Protein AF-A0A849WYM0-F1 (afdb_monomer)

Mean predicted aligned error: 7.06 Å

Solvent-accessible surface area (backbone atoms only — not comparable to full-atom values): 25302 Å² total; per-residue (Å²): 109,75,72,56,58,70,53,82,71,47,86,93,47,39,51,72,33,54,34,47,53,33,42,39,64,22,49,77,71,77,38,48,81,93,65,64,31,70,67,52,52,53,50,52,60,71,43,43,53,64,42,45,25,42,36,38,36,49,55,36,76,96,37,86,93,34,38,68,23,48,37,34,39,36,29,39,50,81,74,69,94,86,51,68,51,68,20,36,27,45,37,45,46,63,58,58,83,89,60,54,73,68,62,35,54,52,31,31,72,71,27,72,25,53,15,37,52,47,74,47,48,32,46,59,52,44,44,51,40,22,40,42,66,41,25,37,36,40,38,27,40,43,76,62,54,62,70,45,43,50,42,48,57,36,41,55,61,48,37,60,84,47,74,42,68,22,19,71,48,30,50,24,35,40,32,53,47,38,48,58,53,30,74,72,43,61,90,66,55,62,52,73,76,35,86,70,53,34,52,35,40,57,55,52,34,53,35,52,76,68,64,36,48,53,79,70,44,74,47,77,14,44,52,56,52,30,53,59,38,47,71,74,44,55,75,67,45,44,53,49,16,53,38,36,35,72,54,67,65,67,86,65,78,92,54,54,74,68,54,46,46,50,30,39,56,25,10,47,39,45,30,49,43,32,35,42,68,68,74,47,68,87,78,52,51,57,67,46,53,60,57,49,69,73,50,95,64,82,79,88,83,73,91,74,84,71,63,53,47,54,77,25,75,72,41,58,46,81,47,80,48,74,52,74,51,56,70,76,57,49,74,30,31,12,35,55,33,45,66,52,51,36,38,33,46,36,40,31,59,29,47,44,47,84,86,53,78,54,61,36,54,70,61,58,35,27,45,31,37,41,38,39,33,37,31,40,34,43,94,40,77,10,59,52,35,40,31,55,36,38,40,36,36,51,41,45,59,38,93,89,58,76,42,76,11,36,38,40,36,36,33,36,29,35,30,70,81,39,102,43,84,60,28,49,30,36,38,41,37,42,29,45,37,44,16,41,66,38,75,95,71,30,32,34,44,37,42,25,53,30,42,35,43,36,35,28,87,53,37,80,96,72,35,50,50,78,50,75,48,80,48,70,54,75,50,77,43,96,76,128

Secondary structure (DSSP, 8-state):
-TTGGGSPP-TTSGGGSHHHHSHHHHHHTT--TT---HHHHHHHHHH-EEEEEEEEEPP-TT-TTTTT-EEEEEEEES--TT-GGGSEEEEEEE--TT--HHHHHHHHHHTBEEEEEEEEEHHHHIIIIIIIS---EEEEEB---HHHHHHHHHHHHHHTT--EEE-SSSSSHHHHHHHHHHTT-GGG--GGG-SS---HHHHHHHHHHTT-B-S-EEE--HHHHHHHHHHT--HHHHHHHHHHHTT-----TTS-HHHHHHHHHHHHHHHHHHHHTTSS-TTTTHHHHHHHTT--SPPPP-------TTTSPPS-EEEEEEEE--HHHHHHBTTPPEEEEEEEEEEEEEEE-TTS--TTS-TTEEEEEEEEEEEEEETEEEEEEEEEEEEEE-PPP-SSS---EEEEEEEEEE-BSSS-SS-EEEEEEEEEEEEEEETTTTEEEEEEEEEEEEESTTSTTTSEEEEEEEEEEEEE-S--

Sequence (480 aa):
MERLLREPQDPASPDSHVACRFPWRARLLGGGAGVACPRLEKWREAFRAESVELVFATAFLNSPSSMYGHTLLKFRRGGGAGQELLHYTLSFGADTGSSGGLAYVWKGLTGAFPGFFSSAPFYLKVKEYNHVENRDFWIYPLRLSREETRALVDHAWELREARFDYFFLSKNCSWYLLDFLEAVRPDLSLTARFPAWAIPSDTVRVLEEAGLIGERERRPSRAFWVENRRALLDEEERKLAEAWAKGENPSLAGLSEERRMDVLDAAWDFSRFREGRGLSRPGGDAGILAERAKIHRPPRVFPTEATPPERAHRSARLGLRSGMAGERTQERISGWPRGKTFFQIDYRGSLHDLTDDPEGYEPHSELVMGDLRLRVGEGGVGLDRADVLRILSIAPQDSWMPRVAWNFTLGARAARWMDCGRCLEYRLDAGVGQALSLVRDRVKVFAFANAALRAGPAFRGGNFQADFGPRGGVLWMPHG

Nearest PDB structures (foldseek):
  3aa6-assembly1_B  TM=4.067E-01  e=6.847E-01  Gallus gallus
  7dsa-assembly1_B  TM=4.074E-01  e=2.858E+00  Gallus gallus
  4rhb-assembly1_A  TM=3.348E-01  e=1.597E+00  Escherichia coli K-12
  5ixm-assembly3_E  TM=2.814E-01  e=1.973E+00  Yersinia pestis
  3aeh-assembly2_B  TM=3.744E-01  e=9.158E+00  Escherichia coli

Foldseek 3Di:
DVVQLPDDADPVCLCVRVCNLQVLVCVVVVGDPPRDRVVLVVLCVLQQAPFKKKKWWAAFCVDPLARLTAIKIWRDHDDDPPCSQQTKIKWKGFDCDPDDDPRSVVCQAVLVTKIAIDMDGNVVVCLVRQQQRVTKMKMWTFPDDSVLSSSLSSVSSNRHPPIDRHHSFQNHGLLVVQVSSCSSVVVLCLSVVGPDGDRNLVSVLSCVVVVGTDDMDMDGGLVVQLVVLVVVDDPVLNVLLCCLLVLVLDDPPPDDLLSLLSSLSNSQSLNSNCVSNVNDDPPSSPSSVVVNVVRPDDHDDDDPDFQAQNNFDAFKDKDKDKAFDDPVQQQFFAFAADDRIKMKIWIWRGDDDPPGDCGNHDPQKDWTAFIWIWIADHPGIGTAWTWRIKIWHAPAADPSDGDKTKIWTFTKGGHGRFNDHRKIKTKIKIWIWHKHADDVNFKIKIKTFMKMKIAIPRDPDPRIDIDTDMDMDMHGHPDD

Structure (mmCIF, N/CA/C/O backbone):
data_AF-A0A849WYM0-F1
#
_entry.id   AF-A0A849WYM0-F1
#
loop_
_atom_site.group_PDB
_atom_site.id
_atom_site.type_symbol
_atom_site.label_atom_id
_atom_site.label_alt_id
_atom_site.label_comp_id
_atom_site.label_asym_id
_atom_site.label_entity_id
_atom_site.label_seq_id
_atom_site.pdbx_PDB_ins_code
_atom_site.Cartn_x
_atom_site.Cartn_y
_atom_site.Cartn_z
_atom_site.occupancy
_atom_site.B_iso_or_equiv
_atom_site.auth_seq_id
_atom_site.auth_comp_id
_atom_site.auth_asym_id
_atom_site.auth_atom_id
_atom_site.pdbx_PDB_model_num
ATOM 1 N N . MET A 1 1 ? 25.351 -12.497 -26.183 1.00 81.19 1 MET A N 1
ATOM 2 C CA . MET A 1 1 ? 24.326 -13.517 -25.871 1.00 81.19 1 MET A CA 1
ATOM 3 C C . MET A 1 1 ? 24.225 -14.554 -26.981 1.00 81.19 1 MET A C 1
ATOM 5 O O . MET A 1 1 ? 24.508 -15.707 -26.714 1.00 81.19 1 MET A O 1
ATOM 9 N N . GLU A 1 2 ? 23.921 -14.166 -28.222 1.00 85.81 2 GLU A N 1
ATOM 10 C CA . GLU A 1 2 ? 23.766 -15.102 -29.356 1.00 85.81 2 GLU A CA 1
ATOM 11 C C . GLU A 1 2 ? 24.951 -16.053 -29.572 1.00 85.81 2 GLU A C 1
ATOM 13 O O . GLU A 1 2 ? 24.749 -17.235 -29.824 1.00 85.81 2 GLU A O 1
ATOM 18 N N . ARG A 1 3 ? 26.190 -15.566 -29.411 1.00 88.44 3 ARG A N 1
ATOM 19 C CA . ARG A 1 3 ? 27.393 -16.414 -29.442 1.00 88.44 3 ARG A CA 1
ATOM 20 C C . ARG A 1 3 ? 27.368 -17.505 -28.363 1.00 88.44 3 ARG A C 1
ATOM 22 O O . ARG A 1 3 ? 27.645 -18.652 -28.673 1.00 88.44 3 ARG A O 1
ATOM 29 N N . LEU A 1 4 ? 27.002 -17.142 -27.132 1.00 88.56 4 LEU A N 1
ATOM 30 C CA . LEU A 1 4 ? 26.954 -18.051 -25.980 1.00 88.56 4 LEU A CA 1
ATOM 31 C C . LEU A 1 4 ? 25.831 -19.091 -26.114 1.00 88.56 4 LEU A C 1
ATOM 33 O O . LEU A 1 4 ? 25.941 -20.182 -25.580 1.00 88.56 4 LEU A O 1
ATOM 37 N N . LEU A 1 5 ? 24.748 -18.771 -26.834 1.00 90.31 5 LEU A N 1
ATOM 38 C CA . LEU A 1 5 ? 23.647 -19.712 -27.086 1.00 90.31 5 LEU A CA 1
ATOM 39 C C . LEU A 1 5 ? 24.030 -20.855 -28.036 1.00 90.31 5 LEU A C 1
ATOM 41 O O . LEU A 1 5 ? 23.304 -21.842 -28.102 1.00 90.31 5 LEU A O 1
ATOM 45 N N . ARG A 1 6 ? 25.124 -20.704 -28.792 1.00 87.19 6 ARG A N 1
ATOM 46 C CA . ARG A 1 6 ? 25.640 -21.718 -29.724 1.00 87.19 6 ARG A CA 1
ATOM 47 C C . ARG A 1 6 ? 26.722 -22.597 -29.100 1.00 87.19 6 ARG A C 1
ATOM 49 O O . ARG A 1 6 ? 27.201 -23.513 -29.763 1.00 87.19 6 ARG A O 1
ATOM 56 N N . GLU A 1 7 ? 27.153 -22.288 -27.879 1.00 88.94 7 GLU A N 1
ATOM 57 C CA . GLU A 1 7 ? 28.144 -23.098 -27.178 1.00 88.94 7 GLU A CA 1
ATOM 58 C C . GLU A 1 7 ? 27.527 -24.451 -26.795 1.00 88.94 7 GLU A C 1
ATOM 60 O O . GLU A 1 7 ? 26.342 -24.518 -26.465 1.00 88.94 7 GLU A O 1
ATOM 65 N N . PRO A 1 8 ? 28.287 -25.555 -26.871 1.00 88.25 8 PRO A N 1
ATOM 66 C CA . PRO A 1 8 ? 27.777 -26.854 -26.463 1.00 88.25 8 PRO A CA 1
ATOM 67 C C . PRO A 1 8 ? 27.488 -26.860 -24.959 1.00 88.25 8 PRO A C 1
ATOM 69 O O . PRO A 1 8 ? 28.219 -26.273 -24.161 1.00 88.25 8 PRO A O 1
ATOM 72 N N . GLN A 1 9 ? 26.426 -27.556 -24.563 1.00 91.88 9 GLN A N 1
ATOM 73 C CA . GLN A 1 9 ? 26.107 -27.750 -23.156 1.00 91.88 9 GLN A CA 1
ATOM 74 C C . GLN A 1 9 ? 27.118 -28.700 -22.502 1.00 91.88 9 GLN A C 1
ATOM 76 O O . GLN A 1 9 ? 27.364 -29.787 -23.020 1.00 91.88 9 GLN A O 1
ATOM 81 N N . ASP A 1 10 ? 27.655 -28.312 -21.343 1.00 91.44 10 ASP A N 1
ATOM 82 C CA . ASP A 1 10 ? 28.467 -29.191 -20.500 1.00 91.44 10 ASP A CA 1
ATOM 83 C C . ASP A 1 10 ? 27.571 -30.237 -19.804 1.00 91.44 10 ASP A C 1
ATOM 85 O O . ASP A 1 10 ? 26.735 -29.859 -18.973 1.00 91.44 10 ASP A O 1
ATOM 89 N N . PRO A 1 11 ? 27.731 -31.545 -20.087 1.00 88.44 11 PRO A N 1
ATOM 90 C CA . PRO A 1 11 ? 26.937 -32.592 -19.448 1.00 88.44 11 PRO A CA 1
ATOM 91 C C . PRO A 1 11 ? 27.149 -32.695 -17.931 1.00 88.44 11 PRO A C 1
ATOM 93 O O . PRO A 1 11 ? 26.250 -33.153 -17.228 1.00 88.44 11 PRO A O 1
ATOM 96 N N . ALA A 1 12 ? 28.311 -32.279 -17.411 1.00 91.00 12 ALA A N 1
ATOM 97 C CA . ALA A 1 12 ? 28.598 -32.300 -15.976 1.00 91.00 12 ALA A CA 1
ATOM 98 C C . ALA A 1 12 ? 27.911 -31.147 -15.222 1.00 91.00 12 ALA A C 1
ATOM 100 O O . ALA A 1 12 ? 27.696 -31.235 -14.013 1.00 91.00 12 ALA A O 1
ATOM 101 N N . SER A 1 13 ? 27.545 -30.074 -15.930 1.00 91.88 13 SER A N 1
ATOM 102 C CA . SER A 1 13 ? 26.914 -28.880 -15.364 1.00 91.88 13 SER A CA 1
ATOM 103 C C . SER A 1 13 ? 25.861 -28.299 -16.320 1.00 91.88 13 SER A C 1
ATOM 105 O O . SER A 1 13 ? 26.005 -27.172 -16.809 1.00 91.88 13 SER A O 1
ATOM 107 N N . PRO A 1 14 ? 24.768 -29.036 -16.598 1.00 91.12 14 PRO A N 1
ATOM 108 C CA . PRO A 1 14 ? 23.816 -28.662 -17.643 1.00 91.12 14 PRO A CA 1
ATOM 109 C C . PRO A 1 14 ? 23.163 -27.293 -17.395 1.00 91.12 14 PRO A C 1
ATOM 111 O O . PRO A 1 14 ? 23.020 -26.497 -18.324 1.00 91.12 14 PRO A O 1
ATOM 114 N N . ASP A 1 15 ? 22.848 -26.957 -16.140 1.00 94.06 15 ASP A N 1
ATOM 115 C CA . ASP A 1 15 ? 22.216 -25.682 -15.770 1.00 94.06 15 ASP A CA 1
ATOM 116 C C . ASP A 1 15 ? 23.132 -24.449 -15.926 1.00 94.06 15 ASP A C 1
ATOM 118 O O . ASP A 1 15 ? 22.656 -23.314 -15.827 1.00 94.06 15 ASP A O 1
ATOM 122 N N . SER A 1 16 ? 24.440 -24.636 -16.154 1.00 93.44 16 SER A N 1
ATOM 123 C CA . SER A 1 16 ? 25.376 -23.524 -16.381 1.00 93.44 16 SER A CA 1
ATOM 124 C C . SER A 1 16 ? 25.217 -22.881 -17.761 1.00 93.44 16 SER A C 1
ATOM 126 O O . SER A 1 16 ? 25.591 -21.716 -17.937 1.00 93.44 16 SER A O 1
ATOM 128 N N . HIS A 1 17 ? 24.613 -23.606 -18.711 1.00 95.00 17 HIS A N 1
ATOM 129 C CA . HIS A 1 17 ? 24.383 -23.124 -20.064 1.00 95.00 17 HIS A CA 1
ATOM 130 C C . HIS A 1 17 ? 23.553 -21.834 -20.055 1.00 95.00 17 HIS A C 1
ATOM 132 O O . HIS A 1 17 ? 22.596 -21.677 -19.288 1.00 95.00 17 HIS A O 1
ATOM 138 N N . VAL A 1 18 ? 23.884 -20.894 -20.942 1.00 94.44 18 VAL A N 1
ATOM 139 C CA . VAL A 1 18 ? 23.282 -19.554 -20.923 1.00 94.44 18 VAL A CA 1
ATOM 140 C C . VAL A 1 18 ? 21.764 -19.585 -21.139 1.00 94.44 18 VAL A C 1
ATOM 142 O O . VAL A 1 18 ? 21.051 -18.788 -20.535 1.00 94.44 18 VAL A O 1
ATOM 145 N N . ALA A 1 19 ? 21.260 -20.553 -21.913 1.00 95.00 19 ALA A N 1
ATOM 146 C CA . ALA A 1 19 ? 19.823 -20.775 -22.099 1.00 95.00 19 ALA A CA 1
ATOM 147 C C . ALA A 1 19 ? 19.108 -21.255 -20.823 1.00 95.00 19 ALA A C 1
ATOM 149 O O . ALA A 1 19 ? 17.933 -20.962 -20.645 1.00 95.00 19 ALA A O 1
ATOM 150 N N . CYS A 1 20 ? 19.807 -21.941 -19.911 1.00 95.62 20 CYS A N 1
ATOM 151 C CA . CYS A 1 20 ? 19.250 -22.325 -18.615 1.00 95.62 20 CYS A CA 1
ATOM 152 C C . CYS A 1 20 ? 19.304 -21.172 -17.613 1.00 95.62 20 CYS A C 1
ATOM 154 O O . CYS A 1 20 ? 18.436 -21.064 -16.754 1.00 95.62 20 CYS A O 1
ATOM 156 N N . ARG A 1 21 ? 20.302 -20.286 -17.711 1.00 94.12 21 ARG A N 1
ATOM 157 C CA . ARG A 1 21 ? 20.410 -19.098 -16.847 1.00 94.12 21 ARG A CA 1
ATOM 158 C C . ARG A 1 21 ? 19.451 -17.982 -17.261 1.00 94.12 21 ARG A C 1
ATOM 160 O O . ARG A 1 21 ? 18.879 -17.338 -16.385 1.00 94.12 21 ARG A O 1
ATOM 167 N N . PHE A 1 22 ? 19.273 -17.792 -18.569 1.00 95.44 22 PHE A N 1
ATOM 168 C CA . PHE A 1 22 ? 18.458 -16.740 -19.179 1.00 95.44 22 PHE A CA 1
ATOM 169 C C . PHE A 1 22 ? 17.461 -17.304 -20.213 1.00 95.44 22 PHE A C 1
ATOM 171 O O . PHE A 1 22 ? 17.578 -17.005 -21.406 1.00 95.44 22 PHE A O 1
ATOM 178 N N . PRO A 1 23 ? 16.508 -18.160 -19.791 1.00 95.62 23 PRO A N 1
ATOM 179 C CA . PRO A 1 23 ? 15.582 -18.845 -20.693 1.00 95.62 23 PRO A CA 1
ATOM 180 C C . PRO A 1 23 ? 14.641 -17.918 -21.458 1.00 95.62 23 PRO A C 1
ATOM 182 O O . PRO A 1 23 ? 14.354 -18.181 -22.627 1.00 95.62 23 PRO A O 1
ATOM 185 N N . TRP A 1 24 ? 14.178 -16.826 -20.846 1.00 95.00 24 TRP A N 1
ATOM 186 C CA . TRP A 1 24 ? 13.291 -15.888 -21.526 1.00 95.00 24 TRP A CA 1
ATOM 187 C C . TRP A 1 24 ? 14.036 -15.164 -22.651 1.00 95.00 24 TRP A C 1
ATOM 189 O O . TRP A 1 24 ? 13.579 -15.157 -23.796 1.00 95.00 24 TRP A O 1
ATOM 199 N N . ARG A 1 25 ? 15.241 -14.656 -22.372 1.00 93.88 25 ARG A N 1
ATOM 200 C CA . ARG A 1 25 ? 16.091 -14.014 -23.392 1.00 93.88 25 ARG A CA 1
ATOM 201 C C . ARG A 1 25 ? 16.542 -14.987 -24.468 1.00 93.88 25 ARG A C 1
ATOM 203 O O . ARG A 1 25 ? 16.590 -14.615 -25.636 1.00 93.88 25 ARG A O 1
ATOM 210 N N . ALA A 1 26 ? 16.868 -16.225 -24.096 1.00 94.75 26 ALA A N 1
ATOM 211 C CA . ALA A 1 26 ? 17.208 -17.265 -25.059 1.00 94.75 26 ALA A CA 1
ATOM 212 C C . ALA A 1 26 ? 16.059 -17.486 -26.048 1.00 94.75 26 ALA A C 1
ATOM 214 O O . ALA A 1 26 ? 16.292 -17.485 -27.254 1.00 94.75 26 ALA A O 1
ATOM 215 N N . ARG A 1 27 ? 14.820 -17.572 -25.545 1.00 91.94 27 ARG A N 1
ATOM 216 C CA . ARG A 1 27 ? 13.622 -17.731 -26.374 1.00 91.94 27 ARG A CA 1
ATOM 217 C C . ARG A 1 27 ? 13.375 -16.534 -27.293 1.00 91.94 27 ARG A C 1
ATOM 219 O O . ARG A 1 27 ? 13.066 -16.744 -28.460 1.00 91.94 27 ARG A O 1
ATOM 226 N N . LEU A 1 28 ? 13.551 -15.303 -26.802 1.00 91.12 28 LEU A N 1
ATOM 227 C CA . LEU A 1 28 ? 13.445 -14.085 -27.623 1.00 91.12 28 LEU A CA 1
ATOM 228 C C . LEU A 1 28 ? 14.435 -14.073 -28.797 1.00 91.12 28 LEU A C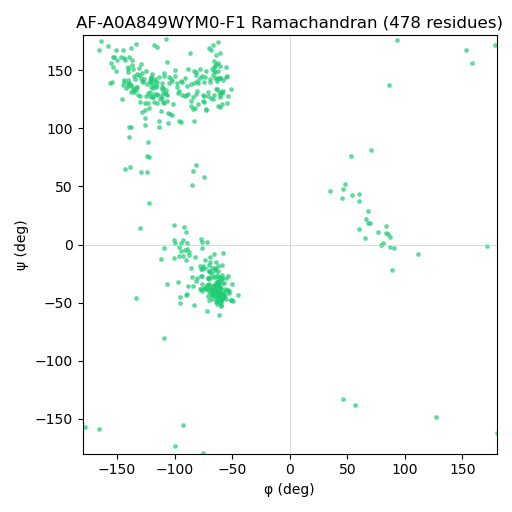 1
ATOM 230 O O . LEU A 1 28 ? 14.118 -13.564 -29.866 1.00 91.12 28 LEU A O 1
ATOM 234 N N . LEU A 1 29 ? 15.615 -14.665 -28.608 1.00 93.31 29 LEU A N 1
ATOM 235 C CA . LEU A 1 29 ? 16.656 -14.785 -29.631 1.00 93.31 29 LEU A CA 1
ATOM 236 C C . LEU A 1 29 ? 16.534 -16.069 -30.477 1.00 93.31 29 LEU A C 1
ATOM 238 O O . LEU A 1 29 ? 17.463 -16.412 -31.204 1.00 93.31 29 LEU A O 1
ATOM 242 N N . GLY A 1 30 ? 15.426 -16.813 -30.361 1.00 89.25 30 GLY A N 1
ATOM 243 C CA . GLY A 1 30 ? 15.203 -18.065 -31.095 1.00 89.25 30 GLY A CA 1
ATOM 244 C C . GLY A 1 30 ? 16.126 -19.222 -30.684 1.00 89.25 30 GLY A C 1
ATOM 245 O O . GLY A 1 30 ? 16.296 -20.171 -31.446 1.00 89.25 30 GLY A O 1
ATOM 246 N N . GLY A 1 31 ? 16.750 -19.146 -29.505 1.00 87.44 31 GLY A N 1
ATOM 247 C CA . GLY A 1 31 ? 17.690 -20.139 -28.982 1.00 87.44 31 GLY A CA 1
ATOM 248 C C . GLY A 1 31 ? 17.132 -20.989 -27.836 1.00 87.44 31 GLY A C 1
ATOM 249 O O . GLY A 1 31 ? 16.024 -20.782 -27.348 1.00 87.44 31 GLY A O 1
ATOM 250 N N . GLY A 1 32 ? 17.936 -21.955 -27.378 1.00 82.75 32 GLY A N 1
ATOM 251 C CA . GLY A 1 32 ? 17.626 -22.802 -26.216 1.00 82.75 32 GLY A CA 1
ATOM 252 C C . GLY A 1 32 ? 16.876 -24.104 -26.522 1.00 82.75 32 GLY A C 1
ATOM 253 O O . GLY A 1 32 ? 16.668 -24.904 -25.612 1.00 82.75 32 GLY A O 1
ATOM 254 N N . ALA A 1 33 ? 16.506 -24.358 -27.780 1.00 85.00 33 ALA A N 1
ATOM 255 C CA . ALA A 1 33 ? 15.937 -25.642 -28.181 1.00 85.00 33 ALA A CA 1
ATOM 256 C C . ALA A 1 33 ? 16.958 -26.780 -27.979 1.00 85.00 33 ALA A C 1
ATOM 258 O O . ALA A 1 33 ? 18.119 -26.648 -28.359 1.00 85.00 33 ALA A O 1
ATOM 259 N N . GLY A 1 34 ? 16.528 -27.893 -27.377 1.00 85.25 34 GLY A N 1
ATOM 260 C CA . GLY A 1 34 ? 17.377 -29.070 -27.141 1.00 85.25 34 GLY A CA 1
ATOM 261 C C . GLY A 1 34 ? 18.338 -28.975 -25.947 1.00 85.25 34 GLY A C 1
ATOM 262 O O . GLY A 1 34 ? 19.036 -29.945 -25.672 1.00 85.25 34 GLY A O 1
ATOM 263 N N . VAL A 1 35 ? 18.364 -27.855 -25.216 1.00 92.44 35 VAL A N 1
ATOM 264 C CA . VAL A 1 35 ? 19.173 -27.699 -23.995 1.00 92.44 35 VAL A CA 1
ATOM 265 C C . VAL A 1 35 ? 18.410 -28.267 -22.796 1.00 92.44 35 VAL A C 1
ATOM 267 O O . VAL A 1 35 ? 17.270 -27.877 -22.542 1.00 92.44 35 VAL A O 1
ATOM 270 N N . ALA A 1 36 ? 19.031 -29.162 -22.028 1.00 93.94 36 ALA A N 1
ATOM 271 C CA . ALA A 1 36 ? 18.413 -29.729 -20.830 1.00 93.94 36 ALA A CA 1
ATOM 272 C C . ALA A 1 36 ? 18.657 -28.825 -19.611 1.00 93.94 36 ALA A C 1
ATOM 274 O O . ALA A 1 36 ? 19.802 -28.635 -19.217 1.00 93.94 36 ALA A O 1
ATOM 275 N N . CYS A 1 37 ? 17.610 -28.301 -18.968 1.00 95.88 37 CYS A N 1
ATOM 276 C CA . CYS A 1 37 ? 17.752 -27.394 -17.818 1.00 95.88 37 CYS A CA 1
ATOM 277 C C . CYS A 1 37 ? 17.043 -27.934 -16.559 1.00 95.88 37 CYS A C 1
ATOM 279 O O . CYS A 1 37 ? 15.965 -27.445 -16.211 1.00 95.88 37 CYS A O 1
ATOM 281 N N . PRO A 1 38 ? 17.603 -28.939 -15.854 1.00 95.94 38 PRO A N 1
ATOM 282 C CA . PRO A 1 38 ? 16.921 -29.608 -14.744 1.00 95.94 38 PRO A CA 1
ATOM 283 C C . PRO A 1 38 ? 16.408 -28.675 -13.639 1.00 95.94 38 PRO A C 1
ATOM 285 O O . PRO A 1 38 ? 15.322 -28.901 -13.099 1.00 95.94 38 PRO A O 1
ATOM 288 N N . ARG A 1 39 ? 17.156 -27.623 -13.273 1.00 95.88 39 ARG A N 1
ATOM 289 C CA . ARG A 1 39 ? 16.715 -26.678 -12.231 1.00 95.88 39 ARG A CA 1
ATOM 290 C C . ARG A 1 39 ? 15.617 -25.742 -12.723 1.00 95.88 39 ARG A C 1
ATOM 292 O O . ARG A 1 39 ? 14.705 -25.445 -11.953 1.00 95.88 39 ARG A O 1
ATOM 299 N N . LEU A 1 40 ? 15.688 -25.311 -13.980 1.00 95.81 40 LEU A N 1
ATOM 300 C CA . LEU A 1 40 ? 14.644 -24.496 -14.600 1.00 95.81 40 LEU A CA 1
ATOM 301 C C . LEU A 1 40 ? 13.334 -25.281 -14.728 1.00 95.81 40 LEU A C 1
ATOM 303 O O . LEU A 1 40 ? 12.274 -24.748 -14.418 1.00 95.81 40 LEU A O 1
ATOM 307 N N . GLU A 1 41 ? 13.391 -26.557 -15.112 1.00 95.75 41 GLU A N 1
ATOM 308 C CA . GLU A 1 41 ? 12.191 -27.397 -15.191 1.00 95.75 41 GLU A CA 1
ATOM 309 C C . GLU A 1 41 ? 11.538 -27.582 -13.816 1.00 95.75 41 GLU A C 1
ATOM 311 O O . GLU A 1 41 ? 10.325 -27.429 -13.678 1.00 95.75 41 GLU A O 1
ATOM 316 N N . LYS A 1 42 ? 12.334 -27.794 -12.756 1.00 95.69 42 LYS A N 1
ATOM 317 C CA . LYS A 1 42 ? 11.813 -27.811 -11.376 1.00 95.69 42 LYS A CA 1
ATOM 318 C C . LYS A 1 42 ? 11.164 -26.484 -10.979 1.00 95.69 42 LYS A C 1
ATOM 320 O O . LYS A 1 42 ? 10.144 -26.493 -10.296 1.00 95.69 42 LYS A O 1
ATOM 325 N N . TRP A 1 43 ? 11.741 -25.353 -11.387 1.00 94.75 43 TRP A N 1
ATOM 326 C CA . TRP A 1 43 ? 11.160 -24.029 -11.153 1.00 94.75 43 TRP A CA 1
ATOM 327 C C . TRP A 1 43 ? 9.811 -23.864 -11.864 1.00 94.75 43 TRP A C 1
ATOM 329 O O . TRP A 1 43 ? 8.823 -23.481 -11.233 1.00 94.75 43 TRP A O 1
ATOM 339 N N . ARG A 1 44 ? 9.746 -24.218 -13.153 1.00 94.94 44 ARG A N 1
ATOM 340 C CA . ARG A 1 44 ? 8.514 -24.198 -13.954 1.00 94.94 44 ARG A CA 1
ATOM 341 C C . ARG A 1 44 ? 7.427 -25.075 -13.335 1.00 94.94 44 ARG A C 1
ATOM 343 O O . ARG A 1 44 ? 6.286 -24.629 -13.235 1.00 94.94 44 ARG A O 1
ATOM 350 N N . GLU A 1 45 ? 7.777 -26.268 -12.855 1.00 93.06 45 GLU A N 1
ATOM 351 C CA . GLU A 1 45 ? 6.840 -27.191 -12.198 1.00 93.06 45 GLU A CA 1
ATOM 352 C C . GLU A 1 45 ? 6.395 -26.709 -10.806 1.00 93.06 45 GLU A C 1
ATOM 354 O O . GLU A 1 45 ? 5.237 -26.880 -10.417 1.00 93.06 45 GLU A O 1
ATOM 359 N N . ALA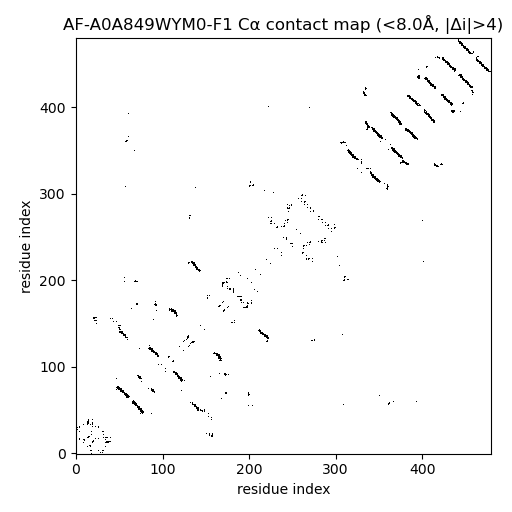 A 1 46 ? 7.280 -26.055 -10.046 1.00 90.31 46 ALA A N 1
ATOM 360 C CA . ALA A 1 46 ? 6.912 -25.455 -8.765 1.00 90.31 46 ALA A CA 1
ATOM 361 C C . ALA A 1 46 ? 5.853 -24.358 -8.949 1.00 90.31 46 ALA A C 1
ATOM 363 O O . ALA A 1 46 ? 4.859 -24.333 -8.219 1.00 90.31 46 ALA A O 1
ATOM 364 N N . PHE A 1 47 ? 6.028 -23.501 -9.960 1.00 91.00 47 PHE A N 1
ATOM 365 C CA . PHE A 1 47 ? 5.046 -22.475 -10.305 1.00 91.00 47 PHE A CA 1
ATOM 366 C C . PHE A 1 47 ? 3.788 -23.060 -10.929 1.00 91.00 47 PHE A C 1
ATOM 368 O O . PHE A 1 47 ? 2.707 -22.614 -10.569 1.00 91.00 47 PHE A O 1
ATOM 375 N N . ARG A 1 48 ? 3.922 -24.005 -11.872 1.00 90.56 48 ARG A N 1
ATOM 376 C CA . ARG A 1 48 ? 2.843 -24.609 -12.681 1.00 90.56 48 ARG A CA 1
ATOM 377 C C . AR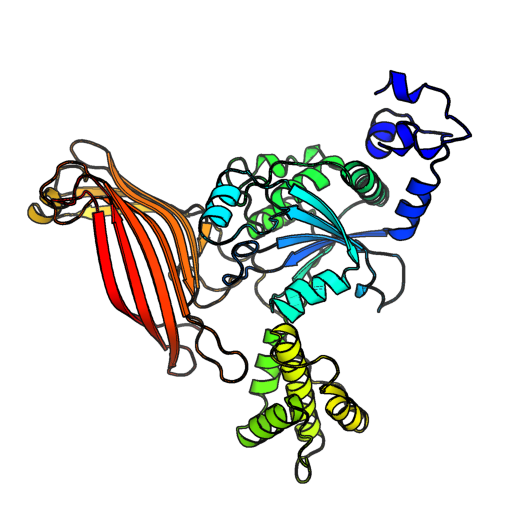G A 1 48 ? 1.727 -23.610 -13.021 1.00 90.56 48 ARG A C 1
ATOM 379 O O . ARG A 1 48 ? 0.544 -23.882 -12.817 1.00 90.56 48 ARG A O 1
ATOM 386 N N . ALA A 1 49 ? 2.135 -22.422 -13.462 1.00 92.81 49 ALA A N 1
ATOM 387 C CA . ALA A 1 49 ? 1.252 -21.273 -13.581 1.00 92.81 49 ALA A CA 1
ATOM 388 C C . ALA A 1 49 ? 0.324 -21.421 -14.794 1.00 92.81 49 ALA A C 1
ATOM 390 O O . ALA A 1 49 ? 0.786 -21.564 -15.928 1.00 92.81 49 ALA A O 1
ATOM 391 N N . GLU A 1 50 ? -0.983 -21.371 -14.557 1.00 93.38 50 GLU A N 1
ATOM 392 C CA . GLU A 1 50 ? -2.011 -21.362 -15.603 1.00 93.38 50 GLU A CA 1
ATOM 393 C C . GLU A 1 50 ? -2.492 -19.954 -15.938 1.00 93.38 50 GLU A C 1
ATOM 395 O O . GLU A 1 50 ? -2.857 -19.689 -17.081 1.00 93.38 50 GLU A O 1
ATOM 400 N N . SER A 1 51 ? -2.495 -19.065 -14.946 1.00 94.56 51 SER A N 1
ATOM 401 C CA . SER A 1 51 ? -2.810 -17.648 -15.102 1.00 94.56 51 SER A CA 1
ATOM 402 C C . SER A 1 51 ? -2.062 -16.823 -14.057 1.00 94.56 51 SER A C 1
ATOM 404 O O . SER A 1 51 ? -1.516 -17.363 -13.089 1.00 94.56 51 SER A O 1
ATOM 406 N N . VAL A 1 52 ? -2.053 -15.505 -14.238 1.00 96.62 52 VAL A N 1
ATOM 407 C CA . VAL A 1 52 ? -1.443 -14.557 -13.301 1.00 96.62 52 VAL A CA 1
ATOM 408 C C . VAL A 1 52 ? -2.509 -13.594 -12.803 1.00 96.62 52 VAL A C 1
ATOM 410 O O . VAL A 1 52 ? -3.391 -13.188 -13.555 1.00 96.62 52 VAL A O 1
ATOM 413 N N . GLU A 1 53 ? -2.427 -13.234 -11.533 1.00 97.12 53 GLU A N 1
ATOM 414 C CA . GLU A 1 53 ? -3.278 -12.239 -10.896 1.00 97.12 53 GLU A CA 1
ATOM 415 C C . GLU A 1 53 ? -2.382 -11.163 -10.286 1.00 97.12 53 GLU A C 1
ATOM 417 O O . GLU A 1 53 ? -1.347 -11.466 -9.691 1.00 97.12 53 GLU A O 1
ATOM 422 N N . LEU A 1 54 ? -2.767 -9.903 -10.424 1.00 97.50 54 LEU A N 1
ATOM 423 C CA . LEU A 1 54 ? -2.189 -8.809 -9.662 1.00 97.50 54 LEU A CA 1
ATOM 424 C C . LEU A 1 54 ? -2.865 -8.775 -8.294 1.00 97.50 54 LEU A C 1
ATOM 426 O O . LEU A 1 54 ? -4.088 -8.758 -8.213 1.00 97.50 54 LEU A O 1
ATOM 430 N N . VAL A 1 55 ? -2.086 -8.732 -7.221 1.00 96.69 55 VAL A N 1
ATOM 431 C CA . VAL A 1 55 ? -2.600 -8.506 -5.870 1.00 96.69 55 VAL A CA 1
ATOM 432 C C . VAL A 1 55 ? -2.109 -7.152 -5.393 1.00 96.69 55 VAL A C 1
ATOM 434 O O . VAL A 1 55 ? -0.906 -6.890 -5.375 1.00 96.69 55 VAL A O 1
ATOM 437 N N . PHE A 1 56 ? -3.045 -6.302 -4.994 1.00 95.75 56 PHE A N 1
ATOM 438 C CA . PHE A 1 56 ? -2.790 -4.994 -4.423 1.00 95.75 56 PHE A CA 1
ATOM 439 C C . PHE A 1 56 ? -3.195 -4.979 -2.950 1.00 95.75 56 PHE A C 1
ATOM 441 O O . PHE A 1 56 ? -4.366 -5.116 -2.605 1.00 95.75 56 PHE A O 1
ATOM 448 N N . ALA A 1 57 ? -2.208 -4.807 -2.079 1.00 93.69 57 ALA A N 1
ATOM 449 C CA . ALA A 1 57 ? -2.405 -4.555 -0.664 1.00 93.69 57 ALA A CA 1
ATOM 450 C C . ALA A 1 57 ? -2.606 -3.054 -0.434 1.00 93.69 57 ALA A C 1
ATOM 452 O O . ALA A 1 57 ? -1.730 -2.256 -0.787 1.00 93.69 57 ALA A O 1
ATOM 453 N N . THR A 1 58 ? -3.729 -2.669 0.178 1.00 90.75 58 THR A N 1
ATOM 454 C CA . THR A 1 58 ? -4.113 -1.258 0.393 1.00 90.75 58 THR A CA 1
ATOM 455 C C . THR A 1 58 ? -3.103 -0.491 1.252 1.00 90.75 58 THR A C 1
ATOM 457 O O . THR A 1 58 ? -2.235 -1.093 1.869 1.00 90.75 58 THR A O 1
ATOM 460 N N . ALA A 1 59 ? -3.143 0.841 1.275 1.00 85.25 59 ALA A N 1
ATOM 461 C CA . ALA A 1 59 ? -2.219 1.667 2.062 1.00 85.25 59 ALA A CA 1
ATOM 462 C C . ALA A 1 59 ? -2.188 1.297 3.562 1.00 85.25 59 ALA A C 1
ATOM 464 O O . ALA A 1 59 ? -3.218 0.961 4.137 1.00 85.25 59 ALA A O 1
ATOM 465 N N . PHE A 1 60 ? -1.016 1.391 4.206 1.00 82.38 60 PHE A N 1
ATOM 466 C CA . PHE A 1 60 ? -0.883 1.221 5.660 1.00 82.38 60 PHE A CA 1
ATOM 467 C C . PHE A 1 60 ? 0.094 2.229 6.263 1.00 82.38 60 PHE A C 1
ATOM 469 O O . PHE A 1 60 ? 1.313 2.073 6.205 1.00 82.38 60 PHE A O 1
ATOM 476 N N . LEU A 1 61 ? -0.453 3.278 6.876 1.00 80.75 61 LEU A N 1
ATOM 477 C CA . LEU A 1 61 ? 0.320 4.440 7.331 1.00 80.75 61 LEU A CA 1
ATOM 478 C C . LEU A 1 61 ? 1.361 4.100 8.396 1.00 80.75 61 LEU A C 1
ATOM 480 O O . LEU A 1 61 ? 2.428 4.701 8.425 1.00 80.75 61 LEU A O 1
ATOM 484 N N . ASN A 1 62 ? 1.072 3.129 9.262 1.00 75.56 62 ASN A N 1
ATOM 485 C CA . ASN A 1 62 ? 1.952 2.780 10.379 1.00 75.56 62 ASN A CA 1
ATOM 486 C C . ASN A 1 62 ? 3.187 1.966 9.947 1.00 75.56 62 ASN A C 1
ATOM 488 O O . ASN A 1 62 ? 3.982 1.577 10.801 1.00 75.56 62 ASN A O 1
ATOM 492 N N . SER A 1 63 ? 3.359 1.712 8.646 1.00 73.38 63 SER A N 1
ATOM 493 C CA . SER A 1 63 ? 4.549 1.083 8.074 1.00 73.38 63 SER A CA 1
ATOM 494 C C . SER A 1 63 ? 5.129 1.967 6.966 1.00 73.38 63 SER A C 1
ATOM 496 O O . SER A 1 63 ? 4.603 1.958 5.851 1.00 73.38 63 SER A O 1
ATOM 498 N N . PRO A 1 64 ? 6.227 2.711 7.223 1.00 68.56 64 PRO A N 1
ATOM 499 C CA . PRO A 1 64 ? 6.865 3.592 6.240 1.00 68.56 64 PRO A CA 1
ATOM 500 C C . PRO A 1 64 ? 7.157 2.933 4.884 1.00 68.56 64 PRO A C 1
ATOM 502 O O . PRO A 1 64 ? 7.055 3.583 3.847 1.00 68.56 64 PRO A O 1
ATOM 505 N N . SER A 1 65 ? 7.483 1.637 4.885 1.00 67.38 65 SER A N 1
ATOM 506 C CA . SER A 1 65 ? 7.805 0.858 3.682 1.00 67.38 65 SER A CA 1
ATOM 507 C C . SER A 1 65 ? 6.601 0.585 2.774 1.00 67.38 65 SER A C 1
ATOM 509 O O . SER A 1 65 ? 6.781 0.315 1.589 1.00 67.38 65 SER A O 1
ATOM 511 N N . SER A 1 66 ? 5.385 0.636 3.327 1.00 73.56 66 SER A N 1
ATOM 512 C CA . SER A 1 66 ? 4.139 0.193 2.684 1.00 73.56 66 SER A CA 1
ATOM 513 C C . SER A 1 66 ? 3.018 1.238 2.750 1.00 73.56 66 SER A C 1
ATOM 515 O O . SER A 1 66 ? 1.858 0.929 2.466 1.00 73.56 66 SER A O 1
ATOM 517 N N . MET A 1 67 ? 3.346 2.488 3.097 1.00 84.12 67 MET A N 1
ATOM 518 C CA . MET A 1 67 ? 2.366 3.564 3.303 1.00 84.12 67 MET A CA 1
ATOM 519 C C . MET A 1 67 ? 1.471 3.822 2.092 1.00 84.12 67 MET A C 1
ATOM 521 O O . MET A 1 67 ? 0.310 4.160 2.271 1.00 84.12 67 MET A O 1
ATOM 525 N N . TYR A 1 68 ? 1.986 3.638 0.876 1.00 86.38 68 TYR A N 1
ATOM 526 C CA . TYR A 1 68 ? 1.256 3.869 -0.378 1.00 86.38 68 TYR A CA 1
ATOM 527 C C . TYR A 1 68 ? 0.567 2.616 -0.930 1.00 86.38 68 TYR A C 1
ATOM 529 O O . TYR A 1 68 ? -0.001 2.644 -2.021 1.00 86.38 68 TYR A O 1
ATOM 537 N N . GLY A 1 69 ? 0.629 1.509 -0.194 1.00 89.88 69 GLY A N 1
ATOM 538 C CA . GLY A 1 69 ? 0.204 0.205 -0.669 1.00 89.88 69 GLY A CA 1
ATOM 539 C C . GLY A 1 69 ? 1.354 -0.599 -1.279 1.00 89.88 69 GLY A C 1
ATOM 540 O O . GLY A 1 69 ? 2.490 -0.134 -1.363 1.00 89.88 69 GLY A O 1
ATOM 541 N N . HIS A 1 70 ? 1.071 -1.840 -1.668 1.00 91.94 70 HIS A N 1
ATOM 542 C CA . HIS A 1 70 ? 2.062 -2.733 -2.269 1.00 91.94 70 HIS A CA 1
ATOM 543 C C . HIS A 1 70 ? 1.407 -3.617 -3.323 1.00 91.94 70 HIS A C 1
ATOM 545 O O . HIS A 1 70 ? 0.320 -4.140 -3.088 1.00 91.94 70 HIS A O 1
ATOM 551 N N . THR A 1 71 ? 2.065 -3.807 -4.460 1.00 94.81 71 THR A N 1
ATOM 552 C CA . THR A 1 71 ? 1.599 -4.706 -5.518 1.00 94.81 71 THR A CA 1
ATOM 553 C C . THR A 1 71 ? 2.541 -5.891 -5.674 1.00 94.81 71 THR A C 1
ATOM 555 O O . THR A 1 71 ? 3.757 -5.787 -5.512 1.00 94.81 71 THR A O 1
ATOM 558 N N . LEU A 1 72 ? 1.962 -7.048 -5.971 1.00 96.19 72 LEU A N 1
ATOM 559 C CA . LEU A 1 72 ? 2.680 -8.284 -6.255 1.00 96.19 72 LEU A CA 1
ATOM 560 C C . LEU A 1 72 ? 1.906 -9.102 -7.293 1.00 96.19 72 LEU A C 1
ATOM 562 O O . LEU A 1 72 ? 0.707 -8.910 -7.483 1.00 96.19 72 LEU A O 1
ATOM 566 N N . LEU A 1 73 ? 2.579 -10.043 -7.944 1.00 97.12 73 LEU A N 1
ATOM 567 C CA . LEU A 1 73 ? 1.940 -11.004 -8.839 1.00 97.12 73 LEU A CA 1
ATOM 568 C C . LEU A 1 73 ? 1.700 -12.315 -8.101 1.00 97.12 73 LEU A C 1
ATOM 570 O O . LEU A 1 73 ? 2.572 -12.778 -7.373 1.00 97.12 73 LEU A O 1
ATOM 574 N N . LYS A 1 74 ? 0.542 -12.935 -8.306 1.00 96.12 74 LYS A N 1
ATOM 575 C CA . LYS A 1 74 ? 0.185 -14.271 -7.823 1.00 96.12 74 LYS A CA 1
ATOM 576 C C . LYS A 1 74 ? -0.002 -15.183 -9.033 1.00 96.12 74 LYS A C 1
ATOM 578 O O . LYS A 1 74 ? -0.814 -14.909 -9.910 1.00 96.12 74 LYS A O 1
ATOM 583 N N . PHE A 1 75 ? 0.762 -16.265 -9.091 1.00 95.50 75 PHE A N 1
ATOM 584 C CA . PHE A 1 75 ? 0.742 -17.236 -10.180 1.00 95.50 75 PHE A CA 1
ATOM 585 C C . PHE A 1 75 ? -0.193 -18.380 -9.803 1.00 95.50 75 PHE A C 1
ATOM 587 O O . PHE A 1 75 ? 0.121 -19.205 -8.940 1.00 95.50 75 PHE A O 1
ATOM 594 N N . ARG A 1 76 ? -1.371 -18.399 -10.428 1.00 92.50 76 ARG A N 1
ATOM 595 C CA . ARG A 1 76 ? -2.429 -19.362 -10.133 1.00 92.50 76 ARG A CA 1
ATOM 596 C C . ARG A 1 76 ? -2.062 -20.720 -10.715 1.00 92.50 76 ARG A C 1
ATOM 598 O O . ARG A 1 76 ? -1.758 -20.827 -11.904 1.00 92.50 76 ARG A O 1
ATOM 605 N N . ARG A 1 77 ? -2.114 -21.755 -9.879 1.00 88.38 77 ARG A N 1
ATOM 606 C CA . ARG A 1 77 ? -1.900 -23.146 -10.293 1.00 88.38 77 ARG A CA 1
ATOM 607 C C . ARG A 1 77 ? -3.223 -23.760 -10.732 1.00 88.38 77 ARG A C 1
ATOM 609 O O . ARG A 1 77 ? -4.278 -23.383 -10.227 1.00 88.38 77 ARG A O 1
ATOM 616 N N . GLY A 1 78 ? -3.161 -24.723 -11.647 1.00 71.94 78 GLY A N 1
ATOM 617 C CA . GLY A 1 78 ? -4.301 -25.596 -11.926 1.00 71.94 78 GLY A CA 1
ATOM 618 C C . GLY A 1 78 ? -4.614 -26.480 -10.722 1.00 71.94 78 GLY A C 1
ATOM 619 O O . GLY A 1 78 ? -3.714 -27.127 -10.189 1.00 71.94 78 GLY A O 1
ATOM 620 N N . GLY A 1 79 ? -5.873 -26.504 -10.284 1.00 63.41 79 GLY A N 1
ATOM 621 C CA . GLY A 1 79 ? -6.327 -27.243 -9.102 1.00 63.41 79 GLY A CA 1
ATOM 622 C C . GLY A 1 79 ? -7.641 -26.681 -8.551 1.00 63.41 79 GLY A C 1
ATOM 623 O O . GLY A 1 79 ? -7.985 -25.533 -8.821 1.00 63.41 79 GLY A O 1
ATOM 624 N N . GLY A 1 80 ? -8.410 -27.502 -7.828 1.00 55.97 80 GLY A N 1
ATOM 625 C CA . GLY A 1 80 ? -9.713 -27.115 -7.271 1.00 55.97 80 GLY A CA 1
ATOM 626 C C . GLY A 1 80 ? -9.637 -26.041 -6.175 1.00 55.97 80 GLY A C 1
ATOM 627 O O . GLY A 1 80 ? -8.559 -25.694 -5.686 1.00 55.97 80 GLY A O 1
ATOM 628 N N . ALA A 1 81 ? -10.806 -25.532 -5.772 1.00 56.41 81 ALA A N 1
ATOM 629 C CA . ALA A 1 81 ? -10.947 -24.565 -4.684 1.00 56.41 81 ALA A CA 1
ATOM 630 C C . ALA A 1 81 ? -10.218 -25.037 -3.405 1.00 56.41 81 ALA A C 1
ATOM 632 O O . ALA A 1 81 ? -10.331 -26.198 -3.016 1.00 56.41 81 ALA A O 1
ATOM 633 N N . GLY A 1 82 ? -9.457 -24.141 -2.763 1.00 63.31 82 GLY A N 1
ATOM 634 C CA . GLY A 1 82 ? -8.727 -24.416 -1.513 1.00 63.31 82 GLY A CA 1
ATOM 635 C C . GLY A 1 82 ? -7.195 -24.448 -1.612 1.00 63.31 82 GLY A C 1
ATOM 636 O O . GLY A 1 82 ? -6.531 -24.451 -0.579 1.00 63.31 82 GLY A O 1
ATOM 637 N N . GLN A 1 83 ? -6.607 -24.404 -2.815 1.00 76.88 83 GLN A N 1
ATOM 638 C CA . GLN A 1 83 ? -5.141 -24.339 -2.996 1.00 76.88 83 GLN A CA 1
ATOM 639 C C . GLN A 1 83 ? -4.581 -22.918 -3.156 1.00 76.88 83 GLN A C 1
ATOM 641 O O . GLN A 1 83 ? -3.371 -22.744 -3.285 1.00 76.88 83 GLN A O 1
ATOM 646 N N . GLU A 1 84 ? -5.438 -21.897 -3.099 1.00 84.19 84 GLU A N 1
ATOM 647 C CA . GLU A 1 84 ? -5.073 -20.499 -3.354 1.00 84.19 84 GLU A CA 1
ATOM 648 C C . GLU A 1 84 ? -3.876 -20.021 -2.516 1.00 84.19 84 GLU A C 1
ATOM 650 O O . GLU A 1 84 ? -2.955 -19.375 -3.011 1.00 84.19 84 GLU A O 1
ATOM 655 N N . LEU A 1 85 ? -3.858 -20.404 -1.241 1.00 86.75 85 LEU A N 1
ATOM 656 C CA . LEU A 1 85 ? -2.811 -20.057 -0.282 1.00 86.75 85 LEU A CA 1
ATOM 657 C C . LEU A 1 85 ? -1.434 -20.650 -0.633 1.00 86.75 85 LEU A C 1
ATOM 659 O O . LEU A 1 85 ? -0.414 -20.150 -0.158 1.00 86.75 85 LEU A O 1
ATOM 663 N N . LEU A 1 86 ? -1.396 -21.691 -1.466 1.00 88.31 86 LEU A N 1
ATOM 664 C CA . LEU A 1 86 ? -0.179 -22.368 -1.919 1.00 88.31 86 LEU A CA 1
ATOM 665 C C . LEU A 1 86 ? 0.311 -21.863 -3.282 1.00 88.31 86 LEU A C 1
ATOM 667 O O . LEU A 1 86 ? 1.342 -22.329 -3.769 1.00 88.31 86 LEU A O 1
ATOM 671 N N . HIS A 1 87 ? -0.407 -20.930 -3.911 1.00 92.19 87 HIS A N 1
ATOM 672 C CA . HIS A 1 87 ? 0.059 -20.278 -5.130 1.00 92.19 87 HIS A CA 1
ATOM 673 C C . HIS A 1 87 ? 1.342 -19.497 -4.851 1.00 92.19 87 HIS A C 1
ATOM 675 O O . HIS A 1 87 ? 1.502 -18.909 -3.781 1.00 92.19 87 HIS A O 1
ATOM 681 N N . TYR A 1 88 ? 2.262 -19.485 -5.812 1.00 94.38 88 TYR A N 1
ATOM 682 C CA . TYR A 1 88 ? 3.480 -18.694 -5.688 1.00 94.38 88 TYR A CA 1
ATOM 683 C C . TYR A 1 88 ? 3.202 -17.239 -6.033 1.00 94.38 88 TYR A C 1
ATOM 685 O O . TYR A 1 88 ? 2.473 -16.932 -6.975 1.00 94.38 88 TYR A O 1
ATOM 693 N N . THR A 1 89 ? 3.820 -16.337 -5.287 1.00 95.81 89 THR A N 1
ATOM 694 C CA . THR A 1 89 ? 3.842 -14.913 -5.583 1.00 95.81 89 THR A CA 1
ATOM 695 C C . THR A 1 89 ? 5.200 -14.488 -6.103 1.00 95.81 89 THR A C 1
ATOM 697 O O . THR A 1 89 ? 6.205 -15.111 -5.769 1.00 95.81 89 THR A O 1
ATOM 700 N N . LEU A 1 90 ? 5.237 -13.381 -6.833 1.00 96.44 90 LEU A N 1
ATOM 701 C CA . LEU A 1 90 ? 6.439 -12.623 -7.144 1.00 96.44 90 LEU A CA 1
ATOM 702 C C . LEU A 1 90 ? 6.239 -11.185 -6.663 1.00 96.44 90 LEU A C 1
ATOM 704 O O . LEU A 1 90 ? 5.292 -10.516 -7.075 1.00 96.44 90 LEU A O 1
ATOM 708 N N . SER A 1 91 ? 7.123 -10.720 -5.789 1.00 94.56 91 SER A N 1
ATOM 709 C CA . SER A 1 91 ? 7.119 -9.357 -5.251 1.00 94.56 91 SER A CA 1
ATOM 710 C C . SER A 1 91 ? 8.489 -8.716 -5.416 1.00 94.56 91 SER A C 1
ATOM 712 O O . SER A 1 91 ? 9.508 -9.402 -5.311 1.00 94.56 91 SER A O 1
ATOM 714 N N . PHE A 1 92 ? 8.514 -7.403 -5.617 1.00 93.88 92 PHE A N 1
ATOM 715 C CA . PHE A 1 92 ? 9.742 -6.617 -5.630 1.00 93.88 92 PHE A CA 1
ATOM 716 C C . PHE A 1 92 ? 9.840 -5.782 -4.355 1.00 93.88 92 PHE A C 1
ATOM 718 O O . PHE A 1 92 ? 8.901 -5.069 -4.000 1.00 93.88 92 PHE A O 1
ATOM 725 N N . GLY A 1 93 ? 10.968 -5.871 -3.657 1.00 90.31 93 GLY A N 1
ATOM 726 C CA . GLY A 1 93 ? 11.170 -5.204 -2.373 1.00 90.31 93 GLY A CA 1
ATOM 727 C C . GLY A 1 93 ? 12.602 -4.730 -2.183 1.00 90.31 93 GLY A C 1
ATOM 728 O O . GLY A 1 93 ? 13.496 -5.108 -2.935 1.00 90.31 93 GLY A O 1
ATOM 729 N N . ALA A 1 94 ? 12.804 -3.892 -1.170 1.00 88.38 94 ALA A N 1
ATOM 730 C CA . ALA A 1 94 ? 14.111 -3.399 -0.753 1.00 88.38 94 ALA A CA 1
ATOM 731 C C . ALA A 1 94 ? 14.701 -4.279 0.356 1.00 88.38 94 ALA A C 1
ATOM 733 O O . ALA A 1 94 ? 13.993 -4.642 1.294 1.00 88.38 94 ALA A O 1
ATOM 734 N N . ASP A 1 95 ? 16.005 -4.554 0.303 1.00 86.00 95 ASP A N 1
ATOM 735 C CA . ASP A 1 95 ? 16.739 -5.054 1.468 1.00 86.00 95 ASP A CA 1
ATOM 736 C C . ASP A 1 95 ? 17.138 -3.866 2.348 1.00 86.00 95 ASP A C 1
ATOM 738 O O . ASP A 1 95 ? 18.005 -3.058 2.005 1.00 86.00 95 ASP A O 1
ATOM 742 N N . THR A 1 96 ? 16.453 -3.727 3.479 1.00 82.06 96 THR A N 1
ATOM 743 C CA . THR A 1 96 ? 16.612 -2.574 4.368 1.00 82.06 96 THR A CA 1
ATOM 744 C C . THR A 1 96 ? 17.649 -2.811 5.466 1.00 82.06 96 THR A C 1
ATOM 746 O O . THR A 1 96 ? 18.033 -1.861 6.163 1.00 82.06 96 THR A O 1
ATOM 749 N N . GLY A 1 97 ? 18.121 -4.055 5.625 1.00 82.38 97 GLY A N 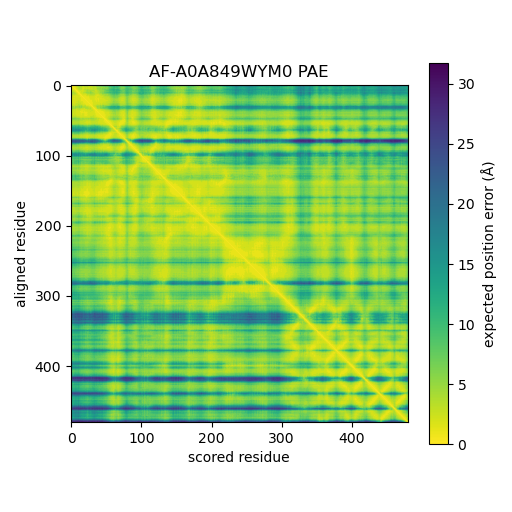1
ATOM 750 C CA . GLY A 1 97 ? 18.958 -4.478 6.746 1.00 82.38 97 GLY A CA 1
ATOM 751 C C . GLY A 1 97 ? 18.407 -3.987 8.091 1.00 82.38 97 GLY A C 1
ATOM 752 O O . GLY A 1 97 ? 17.207 -4.046 8.349 1.00 82.38 97 GLY A O 1
ATOM 753 N N . SER A 1 98 ? 19.283 -3.427 8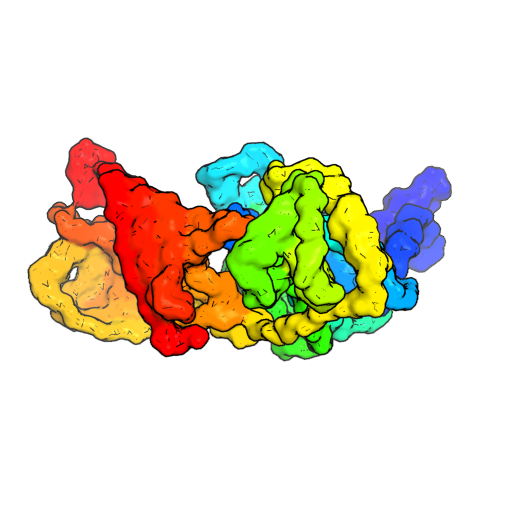.927 1.00 76.81 98 SER A N 1
ATOM 754 C CA . SER A 1 98 ? 18.944 -2.802 10.216 1.00 76.81 98 SER A CA 1
ATOM 755 C C . SER A 1 98 ? 18.663 -1.291 10.132 1.00 76.81 98 SER A C 1
ATOM 757 O O . SER A 1 98 ? 18.682 -0.599 11.151 1.00 76.81 98 SER A O 1
ATOM 759 N N . SER A 1 99 ? 18.437 -0.737 8.933 1.00 75.00 99 SER A N 1
ATOM 760 C CA . SER A 1 99 ? 18.235 0.711 8.768 1.00 75.00 99 SER A CA 1
ATOM 761 C C . SER A 1 99 ? 16.913 1.154 9.407 1.00 75.00 99 SER A C 1
ATOM 763 O O . SER A 1 99 ? 15.856 0.638 9.058 1.00 75.00 99 SER A O 1
ATOM 765 N N . GLY A 1 100 ? 16.960 2.151 10.295 1.00 74.44 100 GLY A N 1
ATOM 766 C CA . GLY A 1 100 ? 15.783 2.715 10.964 1.00 74.44 100 GLY A CA 1
ATOM 767 C C . GLY A 1 100 ? 15.766 4.246 10.968 1.00 74.44 100 GLY A C 1
ATOM 768 O O . GLY A 1 100 ? 16.735 4.901 10.574 1.00 74.44 100 GLY A O 1
ATOM 769 N N . GLY A 1 101 ? 14.649 4.822 11.416 1.00 76.31 101 GLY A N 1
ATOM 770 C CA . GLY A 1 101 ? 14.496 6.266 11.622 1.00 76.31 101 GLY A CA 1
ATOM 771 C C . GLY A 1 101 ? 14.774 7.112 10.373 1.00 76.31 101 GLY A C 1
ATOM 772 O O . GLY A 1 101 ? 14.381 6.765 9.261 1.00 76.31 101 GLY A O 1
ATOM 773 N N . LEU A 1 102 ? 15.470 8.238 10.548 1.00 71.50 102 LEU A N 1
ATOM 774 C CA . LEU A 1 102 ? 15.751 9.181 9.460 1.00 71.50 102 LEU A CA 1
ATOM 775 C C . LEU A 1 102 ? 16.644 8.582 8.359 1.00 71.50 102 LEU A C 1
ATOM 777 O O . LEU A 1 102 ? 16.456 8.889 7.184 1.00 71.50 102 LEU A O 1
ATOM 781 N N . ALA A 1 103 ? 17.577 7.691 8.718 1.00 78.56 103 ALA A N 1
ATOM 782 C CA . ALA A 1 103 ? 18.445 7.019 7.752 1.00 78.56 103 ALA A CA 1
ATOM 783 C C . ALA A 1 103 ? 17.646 6.123 6.794 1.00 78.56 103 ALA A C 1
ATOM 785 O O . ALA A 1 103 ? 17.963 6.056 5.608 1.00 78.56 103 ALA A O 1
ATOM 786 N N . TYR A 1 104 ? 16.591 5.472 7.293 1.00 81.25 104 TYR A N 1
ATOM 787 C CA . TYR A 1 104 ? 15.670 4.687 6.475 1.00 81.25 104 TYR A CA 1
ATOM 788 C C . TYR A 1 104 ? 14.962 5.555 5.429 1.00 81.25 104 TYR A C 1
ATOM 790 O O . TYR A 1 104 ? 14.987 5.243 4.241 1.00 81.25 104 TYR A O 1
ATOM 798 N N . VAL A 1 105 ? 14.395 6.686 5.863 1.00 74.62 105 VAL A N 1
ATOM 799 C CA . VAL A 1 105 ? 13.713 7.640 4.975 1.00 74.62 105 VAL A CA 1
ATOM 800 C C . VAL A 1 105 ? 14.683 8.194 3.931 1.00 74.62 105 VAL A C 1
ATOM 802 O O . VAL A 1 105 ? 14.384 8.171 2.742 1.00 74.62 105 VAL A O 1
ATOM 805 N N . TRP A 1 106 ? 15.874 8.633 4.351 1.00 78.12 106 TRP A N 1
ATOM 806 C CA . TRP A 1 106 ? 16.882 9.180 3.442 1.00 78.12 106 TRP A CA 1
ATOM 807 C C . TRP A 1 106 ? 17.323 8.173 2.377 1.00 78.12 106 TRP A C 1
ATOM 809 O O . TRP A 1 106 ? 17.341 8.499 1.190 1.00 78.12 106 TRP A O 1
ATOM 819 N N . LYS A 1 107 ? 17.647 6.937 2.773 1.00 81.38 107 LYS A N 1
ATOM 820 C CA . LYS A 1 107 ? 18.037 5.883 1.825 1.00 81.38 107 LYS A CA 1
ATOM 821 C C . LYS A 1 107 ? 16.900 5.526 0.867 1.00 81.38 107 LYS A C 1
ATOM 823 O O . LYS A 1 107 ? 17.151 5.352 -0.321 1.00 81.38 107 LYS A O 1
ATOM 828 N N . GLY A 1 108 ? 15.662 5.472 1.359 1.00 78.25 108 GLY A N 1
ATOM 829 C CA . GLY A 1 108 ? 14.483 5.194 0.538 1.00 78.25 108 GLY A CA 1
ATOM 830 C C . GLY A 1 108 ? 14.188 6.274 -0.503 1.00 78.25 108 GLY A C 1
ATOM 831 O O . GLY A 1 108 ? 13.784 5.960 -1.623 1.00 78.25 108 GLY A O 1
ATOM 832 N N . LEU A 1 109 ? 14.431 7.543 -0.157 1.00 77.94 109 LEU A N 1
ATOM 833 C CA . LEU A 1 109 ? 14.282 8.676 -1.074 1.00 77.94 109 LEU A CA 1
ATOM 834 C C . LEU A 1 109 ? 15.437 8.779 -2.080 1.00 77.94 109 LEU A C 1
ATOM 836 O O . LEU A 1 109 ? 15.213 9.181 -3.217 1.00 77.94 109 LEU A O 1
ATOM 840 N N . THR A 1 110 ? 16.659 8.416 -1.679 1.00 82.00 110 THR A N 1
ATOM 841 C CA . THR A 1 110 ? 17.859 8.530 -2.531 1.00 82.00 110 THR A CA 1
ATOM 842 C C . THR A 1 110 ? 18.161 7.286 -3.368 1.00 82.00 110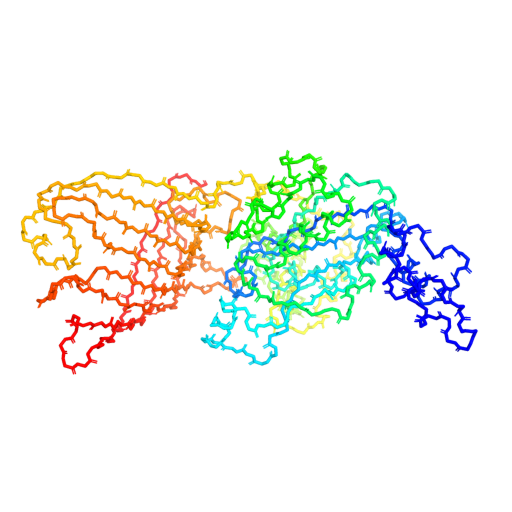 THR A C 1
ATOM 844 O O . THR A 1 110 ? 19.071 7.332 -4.189 1.00 82.00 110 THR A O 1
ATOM 847 N N . GLY A 1 111 ? 17.411 6.192 -3.201 1.00 83.06 111 GLY A N 1
ATOM 848 C CA . GLY A 1 111 ? 17.621 4.956 -3.963 1.00 83.06 111 GLY A CA 1
ATOM 849 C C . GLY A 1 111 ? 18.708 4.040 -3.401 1.00 83.06 111 GLY A C 1
ATOM 850 O O . GLY A 1 111 ? 19.091 3.071 -4.042 1.00 83.06 111 GLY A O 1
ATOM 851 N N . ALA A 1 112 ? 19.219 4.325 -2.202 1.00 85.50 112 ALA A N 1
ATOM 852 C CA . ALA A 1 112 ? 20.386 3.650 -1.632 1.00 85.50 112 ALA A CA 1
ATOM 853 C C . ALA A 1 112 ? 20.096 2.243 -1.070 1.00 85.50 112 ALA A C 1
ATOM 855 O O . ALA A 1 112 ? 20.975 1.637 -0.451 1.00 85.50 112 ALA A O 1
ATOM 856 N N . PHE A 1 113 ? 18.873 1.729 -1.234 1.00 87.50 113 PHE A N 1
ATOM 857 C CA . PHE A 1 113 ? 18.537 0.353 -0.883 1.00 87.50 113 PHE A CA 1
ATOM 858 C C . PHE A 1 113 ? 18.623 -0.563 -2.109 1.00 87.50 113 PHE A C 1
ATOM 860 O O . PHE A 1 113 ? 18.025 -0.245 -3.141 1.00 87.50 113 PHE A O 1
ATOM 867 N N . PRO A 1 114 ? 19.285 -1.730 -1.998 1.00 90.12 114 PRO A N 1
ATOM 868 C CA . PRO A 1 114 ? 19.265 -2.717 -3.062 1.00 90.12 114 PRO A CA 1
ATOM 869 C C . PRO A 1 114 ? 17.892 -3.398 -3.114 1.00 90.12 114 PRO A C 1
ATOM 871 O O . PRO A 1 114 ? 17.467 -4.083 -2.181 1.00 90.12 114 PRO A O 1
ATOM 874 N N . GLY A 1 115 ? 17.202 -3.206 -4.230 1.00 92.62 115 GLY A N 1
ATOM 875 C CA . GLY A 1 115 ? 15.962 -3.870 -4.591 1.00 92.62 115 GLY A CA 1
ATOM 876 C C . GLY A 1 115 ? 16.193 -5.240 -5.226 1.00 92.62 115 GLY A C 1
ATOM 877 O O . GLY A 1 115 ? 17.213 -5.474 -5.882 1.00 92.62 115 GLY A O 1
ATOM 878 N N . PHE A 1 116 ? 15.252 -6.157 -5.024 1.00 94.44 116 PHE A N 1
ATOM 879 C CA . PHE A 1 116 ? 15.295 -7.506 -5.586 1.00 94.44 116 PHE A CA 1
ATOM 880 C C . PHE A 1 116 ? 13.893 -8.094 -5.764 1.00 94.44 116 PHE A C 1
ATOM 882 O O . PHE A 1 116 ? 12.956 -7.768 -5.029 1.00 94.44 116 PHE A O 1
ATOM 889 N N . PHE A 1 117 ? 13.765 -9.004 -6.731 1.00 95.19 117 PHE A N 1
ATOM 890 C CA . PHE A 1 117 ? 12.579 -9.840 -6.880 1.00 95.19 117 PHE A CA 1
ATOM 891 C C . PHE A 1 117 ? 12.667 -11.048 -5.951 1.00 95.19 117 PHE A C 1
ATOM 893 O O . PHE A 1 117 ? 13.713 -11.680 -5.813 1.00 95.19 117 PHE A O 1
ATOM 900 N N . SER A 1 118 ? 11.549 -11.387 -5.325 1.00 93.56 118 SER A N 1
ATOM 901 C CA . SER A 1 118 ? 11.434 -12.530 -4.425 1.00 93.56 118 SER A CA 1
ATOM 902 C C . SER A 1 118 ? 10.164 -13.309 -4.714 1.00 93.56 118 SER A C 1
ATOM 904 O O . SER A 1 118 ? 9.132 -12.728 -5.058 1.00 93.56 118 SER A O 1
ATOM 906 N N . SER A 1 119 ? 10.250 -14.632 -4.563 1.00 93.44 119 SER A N 1
ATOM 907 C CA . SER A 1 119 ? 9.093 -15.514 -4.663 1.00 93.44 119 SER A CA 1
ATOM 908 C C . SER A 1 119 ? 8.821 -16.221 -3.346 1.00 93.44 119 SER A C 1
ATOM 910 O O . SER A 1 119 ? 9.745 -16.581 -2.616 1.00 93.44 119 SER A O 1
ATOM 912 N N . ALA A 1 120 ? 7.542 -16.385 -3.030 1.00 92.75 120 ALA A N 1
ATOM 913 C CA . ALA A 1 120 ? 7.079 -16.998 -1.794 1.00 92.75 120 ALA A CA 1
ATOM 914 C C . ALA A 1 120 ? 5.673 -17.583 -1.993 1.00 92.75 120 ALA A C 1
ATOM 916 O O . ALA A 1 120 ? 4.945 -17.117 -2.867 1.00 92.75 120 ALA A O 1
ATOM 917 N N . PRO A 1 121 ? 5.250 -18.574 -1.197 1.00 92.94 121 PRO A N 1
ATOM 918 C CA . PRO A 1 121 ? 3.849 -18.976 -1.147 1.00 92.94 121 PRO A CA 1
ATOM 919 C C . PRO A 1 121 ? 2.928 -17.836 -0.682 1.00 92.94 121 PRO A C 1
ATOM 921 O O . PRO A 1 121 ? 3.264 -17.083 0.237 1.00 92.94 121 PRO A O 1
ATOM 924 N N . PHE A 1 122 ? 1.731 -17.750 -1.260 1.00 93.56 122 PHE A N 1
ATOM 925 C CA . PHE A 1 122 ? 0.783 -16.662 -1.020 1.00 93.56 122 PHE A CA 1
ATOM 926 C C . PHE A 1 122 ? 0.330 -16.555 0.442 1.00 93.56 122 PHE A C 1
ATOM 928 O O . PHE A 1 122 ? 0.142 -15.446 0.941 1.00 93.56 122 PHE A O 1
ATOM 935 N N . TYR A 1 123 ? 0.233 -17.666 1.179 1.00 91.31 123 TYR A N 1
ATOM 936 C CA . TYR A 1 123 ? -0.137 -17.638 2.600 1.00 91.31 123 TYR A CA 1
ATOM 937 C C . TYR A 1 123 ? 0.815 -16.799 3.462 1.00 91.31 123 TYR A C 1
ATOM 939 O O . TYR A 1 123 ? 0.378 -16.232 4.464 1.00 91.31 123 TYR A O 1
ATOM 947 N N . LEU A 1 124 ? 2.097 -16.691 3.086 1.00 91.12 124 LEU A N 1
ATOM 948 C CA . LEU A 1 124 ? 3.047 -15.828 3.790 1.00 91.12 124 LEU A CA 1
ATOM 949 C C . LEU A 1 124 ? 2.688 -14.355 3.589 1.00 91.12 124 LEU A C 1
ATOM 951 O O . LEU A 1 124 ? 2.718 -13.595 4.551 1.00 91.12 124 LEU A O 1
ATOM 955 N N . LYS A 1 125 ? 2.260 -13.977 2.379 1.00 91.00 125 LYS A N 1
ATOM 956 C CA . LYS A 1 125 ? 1.805 -12.616 2.062 1.00 91.00 125 LYS A CA 1
ATOM 957 C C . LYS A 1 125 ? 0.458 -12.289 2.690 1.00 91.00 125 LYS A C 1
ATOM 959 O O . LYS A 1 125 ? 0.297 -11.199 3.229 1.00 91.00 125 LYS A O 1
ATOM 964 N N . VAL A 1 126 ? -0.471 -13.244 2.727 1.00 88.50 126 VAL A N 1
ATOM 965 C CA . VAL A 1 126 ? -1.719 -13.112 3.499 1.00 88.50 126 VAL A CA 1
ATOM 966 C C . VAL A 1 126 ? -1.412 -12.909 4.985 1.00 88.50 126 VAL A C 1
ATOM 968 O O . VAL A 1 126 ? -1.971 -12.011 5.611 1.00 88.50 126 VAL A O 1
ATOM 971 N N . LYS A 1 127 ? -0.495 -13.694 5.562 1.00 86.75 127 LYS A N 1
ATOM 972 C CA . LYS A 1 127 ? -0.097 -13.526 6.964 1.00 86.75 127 LYS A CA 1
ATOM 973 C C . LYS A 1 127 ? 0.519 -12.145 7.213 1.00 86.75 127 LYS A C 1
ATOM 975 O O . LYS A 1 127 ? 0.121 -11.483 8.164 1.00 86.75 127 LYS A O 1
ATOM 980 N N . GLU A 1 128 ? 1.455 -11.725 6.368 1.00 85.50 128 GLU A N 1
ATOM 981 C CA . GLU A 1 128 ? 2.154 -10.440 6.469 1.00 85.50 128 GLU A CA 1
ATOM 982 C C . GLU A 1 128 ? 1.178 -9.257 6.364 1.00 85.50 128 GLU A C 1
ATOM 984 O O . GLU A 1 128 ? 1.007 -8.498 7.313 1.00 85.50 128 GLU A O 1
ATOM 989 N N . TYR A 1 129 ? 0.462 -9.123 5.251 1.00 85.44 129 TYR A N 1
ATOM 990 C CA . TYR A 1 129 ? -0.313 -7.909 4.999 1.00 85.44 129 TYR A CA 1
ATOM 991 C C . TYR A 1 129 ? -1.741 -7.972 5.552 1.00 85.44 129 TYR A C 1
ATOM 993 O O . TYR A 1 129 ? -2.220 -7.012 6.147 1.00 85.44 129 TYR A O 1
ATOM 1001 N N . ASN A 1 130 ? -2.441 -9.095 5.393 1.00 87.69 130 ASN A N 1
ATOM 1002 C CA . ASN A 1 130 ? -3.862 -9.175 5.740 1.00 87.69 130 ASN A CA 1
ATOM 1003 C C . ASN A 1 130 ? -4.098 -9.468 7.229 1.00 87.69 130 ASN A C 1
ATOM 1005 O O . ASN A 1 130 ? -5.036 -8.931 7.820 1.00 87.69 130 ASN A O 1
ATOM 1009 N N . HIS A 1 131 ? -3.241 -10.290 7.846 1.00 81.38 131 HIS A N 1
ATOM 1010 C CA . HIS A 1 131 ? -3.381 -10.666 9.257 1.00 81.38 131 HIS A CA 1
ATOM 1011 C C . HIS A 1 131 ? -2.545 -9.800 10.209 1.00 81.38 131 HIS A C 1
ATOM 1013 O O . HIS A 1 131 ? -3.055 -9.396 11.250 1.00 81.38 131 HIS A O 1
ATOM 1019 N N . VAL A 1 132 ? -1.276 -9.523 9.887 1.00 80.44 132 VAL A N 1
ATOM 1020 C CA . VAL A 1 132 ? -0.392 -8.725 10.758 1.00 80.44 132 VAL A CA 1
ATOM 1021 C C . VAL A 1 132 ? -0.616 -7.228 10.535 1.00 80.44 132 VAL A C 1
ATOM 1023 O O . VAL A 1 132 ? -0.890 -6.494 11.487 1.00 80.44 132 VAL A O 1
ATOM 1026 N N . GLU A 1 133 ? -0.565 -6.767 9.284 1.00 84.06 133 GLU A N 1
ATOM 1027 C CA . GLU A 1 133 ? -0.766 -5.343 8.972 1.00 84.06 133 GLU A CA 1
ATOM 1028 C C . GLU A 1 133 ? -2.241 -4.929 8.878 1.00 84.06 133 GLU A C 1
ATOM 1030 O O . GLU A 1 133 ? -2.531 -3.737 8.905 1.00 84.06 133 GLU A O 1
ATOM 1035 N N . ASN A 1 134 ? -3.176 -5.887 8.862 1.00 86.50 134 ASN A N 1
ATOM 1036 C CA . ASN A 1 134 ? -4.622 -5.648 8.786 1.00 86.50 134 ASN A CA 1
ATOM 1037 C C . ASN A 1 134 ? -5.060 -4.885 7.528 1.00 86.50 134 ASN A C 1
ATOM 1039 O O . ASN A 1 134 ? -5.905 -3.998 7.590 1.00 86.50 134 ASN A O 1
ATOM 1043 N N . ARG A 1 135 ? -4.500 -5.262 6.378 1.00 89.06 135 ARG A N 1
ATOM 1044 C CA . ARG A 1 135 ? -4.770 -4.633 5.082 1.00 89.06 135 ARG A CA 1
ATOM 1045 C C . ARG A 1 135 ? -5.668 -5.501 4.218 1.00 89.06 135 ARG A C 1
ATOM 1047 O O . ARG A 1 135 ? -5.562 -6.731 4.212 1.00 89.06 135 ARG A O 1
ATOM 1054 N N . ASP A 1 136 ? -6.536 -4.853 3.463 1.00 92.12 136 ASP A N 1
ATOM 1055 C CA . ASP A 1 136 ? -7.317 -5.541 2.450 1.00 92.12 136 ASP A CA 1
ATOM 1056 C C . ASP A 1 136 ? -6.418 -5.903 1.269 1.00 92.12 136 ASP A C 1
ATOM 1058 O O . ASP A 1 136 ? -5.462 -5.185 0.947 1.00 92.12 136 ASP A O 1
ATOM 1062 N N . PHE A 1 137 ? -6.754 -7.003 0.601 1.00 94.19 137 PHE A N 1
ATOM 1063 C CA . PHE A 1 137 ? -6.254 -7.261 -0.741 1.00 94.19 137 PHE A CA 1
ATOM 1064 C C . PHE A 1 137 ? -7.335 -7.021 -1.770 1.00 94.19 137 PHE A C 1
ATOM 1066 O O . PHE A 1 137 ? -8.470 -7.464 -1.612 1.00 94.19 137 PHE A O 1
ATOM 1073 N N . TRP A 1 138 ? -6.915 -6.411 -2.865 1.00 95.50 138 TRP A N 1
ATOM 1074 C CA . TRP A 1 138 ? -7.625 -6.431 -4.124 1.00 95.50 138 TRP A CA 1
ATOM 1075 C C . TRP A 1 138 ? -6.876 -7.338 -5.088 1.00 95.50 138 TRP A C 1
ATOM 1077 O O . TRP A 1 138 ? -5.677 -7.169 -5.306 1.00 95.50 138 TRP A O 1
ATOM 1087 N N . ILE A 1 139 ? -7.564 -8.341 -5.613 1.00 95.88 139 ILE A N 1
ATOM 1088 C CA . ILE A 1 139 ? -7.013 -9.347 -6.513 1.00 95.88 139 ILE A CA 1
ATOM 1089 C C . ILE A 1 139 ? -7.625 -9.108 -7.889 1.00 95.88 139 ILE A C 1
ATOM 1091 O O . ILE A 1 139 ? -8.843 -9.055 -8.033 1.00 95.88 139 ILE A O 1
ATOM 1095 N N . TYR A 1 140 ? -6.774 -8.967 -8.899 1.00 96.94 140 TYR A N 1
ATOM 1096 C CA . TYR A 1 140 ? -7.161 -8.655 -10.266 1.00 96.94 140 TYR A CA 1
ATOM 1097 C C . TYR A 1 140 ? -6.585 -9.712 -11.212 1.00 96.94 140 TYR A C 1
ATOM 1099 O O . TYR A 1 140 ? -5.372 -9.734 -11.441 1.00 96.94 140 TYR A O 1
ATOM 1107 N N . PRO A 1 141 ? -7.415 -10.588 -11.796 1.00 96.94 141 PRO A N 1
ATOM 1108 C CA . PRO A 1 141 ? -6.967 -11.516 -12.823 1.00 96.94 141 PRO A CA 1
ATOM 1109 C C . PRO A 1 141 ? -6.374 -10.767 -14.015 1.00 96.94 141 PRO A C 1
ATOM 1111 O O . PRO A 1 141 ? -7.000 -9.843 -14.529 1.00 96.94 141 PRO A O 1
ATOM 1114 N N . LEU A 1 142 ? -5.182 -11.153 -14.469 1.00 97.38 142 LEU A N 1
ATOM 1115 C CA . LEU A 1 142 ? -4.555 -10.549 -15.643 1.00 97.38 142 LEU A CA 1
ATOM 1116 C C . LEU A 1 142 ? -4.977 -11.282 -16.918 1.00 97.38 142 LEU A C 1
ATOM 1118 O O . LEU A 1 142 ? -4.969 -12.512 -16.987 1.00 97.38 142 LEU A O 1
ATOM 1122 N N . ARG A 1 143 ? -5.300 -10.518 -17.962 1.00 96.50 143 ARG A N 1
ATOM 1123 C CA . ARG A 1 143 ? -5.651 -11.014 -19.299 1.00 96.50 143 ARG A CA 1
ATOM 1124 C C . ARG A 1 143 ? -4.393 -11.348 -20.102 1.00 96.50 143 ARG A C 1
ATOM 1126 O O . ARG A 1 143 ? -4.059 -10.670 -21.073 1.00 96.50 143 ARG A O 1
ATOM 1133 N N . LEU A 1 144 ? -3.698 -12.396 -19.667 1.00 95.88 144 LEU A N 1
ATOM 1134 C CA . LEU A 1 144 ? -2.505 -12.938 -20.316 1.00 95.88 144 LEU A CA 1
ATOM 1135 C C . LEU A 1 144 ? -2.806 -14.294 -20.961 1.00 95.88 144 LEU A C 1
ATOM 1137 O O . LEU A 1 144 ? -3.560 -15.108 -20.427 1.00 95.88 144 LEU A O 1
ATOM 1141 N N . SER A 1 145 ? -2.173 -14.554 -22.097 1.00 96.06 145 SER A N 1
ATOM 1142 C CA . SER A 1 145 ? -2.108 -15.873 -22.722 1.00 96.06 145 SER A CA 1
ATOM 1143 C C . SER A 1 145 ? -1.264 -16.844 -21.889 1.00 96.06 145 SER A C 1
ATOM 1145 O O . SER A 1 145 ? -0.512 -16.466 -20.978 1.00 96.06 145 SER A O 1
ATOM 1147 N N . ARG A 1 146 ? -1.355 -18.138 -22.217 1.00 94.56 146 ARG A N 1
ATOM 1148 C CA . ARG A 1 146 ? -0.524 -19.169 -21.579 1.00 94.56 146 ARG A CA 1
ATOM 1149 C C . ARG A 1 146 ? 0.953 -18.971 -21.921 1.00 94.56 146 ARG A C 1
ATOM 1151 O O . ARG A 1 146 ? 1.818 -19.222 -21.085 1.00 94.56 146 ARG A O 1
ATOM 1158 N N . GLU A 1 147 ? 1.243 -18.508 -23.129 1.00 94.69 147 GLU A N 1
ATOM 1159 C CA . GLU A 1 147 ? 2.585 -18.251 -23.643 1.00 94.69 147 GLU A CA 1
ATOM 1160 C C . GLU A 1 147 ? 3.253 -17.095 -22.895 1.00 94.69 147 GLU A C 1
ATOM 1162 O O . GLU A 1 147 ? 4.416 -17.225 -22.498 1.00 94.69 147 GLU A O 1
ATOM 1167 N N . GLU A 1 148 ? 2.507 -16.014 -22.648 1.00 96.81 148 GLU A N 1
ATOM 1168 C CA . GLU A 1 148 ? 2.926 -14.873 -21.822 1.00 96.81 148 GLU A CA 1
ATOM 1169 C C . GLU A 1 148 ? 3.083 -15.277 -20.356 1.00 96.81 148 GLU A C 1
ATOM 1171 O O . GLU A 1 148 ? 4.086 -14.953 -19.731 1.00 96.81 148 GLU A O 1
ATOM 1176 N N . THR A 1 149 ? 2.153 -16.063 -19.810 1.00 96.69 149 THR A N 1
ATOM 1177 C CA . THR A 1 149 ? 2.260 -16.568 -18.430 1.00 96.69 149 THR A CA 1
ATOM 1178 C C . THR A 1 149 ? 3.537 -17.394 -18.237 1.00 96.69 149 THR A C 1
ATOM 1180 O O . THR A 1 149 ? 4.285 -17.174 -17.284 1.00 96.69 149 THR A O 1
ATOM 1183 N N . ARG A 1 150 ? 3.844 -18.305 -19.170 1.00 94.88 150 ARG A N 1
ATOM 1184 C CA . ARG A 1 150 ? 5.102 -19.074 -19.166 1.00 94.88 150 ARG A CA 1
ATOM 1185 C C . ARG A 1 150 ? 6.324 -18.168 -19.321 1.00 94.88 150 ARG A C 1
ATOM 1187 O O . ARG A 1 150 ? 7.323 -18.388 -18.645 1.00 94.88 150 ARG A O 1
ATOM 1194 N N . ALA A 1 151 ? 6.226 -17.140 -20.168 1.00 96.06 151 ALA A N 1
ATOM 1195 C CA . ALA A 1 151 ? 7.277 -16.141 -20.346 1.00 96.06 151 ALA A CA 1
ATOM 1196 C C . ALA A 1 151 ? 7.626 -15.444 -19.028 1.00 96.06 151 ALA A C 1
ATOM 1198 O O . ALA A 1 151 ? 8.800 -15.317 -18.698 1.00 96.06 151 ALA A O 1
ATOM 1199 N N . LEU A 1 152 ? 6.612 -15.040 -18.257 1.00 97.19 152 LEU A N 1
ATOM 1200 C CA . LEU A 1 152 ? 6.803 -14.394 -16.961 1.00 97.19 152 LEU A CA 1
ATOM 1201 C C . LEU A 1 152 ? 7.454 -15.340 -15.948 1.00 97.19 152 LEU A C 1
ATOM 1203 O O . LEU A 1 152 ? 8.344 -14.920 -15.218 1.00 97.19 152 LEU A O 1
ATOM 1207 N N . VAL A 1 153 ? 7.077 -16.622 -15.916 1.00 96.94 153 VAL A N 1
ATOM 1208 C CA . VAL A 1 153 ? 7.735 -17.611 -15.037 1.00 96.94 153 VAL A CA 1
ATOM 1209 C C . VAL A 1 153 ? 9.220 -17.760 -15.387 1.00 96.94 153 VAL A C 1
ATOM 1211 O O . VAL A 1 153 ? 10.065 -17.778 -14.489 1.00 96.94 153 VAL A O 1
ATOM 1214 N N . ASP A 1 154 ? 9.545 -17.819 -16.679 1.00 96.50 154 ASP A N 1
ATOM 1215 C CA . ASP A 1 154 ? 10.927 -17.874 -17.160 1.00 96.50 154 ASP A CA 1
ATOM 1216 C C . ASP A 1 154 ? 11.686 -16.582 -16.854 1.00 96.50 154 ASP A C 1
ATOM 1218 O O . ASP A 1 154 ? 12.838 -16.627 -16.431 1.00 96.50 154 ASP A O 1
ATOM 1222 N N . HIS A 1 155 ? 11.044 -15.426 -17.012 1.00 96.88 155 HIS A N 1
ATOM 1223 C CA . HIS A 1 155 ? 11.652 -14.139 -16.713 1.00 96.88 155 HIS A CA 1
ATOM 1224 C C . HIS A 1 155 ? 11.919 -13.973 -15.210 1.00 96.88 155 HIS A C 1
ATOM 1226 O O . HIS A 1 155 ? 13.017 -13.575 -14.826 1.00 96.88 155 HIS A O 1
ATOM 1232 N N . ALA A 1 156 ? 10.982 -14.376 -14.345 1.00 96.62 156 ALA A N 1
ATOM 1233 C CA . ALA A 1 156 ? 11.173 -14.393 -12.894 1.00 96.62 156 ALA A CA 1
ATOM 1234 C C . ALA A 1 156 ? 12.392 -15.235 -12.487 1.00 96.62 156 ALA A C 1
ATOM 1236 O O . ALA A 1 156 ? 13.151 -14.840 -11.598 1.00 96.62 156 ALA A O 1
ATOM 1237 N N . TRP A 1 157 ? 12.619 -16.365 -13.167 1.00 96.19 157 TRP A N 1
ATOM 1238 C CA . TRP A 1 157 ? 13.819 -17.172 -12.967 1.00 96.19 157 TRP A CA 1
ATOM 1239 C C . TRP A 1 157 ? 15.092 -16.380 -13.276 1.00 96.19 157 TRP A C 1
ATOM 1241 O O . TRP A 1 157 ? 16.029 -16.439 -12.484 1.00 96.19 157 TRP A O 1
ATOM 1251 N N . GLU A 1 158 ? 15.140 -15.607 -14.364 1.00 95.44 158 GLU A N 1
ATOM 1252 C CA . GLU A 1 158 ? 16.313 -14.787 -14.713 1.00 95.44 158 GLU A CA 1
ATOM 1253 C C . GLU A 1 158 ? 16.640 -13.717 -13.666 1.00 95.44 158 GLU A C 1
ATOM 1255 O O . GLU A 1 158 ? 17.808 -13.368 -13.484 1.00 95.44 158 GLU A O 1
ATOM 1260 N N . LEU A 1 159 ? 15.614 -13.180 -13.001 1.00 94.69 159 LEU A N 1
ATOM 1261 C CA . LEU A 1 159 ? 15.734 -12.032 -12.100 1.00 94.69 159 LEU A CA 1
ATOM 1262 C C . LEU A 1 159 ? 16.093 -12.400 -10.656 1.00 94.69 159 LEU A C 1
ATOM 1264 O O . LEU A 1 159 ? 16.414 -11.512 -9.871 1.00 94.69 159 LEU A O 1
ATOM 1268 N N . ARG A 1 160 ? 16.091 -13.688 -10.297 1.00 90.81 160 ARG A N 1
ATOM 1269 C CA . ARG A 1 160 ? 16.302 -14.172 -8.916 1.00 90.81 160 ARG A CA 1
ATOM 1270 C C . ARG A 1 160 ? 17.606 -13.700 -8.248 1.00 90.81 160 ARG A C 1
ATOM 1272 O O . ARG A 1 160 ? 17.680 -13.617 -7.029 1.00 90.81 160 ARG A O 1
ATOM 1279 N N . GLU A 1 161 ? 18.642 -13.443 -9.043 1.00 87.69 161 GLU A N 1
ATOM 1280 C CA . GLU A 1 161 ? 19.974 -13.012 -8.587 1.00 87.69 161 GLU A CA 1
ATOM 1281 C C . GLU A 1 161 ? 20.250 -11.539 -8.937 1.00 87.69 161 GLU A C 1
ATOM 1283 O O . GLU A 1 161 ? 21.296 -10.999 -8.575 1.00 87.69 161 GLU A O 1
ATOM 1288 N N . ALA A 1 162 ? 19.325 -10.879 -9.639 1.00 91.94 162 ALA A N 1
ATOM 1289 C CA . ALA A 1 162 ? 19.482 -9.498 -10.063 1.00 91.94 162 ALA A CA 1
ATOM 1290 C C . ALA A 1 162 ? 19.224 -8.530 -8.900 1.00 91.94 162 ALA A C 1
ATOM 1292 O O . ALA A 1 162 ? 18.354 -8.747 -8.052 1.00 91.94 162 ALA A O 1
ATOM 1293 N N . ARG A 1 163 ? 19.995 -7.442 -8.877 1.00 93.44 163 ARG A N 1
ATOM 1294 C CA . ARG A 1 163 ? 19.857 -6.341 -7.922 1.00 93.44 163 ARG A CA 1
ATOM 1295 C C . ARG A 1 163 ? 19.599 -5.052 -8.680 1.00 93.44 163 ARG A C 1
ATOM 1297 O O . ARG A 1 163 ? 20.149 -4.846 -9.759 1.00 93.44 163 ARG A O 1
ATOM 1304 N N . PHE A 1 164 ? 18.769 -4.209 -8.089 1.00 92.69 164 PHE A N 1
ATOM 1305 C CA . PHE A 1 164 ? 18.280 -2.980 -8.693 1.00 92.69 164 PHE A CA 1
ATOM 1306 C C . PHE A 1 164 ? 18.306 -1.848 -7.672 1.00 92.69 164 PHE A C 1
ATOM 1308 O O . PHE A 1 164 ? 18.258 -2.105 -6.472 1.00 92.69 164 PHE A O 1
ATOM 1315 N N . ASP A 1 165 ? 18.309 -0.601 -8.125 1.00 90.25 165 ASP A N 1
ATOM 1316 C CA . ASP A 1 165 ? 18.108 0.530 -7.219 1.00 90.25 165 ASP A CA 1
ATOM 1317 C C . ASP A 1 165 ? 16.625 0.621 -6.837 1.00 90.25 165 ASP A C 1
ATOM 1319 O O . ASP A 1 165 ? 15.750 0.627 -7.716 1.00 90.25 165 ASP A O 1
ATOM 1323 N N . TYR A 1 166 ? 16.340 0.691 -5.533 1.00 89.12 166 TYR A N 1
ATOM 1324 C CA . TYR A 1 166 ? 14.981 0.818 -5.007 1.00 89.12 166 TYR A CA 1
ATOM 1325 C C . TYR A 1 166 ? 14.707 2.247 -4.543 1.00 89.12 166 TYR A C 1
ATOM 1327 O O . TYR A 1 166 ? 15.221 2.689 -3.514 1.00 89.12 166 TYR A O 1
ATOM 1335 N N . PHE A 1 167 ? 13.819 2.940 -5.254 1.00 87.25 167 PHE A N 1
ATOM 1336 C CA . PHE A 1 167 ? 13.338 4.272 -4.885 1.00 87.25 167 PHE A CA 1
ATOM 1337 C C . PHE A 1 167 ? 11.901 4.162 -4.395 1.00 87.25 167 PHE A C 1
ATOM 1339 O O . PHE A 1 167 ? 11.064 3.617 -5.105 1.00 87.25 167 PHE A O 1
ATOM 1346 N N . PHE A 1 168 ? 11.575 4.719 -3.226 1.00 82.69 168 PHE A N 1
ATOM 1347 C CA . PHE A 1 168 ? 10.228 4.583 -2.643 1.00 82.69 168 PHE A CA 1
ATOM 1348 C C . PHE A 1 168 ? 9.119 5.123 -3.556 1.00 82.69 168 PHE A C 1
ATOM 1350 O O . PHE A 1 168 ? 7.992 4.630 -3.518 1.00 82.69 168 PHE A O 1
ATOM 1357 N N . LEU A 1 169 ? 9.440 6.110 -4.395 1.00 79.69 169 LEU A N 1
ATOM 1358 C CA . LEU A 1 169 ? 8.446 6.889 -5.133 1.00 79.69 169 LEU A CA 1
ATOM 1359 C C . LEU A 1 169 ? 8.367 6.569 -6.605 1.00 79.69 169 LEU A C 1
ATOM 1361 O O . LEU A 1 169 ? 7.286 6.669 -7.158 1.00 79.69 169 LEU A O 1
ATOM 1365 N N . SER A 1 170 ? 9.482 6.223 -7.237 1.00 85.44 170 SER A N 1
ATOM 1366 C CA . SER A 1 170 ? 9.553 6.005 -8.679 1.00 85.44 170 SER A CA 1
ATOM 1367 C C . SER A 1 170 ? 9.733 4.522 -8.965 1.00 85.44 170 SER A C 1
ATOM 1369 O O . SER A 1 170 ? 8.763 3.823 -9.215 1.00 85.44 170 SER A O 1
ATOM 1371 N N . LYS A 1 171 ? 10.957 4.013 -8.844 1.00 90.75 171 LYS A N 1
ATOM 1372 C CA . LYS A 1 171 ? 11.312 2.611 -9.079 1.00 90.75 171 LYS A CA 1
ATOM 1373 C C . LYS A 1 171 ? 11.055 1.759 -7.828 1.00 90.75 171 LYS A C 1
ATOM 1375 O O . LYS A 1 171 ? 11.985 1.241 -7.209 1.00 90.75 171 LYS A O 1
ATOM 1380 N N . ASN A 1 172 ? 9.789 1.682 -7.426 1.00 91.12 172 ASN A N 1
ATOM 1381 C CA . ASN A 1 172 ? 9.314 0.867 -6.305 1.00 91.12 172 ASN A CA 1
ATOM 1382 C C . ASN A 1 172 ? 8.689 -0.453 -6.793 1.00 91.12 172 ASN A C 1
ATOM 1384 O O . ASN A 1 172 ? 8.728 -0.773 -7.982 1.00 91.12 172 ASN A O 1
ATOM 1388 N N . CYS A 1 173 ? 8.091 -1.209 -5.865 1.00 92.75 173 CYS A N 1
ATOM 1389 C CA . CYS A 1 173 ? 7.384 -2.464 -6.144 1.00 92.75 173 CYS A CA 1
ATOM 1390 C C . CYS A 1 173 ? 6.439 -2.415 -7.352 1.00 92.75 173 CYS A C 1
ATOM 1392 O O . CYS A 1 173 ? 6.461 -3.325 -8.177 1.00 92.75 173 CYS A O 1
ATOM 1394 N N . SER A 1 174 ? 5.664 -1.340 -7.490 1.00 94.31 174 SER A N 1
ATOM 1395 C CA . SER A 1 174 ? 4.646 -1.232 -8.526 1.00 94.31 174 SER A CA 1
ATOM 1396 C C . SER A 1 174 ? 5.230 -0.892 -9.883 1.00 94.31 174 SER A C 1
ATOM 1398 O O . SER A 1 174 ? 4.810 -1.458 -10.886 1.00 94.31 174 SER A O 1
ATOM 1400 N N . TRP A 1 175 ? 6.240 -0.023 -9.924 1.00 95.81 175 TRP A N 1
ATOM 1401 C CA . TRP A 1 175 ? 6.927 0.300 -11.173 1.00 95.81 175 TRP A CA 1
ATOM 1402 C C . TRP A 1 175 ? 7.643 -0.919 -11.755 1.00 95.81 175 TRP A C 1
ATOM 1404 O O . TRP A 1 175 ? 7.458 -1.229 -12.927 1.00 95.81 175 TRP A O 1
ATOM 1414 N N . TYR A 1 176 ? 8.392 -1.659 -10.928 1.00 95.69 176 TYR A N 1
ATOM 1415 C CA . TYR A 1 176 ? 9.075 -2.872 -11.389 1.00 95.69 176 TYR A CA 1
ATOM 1416 C C . TYR A 1 176 ? 8.103 -3.997 -11.745 1.00 95.69 176 TYR A C 1
ATOM 1418 O O . TYR A 1 176 ? 8.441 -4.851 -12.557 1.00 95.69 176 TYR A O 1
ATOM 1426 N N . LEU A 1 177 ? 6.891 -4.006 -11.185 1.00 95.00 177 LEU A N 1
ATOM 1427 C CA . LEU A 1 177 ? 5.843 -4.913 -11.641 1.00 95.00 177 LEU A CA 1
ATOM 1428 C C . LEU A 1 177 ? 5.361 -4.539 -13.048 1.00 95.00 177 LEU A C 1
ATOM 1430 O O . LEU A 1 177 ? 5.205 -5.432 -13.877 1.00 95.00 177 LEU A O 1
ATOM 1434 N N . LEU A 1 178 ? 5.157 -3.249 -13.342 1.00 96.69 178 LEU A N 1
ATOM 1435 C CA . LEU A 1 178 ? 4.820 -2.803 -14.699 1.00 96.69 178 LEU A CA 1
ATOM 1436 C C . LEU A 1 178 ? 5.929 -3.160 -15.696 1.00 96.69 178 LEU A C 1
ATOM 1438 O O . LEU A 1 178 ? 5.624 -3.753 -16.724 1.00 96.69 178 LEU A O 1
ATOM 1442 N N . ASP A 1 179 ? 7.190 -2.883 -15.358 1.00 95.50 179 ASP A N 1
ATOM 1443 C CA . ASP A 1 179 ? 8.373 -3.254 -16.157 1.00 95.50 179 ASP A CA 1
ATOM 1444 C C . ASP A 1 179 ? 8.426 -4.773 -16.411 1.00 95.50 179 ASP A C 1
ATOM 1446 O O . ASP A 1 179 ? 8.606 -5.245 -17.534 1.00 95.50 179 ASP A O 1
ATOM 1450 N N . PHE A 1 180 ? 8.142 -5.566 -15.374 1.00 95.62 180 PHE A N 1
ATOM 1451 C CA . PHE A 1 180 ? 8.075 -7.020 -15.473 1.00 95.62 180 PHE A CA 1
ATOM 1452 C C . PHE A 1 180 ? 6.944 -7.511 -16.394 1.00 95.62 180 PHE A C 1
ATOM 1454 O O . PHE A 1 180 ? 7.117 -8.504 -17.099 1.00 95.62 180 PHE A O 1
ATOM 1461 N N . LEU A 1 181 ? 5.790 -6.832 -16.420 1.00 95.88 181 LEU A N 1
ATOM 1462 C CA . LEU A 1 181 ? 4.698 -7.134 -17.355 1.00 95.88 181 LEU A CA 1
ATOM 1463 C C . LEU A 1 181 ? 5.023 -6.681 -18.788 1.00 95.88 181 LEU A C 1
ATOM 1465 O O . LEU A 1 181 ? 4.694 -7.387 -19.743 1.00 95.88 181 LEU A O 1
ATOM 1469 N N . GLU A 1 182 ? 5.699 -5.545 -18.960 1.00 95.19 182 GLU A N 1
ATOM 1470 C CA . GLU A 1 182 ? 6.168 -5.075 -20.271 1.00 95.19 182 GLU A CA 1
ATOM 1471 C C . GLU A 1 182 ? 7.148 -6.046 -20.917 1.00 95.19 182 GLU A C 1
ATOM 1473 O O . GLU A 1 182 ? 7.162 -6.160 -22.142 1.00 95.19 182 GLU A O 1
ATOM 1478 N N . ALA A 1 183 ? 7.897 -6.814 -20.119 1.00 93.62 183 ALA A N 1
ATOM 1479 C CA . ALA A 1 183 ? 8.804 -7.832 -20.631 1.00 93.62 183 ALA A CA 1
ATOM 1480 C C . ALA A 1 183 ? 8.116 -8.818 -21.588 1.00 93.62 183 ALA A C 1
ATOM 1482 O O . ALA A 1 183 ? 8.794 -9.364 -22.450 1.00 93.62 183 ALA A O 1
ATOM 1483 N N . VAL A 1 184 ? 6.800 -9.042 -21.464 1.00 94.25 184 VAL A N 1
ATOM 1484 C CA . VAL A 1 184 ? 6.023 -9.947 -22.336 1.00 94.25 184 VAL A CA 1
ATOM 1485 C C . VAL A 1 184 ? 5.033 -9.214 -23.242 1.00 94.25 184 VAL A C 1
ATOM 1487 O O . VAL A 1 184 ? 4.518 -9.810 -24.185 1.00 94.25 184 VAL A O 1
ATOM 1490 N N . ARG A 1 185 ? 4.786 -7.926 -22.978 1.00 93.56 185 ARG A N 1
ATOM 1491 C CA . ARG A 1 185 ? 3.885 -7.044 -23.732 1.00 93.56 185 ARG A CA 1
ATOM 1492 C C . ARG A 1 185 ? 4.512 -5.650 -23.909 1.00 93.56 185 ARG A C 1
ATOM 1494 O O . ARG A 1 185 ? 3.994 -4.675 -23.360 1.00 93.56 185 ARG A O 1
ATOM 1501 N N . PRO A 1 186 ? 5.610 -5.533 -24.676 1.00 90.50 186 PRO A N 1
ATOM 1502 C CA . PRO A 1 186 ? 6.389 -4.293 -24.764 1.00 90.50 186 PRO A CA 1
ATOM 1503 C C . PRO A 1 186 ? 5.608 -3.129 -25.391 1.00 90.50 186 PRO A C 1
ATOM 1505 O O . PRO A 1 186 ? 5.832 -1.973 -25.040 1.00 90.50 186 PRO A O 1
ATOM 1508 N N . ASP A 1 187 ? 4.634 -3.423 -26.256 1.00 91.75 187 ASP A N 1
ATOM 1509 C CA . ASP A 1 187 ? 3.828 -2.412 -26.953 1.00 91.75 187 ASP A CA 1
ATOM 1510 C C . ASP A 1 187 ? 2.959 -1.559 -26.012 1.00 91.75 187 ASP A C 1
ATOM 1512 O O . ASP A 1 187 ? 2.450 -0.512 -26.410 1.00 91.75 187 ASP A O 1
ATOM 1516 N N . LEU A 1 188 ? 2.774 -1.983 -24.756 1.00 91.25 188 LEU A N 1
ATOM 1517 C CA . LEU A 1 188 ? 1.915 -1.284 -23.801 1.00 91.25 188 LEU A CA 1
ATOM 1518 C C . LEU A 1 188 ? 2.551 -0.026 -23.201 1.00 91.25 188 LEU A C 1
ATOM 1520 O O . LEU A 1 188 ? 1.809 0.879 -22.817 1.00 91.25 188 LEU A O 1
ATOM 1524 N N . SER A 1 189 ? 3.886 0.050 -23.119 1.00 92.88 189 SER A N 1
ATOM 1525 C CA . SER A 1 189 ? 4.611 1.209 -22.557 1.00 92.88 189 SER A CA 1
ATOM 1526 C C . SER A 1 189 ? 4.018 1.725 -21.219 1.00 92.88 189 SER A C 1
ATOM 1528 O O . SER A 1 189 ? 3.895 2.932 -20.986 1.00 92.88 189 SER A O 1
ATOM 1530 N N . LEU A 1 190 ? 3.604 0.799 -20.350 1.00 94.88 190 LEU A N 1
ATOM 1531 C CA . LEU A 1 190 ? 3.123 0.997 -18.983 1.00 94.88 190 LEU A CA 1
ATOM 1532 C C . LEU A 1 190 ? 4.071 1.859 -18.130 1.00 94.88 190 LEU A C 1
ATOM 1534 O O . LEU A 1 190 ? 3.611 2.794 -17.473 1.00 94.88 190 LEU A O 1
ATOM 1538 N N . THR A 1 191 ? 5.379 1.588 -18.128 1.00 95.12 191 THR A N 1
ATOM 1539 C CA . THR A 1 191 ? 6.353 2.300 -17.278 1.00 95.12 191 THR A CA 1
ATOM 1540 C C . THR A 1 191 ? 6.566 3.745 -17.723 1.00 95.12 191 THR A C 1
ATOM 1542 O O . THR A 1 191 ? 6.779 4.627 -16.884 1.00 95.12 191 THR A O 1
ATOM 1545 N N . ALA A 1 192 ? 6.409 4.028 -19.021 1.00 93.94 192 ALA A N 1
ATOM 1546 C CA . ALA A 1 192 ? 6.508 5.374 -19.586 1.00 93.94 192 ALA A CA 1
ATOM 1547 C C . ALA A 1 192 ? 5.436 6.339 -19.041 1.00 93.94 192 ALA A C 1
ATOM 1549 O O . ALA A 1 192 ? 5.605 7.557 -19.104 1.00 93.94 192 ALA A O 1
ATOM 1550 N N . ARG A 1 193 ? 4.345 5.815 -18.459 1.00 92.00 193 ARG A N 1
ATOM 1551 C CA . ARG A 1 193 ? 3.299 6.610 -17.792 1.00 92.00 193 ARG A CA 1
ATOM 1552 C C . ARG A 1 193 ? 3.729 7.172 -16.435 1.00 92.00 193 ARG A C 1
ATOM 1554 O O . ARG A 1 193 ? 3.059 8.064 -15.920 1.00 92.00 193 ARG A O 1
ATOM 1561 N N . PHE A 1 194 ? 4.843 6.699 -15.877 1.00 93.12 194 PHE A N 1
ATOM 1562 C CA . PHE A 1 194 ? 5.314 7.055 -14.538 1.00 93.12 194 PHE A CA 1
ATOM 1563 C C . PHE A 1 194 ? 6.747 7.618 -14.569 1.00 93.12 194 PHE A C 1
ATOM 1565 O O . PHE A 1 194 ? 7.651 7.045 -13.961 1.00 93.12 194 PHE A O 1
ATOM 1572 N N . PRO A 1 195 ? 6.987 8.761 -15.247 1.00 87.75 195 PRO A N 1
ATOM 1573 C CA . PRO A 1 195 ? 8.334 9.316 -15.419 1.00 87.75 195 PRO A CA 1
ATOM 1574 C C . PRO A 1 195 ? 8.952 9.852 -14.121 1.00 87.75 195 PRO A C 1
ATOM 1576 O O . PRO A 1 195 ? 10.148 10.128 -14.073 1.00 87.75 195 PRO A O 1
ATOM 1579 N N . ALA A 1 196 ? 8.142 10.043 -13.080 1.00 84.44 196 ALA A N 1
ATOM 1580 C CA . ALA A 1 196 ? 8.577 10.689 -11.853 1.00 84.44 196 ALA A CA 1
ATOM 1581 C C . ALA A 1 196 ? 8.135 9.917 -10.597 1.00 84.44 196 ALA A C 1
ATOM 1583 O O . ALA A 1 196 ? 8.944 9.730 -9.694 1.00 84.44 196 ALA A O 1
ATOM 1584 N N . TRP A 1 197 ? 6.873 9.480 -10.526 1.00 86.44 197 TRP A N 1
ATOM 1585 C CA . TRP A 1 197 ? 6.287 8.830 -9.348 1.00 86.44 197 TRP A CA 1
ATOM 1586 C C . TRP A 1 197 ? 5.393 7.683 -9.819 1.00 86.44 197 TRP A C 1
ATOM 1588 O O . TRP A 1 197 ? 4.637 7.881 -10.763 1.00 86.44 197 TRP A O 1
ATOM 1598 N N . ALA A 1 198 ? 5.462 6.521 -9.175 1.00 91.44 198 ALA A N 1
ATOM 1599 C CA . ALA A 1 198 ? 4.656 5.337 -9.442 1.00 91.44 198 ALA A CA 1
ATOM 1600 C C . ALA A 1 198 ? 3.913 4.933 -8.167 1.00 91.44 198 ALA A C 1
ATOM 1602 O O . ALA A 1 198 ? 4.400 4.158 -7.342 1.00 91.44 198 ALA A O 1
ATOM 1603 N N . ILE A 1 199 ? 2.726 5.501 -7.979 1.00 91.75 199 ILE A N 1
ATOM 1604 C CA . ILE A 1 199 ? 1.872 5.164 -6.843 1.00 91.75 199 ILE A CA 1
ATOM 1605 C C . ILE A 1 199 ? 1.130 3.862 -7.174 1.00 91.75 199 ILE A C 1
ATOM 1607 O O . ILE A 1 199 ? 0.542 3.769 -8.254 1.00 91.75 199 ILE A O 1
ATOM 1611 N N . PRO A 1 200 ? 1.106 2.867 -6.271 1.00 93.31 200 PRO A N 1
ATOM 1612 C CA . PRO A 1 200 ? 0.465 1.580 -6.522 1.00 93.31 200 PRO A CA 1
ATOM 1613 C C . PRO A 1 200 ? -0.963 1.659 -7.081 1.00 93.31 200 PRO A C 1
ATOM 1615 O O . PRO A 1 200 ? -1.238 1.050 -8.114 1.00 93.31 200 PRO A O 1
ATOM 1618 N N . SER A 1 201 ? -1.847 2.465 -6.486 1.00 93.44 201 SER A N 1
ATOM 1619 C CA . SER A 1 201 ? -3.225 2.631 -6.978 1.00 93.44 201 SER A CA 1
ATOM 1620 C C . SER A 1 201 ? -3.290 3.178 -8.409 1.00 93.44 201 SER A C 1
ATOM 1622 O O . SER A 1 201 ? -4.114 2.729 -9.206 1.00 93.44 201 SER A O 1
ATOM 1624 N N . ASP A 1 202 ? -2.387 4.088 -8.780 1.00 94.38 202 ASP A N 1
ATOM 1625 C CA . ASP A 1 202 ? -2.319 4.622 -10.142 1.00 94.38 202 ASP A CA 1
ATOM 1626 C C . ASP A 1 202 ? -1.787 3.586 -11.139 1.00 94.38 202 ASP A C 1
ATOM 1628 O O . ASP A 1 202 ? -2.260 3.530 -12.273 1.00 94.38 202 ASP A O 1
ATOM 1632 N N . THR A 1 203 ? -0.848 2.723 -10.732 1.00 95.56 203 THR A N 1
ATOM 1633 C CA . THR A 1 203 ? -0.380 1.628 -11.602 1.00 95.56 203 THR A CA 1
ATOM 1634 C C . THR A 1 203 ? -1.474 0.596 -11.872 1.00 95.56 203 THR A C 1
ATOM 1636 O O . THR A 1 203 ? -1.610 0.148 -13.008 1.00 95.56 203 THR A O 1
ATOM 1639 N N . VAL A 1 204 ? -2.309 0.273 -10.873 1.00 96.31 204 VAL A N 1
ATOM 1640 C CA . VAL A 1 204 ? -3.491 -0.587 -11.061 1.00 96.31 204 VAL A CA 1
ATOM 1641 C C . VAL A 1 204 ? -4.472 0.081 -12.027 1.00 96.31 204 VAL A C 1
ATOM 1643 O O . VAL A 1 204 ? -4.958 -0.572 -12.948 1.00 96.31 204 VAL A O 1
ATOM 1646 N N . ARG A 1 205 ? -4.700 1.395 -11.885 1.00 95.38 205 ARG A N 1
ATOM 1647 C CA . ARG A 1 205 ? -5.552 2.166 -12.803 1.00 95.38 205 ARG A CA 1
ATOM 1648 C C . ARG A 1 205 ? -5.050 2.105 -14.246 1.00 95.38 205 ARG A C 1
ATOM 1650 O O . ARG A 1 205 ? -5.851 1.882 -15.144 1.00 95.38 205 ARG A O 1
ATOM 1657 N N . VAL A 1 206 ? -3.743 2.240 -14.481 1.00 95.69 206 VAL A N 1
ATOM 1658 C CA . VAL A 1 206 ? -3.160 2.118 -15.833 1.00 95.69 206 VAL A CA 1
ATOM 1659 C C . VAL A 1 206 ? -3.380 0.719 -16.418 1.00 95.69 206 VAL A C 1
ATOM 1661 O O . VAL A 1 206 ? -3.644 0.594 -17.612 1.00 95.69 206 VAL A O 1
ATOM 1664 N N . LEU A 1 207 ? -3.335 -0.334 -15.597 1.00 96.44 207 LEU A N 1
ATOM 1665 C CA . LEU A 1 207 ? -3.664 -1.691 -16.043 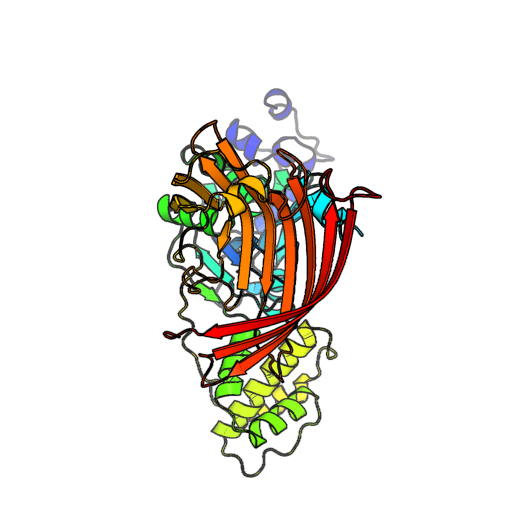1.00 96.44 207 LEU A CA 1
ATOM 1666 C C . LEU A 1 207 ? -5.169 -1.864 -16.345 1.00 96.44 207 LEU A C 1
ATOM 1668 O O . LEU A 1 207 ? -5.508 -2.588 -17.284 1.00 96.44 207 LEU A O 1
ATOM 1672 N N . GLU A 1 208 ? -6.066 -1.191 -15.607 1.00 95.56 208 GLU A N 1
ATOM 1673 C CA . GLU A 1 208 ? -7.511 -1.108 -15.921 1.00 95.56 208 GLU A CA 1
ATOM 1674 C C . GLU A 1 208 ? -7.746 -0.385 -17.251 1.00 95.56 208 GLU A C 1
ATOM 1676 O O . GLU A 1 208 ? -8.411 -0.928 -18.133 1.00 95.56 208 GLU A O 1
ATOM 1681 N N . GLU A 1 209 ? -7.137 0.789 -17.435 1.00 94.44 209 GLU A N 1
ATOM 1682 C CA . GLU A 1 209 ? -7.227 1.601 -18.656 1.00 94.44 209 GLU A CA 1
ATOM 1683 C C . GLU A 1 209 ? -6.655 0.861 -19.884 1.00 94.44 209 GLU A C 1
ATOM 1685 O O . GLU A 1 209 ? -7.209 0.960 -20.978 1.00 94.44 209 GLU A O 1
ATOM 1690 N N . ALA A 1 210 ? -5.598 0.058 -19.707 1.00 94.50 210 ALA A N 1
ATOM 1691 C CA . ALA A 1 210 ? -5.036 -0.808 -20.749 1.00 94.50 210 ALA A CA 1
ATOM 1692 C C . ALA A 1 210 ? -5.871 -2.078 -21.018 1.00 94.50 210 ALA A C 1
ATOM 1694 O O . ALA A 1 210 ? -5.518 -2.882 -21.883 1.00 94.50 210 ALA A O 1
ATOM 1695 N N . GLY A 1 211 ? -6.954 -2.300 -20.266 1.00 94.81 211 GLY A N 1
ATOM 1696 C CA . GLY A 1 211 ? -7.808 -3.477 -20.394 1.00 94.81 211 GLY A CA 1
ATOM 1697 C C . GLY A 1 211 ? -7.122 -4.786 -19.999 1.00 94.81 211 GLY A C 1
ATOM 1698 O O . GLY A 1 211 ? -7.559 -5.848 -20.446 1.00 94.81 211 GLY A O 1
ATOM 1699 N N . LEU A 1 212 ? -6.062 -4.734 -19.185 1.00 95.44 212 LEU A N 1
ATOM 1700 C CA . LEU A 1 212 ? -5.283 -5.906 -18.778 1.00 95.44 212 LEU A CA 1
ATOM 1701 C C . LEU A 1 212 ? -5.845 -6.637 -17.561 1.00 95.44 212 LEU A C 1
ATOM 1703 O O . LEU A 1 212 ? -5.503 -7.801 -17.369 1.00 95.44 212 LEU A O 1
ATOM 1707 N N . ILE A 1 213 ? -6.683 -5.997 -16.750 1.00 95.69 213 ILE A N 1
ATOM 1708 C CA . ILE A 1 213 ? -7.292 -6.628 -15.573 1.00 95.69 213 ILE A CA 1
ATOM 1709 C C . ILE A 1 213 ? -8.727 -7.097 -15.850 1.00 95.69 213 ILE A C 1
ATOM 1711 O O . ILE A 1 213 ? -9.469 -6.499 -16.632 1.00 95.69 213 ILE A O 1
ATOM 1715 N N . GLY A 1 214 ? -9.096 -8.215 -15.231 1.00 93.44 214 GLY A N 1
ATOM 1716 C CA . GLY A 1 214 ? -10.426 -8.813 -15.246 1.00 93.44 214 GLY A CA 1
ATOM 1717 C C . GLY A 1 214 ? -11.297 -8.363 -14.073 1.00 93.44 214 GLY A C 1
ATOM 1718 O O . GLY A 1 214 ? -11.112 -7.286 -13.510 1.00 93.44 214 GLY A O 1
ATOM 1719 N N . GLU A 1 215 ? -12.271 -9.201 -13.719 1.00 93.00 215 GLU A N 1
ATOM 1720 C CA . GLU A 1 215 ? -13.149 -8.965 -12.572 1.00 93.00 215 GLU A CA 1
ATOM 1721 C C . GLU A 1 215 ? -12.360 -9.052 -11.262 1.00 93.00 215 GLU A C 1
ATOM 1723 O O . GLU A 1 215 ? -11.663 -10.033 -11.013 1.00 93.00 215 GLU A O 1
ATOM 1728 N N . ARG A 1 216 ? -12.442 -7.995 -10.451 1.00 93.56 216 ARG A N 1
ATOM 1729 C CA . ARG A 1 216 ? -11.693 -7.879 -9.198 1.00 93.56 216 ARG A CA 1
ATOM 1730 C C . ARG A 1 216 ? -12.374 -8.633 -8.062 1.00 93.56 216 ARG A C 1
ATOM 1732 O O . ARG A 1 216 ? -13.596 -8.626 -7.954 1.00 93.56 216 ARG A O 1
ATOM 1739 N N . GLU A 1 217 ? -11.568 -9.150 -7.150 1.00 93.62 217 GLU A N 1
ATOM 1740 C CA . GLU A 1 217 ? -12.007 -9.751 -5.894 1.00 93.62 217 GLU A CA 1
ATOM 1741 C C . GLU A 1 217 ? -11.391 -8.987 -4.718 1.00 93.62 217 GLU A C 1
ATOM 1743 O O . GLU A 1 217 ? -10.197 -8.679 -4.722 1.00 93.62 217 GLU A O 1
ATOM 1748 N N . ARG A 1 218 ? -12.191 -8.692 -3.688 1.00 93.94 218 ARG A N 1
ATOM 1749 C CA . ARG A 1 218 ? -11.682 -8.161 -2.420 1.00 93.94 218 ARG A CA 1
ATOM 1750 C C . ARG A 1 218 ? -11.530 -9.298 -1.423 1.00 93.94 218 ARG A C 1
ATOM 1752 O O . ARG A 1 218 ? -12.486 -10.013 -1.140 1.00 93.94 218 ARG A O 1
ATOM 1759 N N . ARG A 1 219 ? -10.363 -9.379 -0.792 1.00 92.69 219 ARG A N 1
ATOM 1760 C CA . ARG A 1 219 ? -10.144 -10.160 0.425 1.00 92.69 219 ARG A CA 1
ATOM 1761 C C . ARG A 1 219 ? -10.041 -9.197 1.612 1.00 92.69 219 ARG A C 1
ATOM 1763 O O . ARG A 1 219 ? -8.997 -8.553 1.764 1.00 92.69 219 ARG A O 1
ATOM 1770 N N . PRO A 1 220 ? -11.083 -9.089 2.455 1.00 93.38 220 PRO A N 1
ATOM 1771 C CA . PRO A 1 220 ? -11.056 -8.187 3.598 1.00 93.38 220 PRO A CA 1
ATOM 1772 C C . PRO A 1 220 ? -9.956 -8.538 4.601 1.00 93.38 220 PRO A C 1
ATOM 1774 O O . PRO A 1 220 ? -9.577 -9.702 4.761 1.00 93.38 220 PRO A O 1
ATOM 1777 N N . SER A 1 221 ? -9.445 -7.519 5.275 1.00 92.88 221 SER A N 1
ATOM 1778 C CA . SER A 1 221 ? -8.479 -7.591 6.369 1.00 92.88 221 SER A CA 1
ATOM 1779 C C . SER A 1 221 ? -9.022 -8.313 7.595 1.00 92.88 221 SER A C 1
ATOM 1781 O O . SER A 1 221 ? -10.230 -8.441 7.800 1.00 92.88 221 SER A O 1
ATOM 1783 N N . ARG A 1 222 ? -8.115 -8.728 8.487 1.00 91.88 222 ARG A N 1
ATOM 1784 C CA . ARG A 1 222 ? -8.519 -9.202 9.814 1.00 91.88 222 ARG A CA 1
ATOM 1785 C C . ARG A 1 222 ? -9.281 -8.127 10.603 1.00 91.88 222 ARG A C 1
ATOM 1787 O O . ARG A 1 222 ? -10.254 -8.471 11.266 1.00 91.88 222 ARG A O 1
ATOM 1794 N N . ALA A 1 223 ? -8.892 -6.854 10.490 1.00 90.81 223 ALA A N 1
ATOM 1795 C CA . ALA A 1 223 ? -9.598 -5.740 11.129 1.00 90.81 223 ALA A CA 1
ATOM 1796 C C . ALA A 1 223 ? -11.063 -5.640 10.679 1.00 90.81 223 ALA A C 1
ATOM 1798 O O . ALA A 1 223 ? -11.935 -5.521 11.532 1.00 90.81 223 ALA A O 1
ATOM 1799 N N . PHE A 1 224 ? -11.353 -5.801 9.381 1.00 92.81 224 PHE A N 1
ATOM 1800 C CA . PHE A 1 224 ? -12.730 -5.811 8.875 1.00 92.81 224 PHE A CA 1
ATOM 1801 C C . PHE A 1 224 ? -13.605 -6.859 9.582 1.00 92.81 224 PHE A C 1
ATOM 1803 O O . PHE A 1 224 ? -14.722 -6.554 10.004 1.00 92.81 224 PHE A O 1
ATOM 1810 N N . TRP A 1 225 ? -13.105 -8.090 9.739 1.00 94.56 225 TRP A N 1
ATOM 1811 C CA . TRP A 1 225 ? -13.857 -9.164 10.400 1.00 94.56 225 TRP A CA 1
ATOM 1812 C C . TRP A 1 225 ? -14.050 -8.903 11.894 1.00 94.56 225 TRP A C 1
ATOM 1814 O O . TRP A 1 225 ? -15.148 -9.115 12.410 1.00 94.56 225 TRP A O 1
ATOM 1824 N N . VAL A 1 226 ? -13.017 -8.389 12.570 1.00 94.69 226 VAL A N 1
ATOM 1825 C CA . VAL A 1 226 ? -13.095 -7.978 13.979 1.00 94.69 226 VAL A CA 1
ATOM 1826 C C . VAL A 1 226 ? -14.157 -6.893 14.173 1.00 94.69 226 VAL A C 1
ATOM 1828 O O . VAL A 1 226 ? -15.020 -7.036 15.038 1.00 94.69 226 VAL A O 1
ATOM 1831 N N . GLU A 1 227 ? -14.130 -5.840 13.354 1.00 92.44 227 GLU A N 1
ATOM 1832 C CA . GLU A 1 227 ? -15.065 -4.710 13.416 1.00 92.44 227 GLU A CA 1
ATOM 1833 C C . GLU A 1 227 ? -16.513 -5.162 13.212 1.00 92.44 227 GLU A C 1
ATOM 1835 O O . GLU A 1 227 ? -17.373 -4.911 14.060 1.00 92.44 227 GLU A O 1
ATOM 1840 N N . ASN A 1 228 ? -16.776 -5.893 12.128 1.00 94.50 228 ASN A N 1
ATOM 1841 C CA . ASN A 1 228 ? -18.130 -6.304 11.767 1.00 94.50 228 ASN A CA 1
ATOM 1842 C C . ASN A 1 228 ? -18.727 -7.306 12.760 1.00 94.50 228 ASN A C 1
ATOM 1844 O O . ASN A 1 228 ? -19.900 -7.198 13.114 1.00 94.50 228 ASN A O 1
ATOM 1848 N N . ARG A 1 229 ? -17.935 -8.261 13.263 1.00 96.00 229 ARG A N 1
ATOM 1849 C CA . ARG A 1 229 ? -18.431 -9.229 14.254 1.00 96.00 229 ARG A CA 1
ATOM 1850 C C . ARG A 1 229 ? -18.623 -8.596 15.622 1.00 96.00 229 ARG A C 1
ATOM 1852 O O . ARG A 1 229 ? -19.625 -8.874 16.271 1.00 96.00 229 ARG A O 1
ATOM 1859 N N . ARG A 1 230 ? -17.735 -7.689 16.038 1.00 95.25 230 ARG A N 1
ATOM 1860 C CA . ARG A 1 230 ? -17.915 -6.929 17.281 1.00 95.25 230 ARG A CA 1
ATOM 1861 C C . ARG A 1 230 ? -19.171 -6.055 17.243 1.00 95.25 230 ARG A C 1
ATOM 1863 O O . ARG A 1 230 ? -19.838 -5.917 18.269 1.00 95.25 230 ARG A O 1
ATOM 1870 N N . ALA A 1 231 ? -19.505 -5.479 16.088 1.00 93.50 231 ALA A N 1
ATOM 1871 C CA . ALA A 1 231 ? -20.698 -4.650 15.924 1.00 93.50 231 ALA A CA 1
ATOM 1872 C C . ALA A 1 231 ? -22.013 -5.415 16.176 1.00 93.50 231 ALA A C 1
ATOM 1874 O O . ALA A 1 231 ? -23.012 -4.795 16.533 1.00 93.50 231 ALA A O 1
ATOM 1875 N N . LEU A 1 232 ? -22.008 -6.748 16.053 1.00 94.94 232 LEU A N 1
ATOM 1876 C CA . LEU A 1 232 ? -23.162 -7.598 16.364 1.00 94.94 232 LEU A CA 1
ATOM 1877 C C . LEU A 1 232 ? -23.366 -7.841 17.859 1.00 94.94 232 LEU A C 1
ATOM 1879 O O . LEU A 1 232 ? -24.443 -8.300 18.240 1.00 94.94 232 LEU A O 1
ATOM 1883 N N . LEU A 1 233 ? -22.339 -7.614 18.678 1.00 96.62 233 LEU A N 1
ATOM 1884 C CA . LEU A 1 233 ? -22.331 -7.952 20.097 1.00 96.62 233 LEU A CA 1
ATOM 1885 C C . LEU A 1 233 ? -22.757 -6.761 20.951 1.00 96.62 233 LEU A C 1
ATOM 1887 O O . LEU A 1 233 ? -22.332 -5.623 20.703 1.00 96.62 233 LEU A O 1
ATOM 1891 N N . ASP A 1 234 ? -23.540 -7.045 21.989 1.00 96.12 234 ASP A N 1
ATOM 1892 C CA . ASP A 1 234 ? -23.767 -6.110 23.084 1.00 96.12 234 ASP A CA 1
ATOM 1893 C C . ASP A 1 234 ? -22.548 -6.026 24.022 1.00 96.12 234 ASP A C 1
ATOM 1895 O O . ASP A 1 234 ? -21.499 -6.627 23.787 1.00 96.12 234 ASP A O 1
ATOM 1899 N N . GLU A 1 235 ? -22.648 -5.216 25.074 1.00 94.56 235 GLU A N 1
ATOM 1900 C CA . GLU A 1 235 ? -21.519 -4.959 25.968 1.00 94.56 235 GLU A CA 1
ATOM 1901 C C . GLU A 1 235 ? -21.090 -6.187 26.789 1.00 94.56 235 GLU A C 1
ATOM 1903 O O . GLU A 1 235 ? -19.896 -6.387 27.013 1.00 94.56 235 GLU A O 1
ATOM 1908 N N . GLU A 1 236 ? -22.027 -7.038 27.210 1.00 96.12 236 GLU A N 1
ATOM 1909 C CA . GLU A 1 236 ? -21.701 -8.239 27.987 1.00 96.12 236 GLU A CA 1
ATOM 1910 C C . GLU A 1 236 ? -21.113 -9.327 27.087 1.00 96.12 236 GLU A C 1
ATOM 1912 O O . GLU A 1 236 ? -20.114 -9.966 27.421 1.00 96.12 236 GLU A O 1
ATOM 1917 N N . GLU A 1 237 ? -21.658 -9.482 25.887 1.00 97.75 237 GLU A N 1
ATOM 1918 C CA . GLU A 1 237 ? -21.132 -10.394 24.878 1.00 97.75 237 GLU A CA 1
ATOM 1919 C C . GLU A 1 237 ? -19.741 -9.990 24.385 1.00 97.75 237 GLU A C 1
ATOM 1921 O O . GLU A 1 237 ? -18.903 -10.860 24.141 1.00 97.75 237 GLU A O 1
ATOM 1926 N N . ARG A 1 238 ? -19.448 -8.685 24.287 1.00 97.19 238 ARG A N 1
ATOM 1927 C CA . ARG A 1 238 ? -18.090 -8.197 23.999 1.00 97.19 238 ARG A CA 1
ATOM 1928 C C . ARG A 1 238 ? -17.111 -8.615 25.084 1.00 97.19 238 ARG A C 1
ATOM 1930 O O . ARG A 1 238 ? -16.047 -9.132 24.751 1.00 97.19 238 ARG A O 1
ATOM 1937 N N . LYS A 1 239 ? -17.468 -8.462 26.363 1.00 96.19 239 LYS A N 1
ATOM 1938 C CA . LYS A 1 239 ? -16.625 -8.919 27.481 1.00 96.19 239 LYS A CA 1
ATOM 1939 C C . LYS A 1 239 ? -16.395 -10.428 27.426 1.00 96.19 239 LYS A C 1
ATOM 1941 O O . LYS A 1 239 ? -15.262 -10.874 27.607 1.00 96.19 239 LYS A O 1
ATOM 1946 N N . LEU A 1 240 ? -17.435 -11.210 27.121 1.00 97.25 240 LEU A N 1
ATOM 1947 C CA . LEU A 1 240 ? -17.302 -12.654 26.913 1.00 97.25 240 LEU A CA 1
ATOM 1948 C C . LEU A 1 240 ? -16.337 -12.957 25.761 1.00 97.25 240 LEU A C 1
ATOM 1950 O O . LEU A 1 240 ? -15.415 -13.750 25.939 1.00 97.25 240 LEU A O 1
ATOM 1954 N N . ALA A 1 241 ? -16.497 -12.307 24.608 1.00 97.12 241 ALA A N 1
ATOM 1955 C CA . ALA A 1 241 ? -15.630 -12.513 23.452 1.00 97.12 241 ALA A CA 1
ATOM 1956 C C . ALA A 1 241 ? -14.165 -12.136 23.744 1.00 97.12 241 ALA A C 1
ATOM 1958 O O . ALA A 1 241 ? -13.251 -12.860 23.350 1.00 97.12 241 ALA A O 1
ATOM 1959 N N . GLU A 1 242 ? -13.922 -11.052 24.487 1.00 95.50 242 GLU A N 1
ATOM 1960 C CA . GLU A 1 242 ? -12.582 -10.666 24.941 1.00 95.50 242 GLU A CA 1
ATOM 1961 C C . GLU A 1 242 ? -11.950 -11.716 25.862 1.00 95.50 242 GLU A C 1
ATOM 1963 O O . GLU A 1 242 ? -10.774 -12.049 25.696 1.00 95.50 242 GLU A O 1
ATOM 1968 N N . ALA A 1 243 ? -12.713 -12.235 26.826 1.00 95.00 243 ALA A N 1
ATOM 1969 C CA . ALA A 1 243 ? -12.266 -13.276 27.749 1.00 95.00 243 ALA A CA 1
ATOM 1970 C C . ALA A 1 243 ? -11.957 -14.590 27.006 1.00 95.00 243 ALA A C 1
ATOM 1972 O O . ALA A 1 243 ? -10.892 -15.184 27.192 1.00 95.00 243 ALA A O 1
ATOM 1973 N N . TRP A 1 244 ? -12.820 -14.999 26.071 1.00 95.81 244 TRP A N 1
ATOM 1974 C CA . TRP A 1 244 ? -12.558 -16.126 25.168 1.00 95.81 244 TRP A CA 1
ATOM 1975 C C . TRP A 1 244 ? -11.295 -15.903 24.328 1.00 95.81 244 TRP A C 1
ATOM 1977 O O . TRP A 1 244 ? -10.442 -16.786 24.262 1.00 95.81 244 TRP A O 1
ATOM 1987 N N . ALA A 1 245 ? -11.101 -14.709 23.762 1.00 94.31 245 ALA A N 1
ATOM 1988 C CA . ALA A 1 245 ? -9.901 -14.367 22.997 1.00 94.31 245 ALA A CA 1
ATOM 1989 C C . ALA A 1 245 ? -8.612 -14.364 23.844 1.00 94.31 245 ALA A C 1
ATOM 1991 O O . ALA A 1 245 ? -7.510 -14.452 23.296 1.00 94.31 245 ALA A O 1
ATOM 1992 N N . LYS A 1 246 ? -8.723 -14.235 25.174 1.00 91.81 246 LYS A N 1
ATOM 1993 C CA . LYS A 1 246 ? -7.627 -14.378 26.151 1.00 91.81 246 LYS A CA 1
ATOM 1994 C C . LYS A 1 246 ? -7.414 -15.824 26.615 1.00 91.81 246 LYS A C 1
ATOM 1996 O O . LYS A 1 246 ? -6.416 -16.078 27.283 1.00 91.81 246 LYS A O 1
ATOM 2001 N N . GLY A 1 247 ? -8.280 -16.756 26.216 1.00 91.19 247 GLY A N 1
ATOM 2002 C CA . GLY A 1 247 ? -8.214 -18.170 26.592 1.00 91.19 247 GLY A CA 1
ATOM 2003 C C . GLY A 1 247 ? -8.850 -18.486 27.948 1.00 91.19 247 GLY A C 1
ATOM 2004 O O . GLY A 1 247 ? -8.596 -19.553 28.497 1.00 91.19 247 GLY A O 1
ATOM 2005 N N . GLU A 1 248 ? -9.660 -17.576 28.500 1.00 92.50 248 GLU A N 1
ATOM 2006 C CA . GLU A 1 248 ? -10.317 -17.745 29.807 1.00 92.50 248 GLU A CA 1
ATOM 2007 C C . GLU A 1 248 ? -11.520 -18.705 29.739 1.00 92.50 248 GLU A C 1
ATOM 2009 O O . GLU A 1 248 ? -11.908 -19.279 30.752 1.00 92.50 248 GLU A O 1
ATOM 2014 N N . ASN A 1 249 ? -12.081 -18.908 28.540 1.00 92.31 249 ASN A N 1
ATOM 2015 C CA . ASN A 1 249 ? -13.186 -19.827 28.238 1.00 92.31 249 ASN A CA 1
ATOM 2016 C C . ASN A 1 249 ? -14.392 -19.726 29.208 1.00 92.31 249 ASN A C 1
ATOM 2018 O O . ASN A 1 249 ? -14.819 -20.746 29.761 1.00 92.31 249 ASN A O 1
ATOM 2022 N N . PRO A 1 250 ? -14.955 -18.522 29.451 1.00 95.38 250 PRO A N 1
ATOM 2023 C CA . PRO A 1 250 ? -16.093 -18.360 30.353 1.00 95.38 250 PRO A CA 1
ATOM 2024 C C . PRO A 1 250 ? -17.346 -19.077 29.836 1.00 95.38 250 PRO A C 1
ATOM 2026 O O . PRO A 1 250 ? -17.535 -19.267 28.633 1.00 95.38 250 PRO A O 1
ATOM 2029 N N . SER A 1 251 ? -18.249 -19.431 30.754 1.00 94.94 251 SER A N 1
ATOM 2030 C CA . SER A 1 251 ? -19.522 -20.065 30.399 1.00 94.94 251 SER A CA 1
ATOM 2031 C C . SER A 1 251 ? -20.339 -19.191 29.445 1.00 94.94 251 SER A C 1
ATOM 2033 O O . SER A 1 251 ? -20.560 -18.011 29.702 1.00 94.94 251 SER A O 1
ATOM 2035 N N . LEU A 1 252 ? -20.837 -19.805 28.370 1.00 95.62 252 LEU A N 1
ATOM 2036 C CA . LEU A 1 252 ? -21.787 -19.204 27.428 1.00 95.62 252 LEU A CA 1
ATOM 2037 C C . LEU A 1 252 ? -23.231 -19.677 27.683 1.00 95.62 252 LEU A C 1
ATOM 2039 O O . LEU A 1 252 ? -24.098 -19.592 26.807 1.00 95.62 252 LEU A O 1
ATOM 2043 N N . ALA A 1 253 ? -23.489 -20.243 28.867 1.00 90.31 253 ALA A N 1
ATOM 2044 C CA . ALA A 1 253 ? -24.824 -20.657 29.275 1.00 90.31 253 ALA A CA 1
ATOM 2045 C C . ALA A 1 253 ? -25.778 -19.450 29.316 1.00 90.31 253 ALA A C 1
ATOM 2047 O O . ALA A 1 253 ? -25.386 -18.345 29.674 1.00 90.31 253 ALA A O 1
ATOM 2048 N N . GLY A 1 254 ? -27.037 -19.660 28.931 1.00 91.00 254 GLY A N 1
ATOM 2049 C CA . GLY A 1 254 ? -28.046 -18.596 28.859 1.00 91.00 254 GLY A CA 1
ATOM 2050 C C . GLY A 1 254 ? -28.103 -17.853 27.520 1.00 91.00 254 GLY A C 1
ATOM 2051 O O . GLY A 1 254 ? -29.162 -17.343 27.171 1.00 91.00 254 GLY A O 1
ATOM 2052 N N . LEU A 1 255 ? -27.035 -17.873 26.714 1.00 95.94 255 LEU A N 1
ATOM 2053 C CA . LEU A 1 255 ? -27.085 -17.377 25.336 1.00 95.94 255 LEU A CA 1
ATOM 2054 C C . LEU A 1 255 ? -27.785 -18.385 24.415 1.00 95.94 255 LEU A C 1
ATOM 2056 O O . LEU A 1 255 ? -27.618 -19.605 24.569 1.00 95.94 255 LEU A O 1
ATOM 2060 N N . SER A 1 256 ? -28.525 -17.883 23.423 1.00 95.69 256 SER A N 1
ATOM 2061 C CA . SER A 1 256 ? -29.024 -18.711 22.319 1.00 95.69 256 SER A CA 1
ATOM 2062 C C . SER A 1 256 ? -27.857 -19.223 21.470 1.00 95.69 256 SER A C 1
ATOM 2064 O O . SER A 1 256 ? -26.777 -18.637 21.467 1.00 95.69 256 SER A O 1
ATOM 2066 N N . GLU A 1 257 ? -28.060 -20.312 20.728 1.00 94.38 257 GLU A N 1
ATOM 2067 C CA . GLU A 1 257 ? -27.020 -20.889 19.863 1.00 94.38 257 GLU A CA 1
ATOM 2068 C C . GLU A 1 257 ? -26.426 -19.862 18.881 1.00 94.38 257 GLU A C 1
ATOM 2070 O O . GLU A 1 257 ? -25.215 -19.819 18.683 1.00 94.38 257 GLU A O 1
ATOM 2075 N N . GLU A 1 258 ? -27.267 -18.985 18.331 1.00 95.00 258 GLU A N 1
ATOM 2076 C CA . GLU A 1 258 ? -26.852 -17.912 17.423 1.00 95.00 258 GLU A CA 1
ATOM 2077 C C . GLU A 1 258 ? -25.971 -16.866 18.118 1.00 95.00 258 GLU A C 1
ATOM 2079 O O . GLU A 1 258 ? -24.944 -16.474 17.573 1.00 95.00 258 GLU A O 1
ATOM 2084 N N . ARG A 1 259 ? -26.302 -16.471 19.355 1.00 96.62 259 ARG A N 1
ATOM 2085 C CA . ARG A 1 259 ? -25.472 -15.528 20.122 1.00 96.62 259 ARG A CA 1
ATOM 2086 C C . ARG A 1 259 ? -24.157 -16.149 20.575 1.00 96.62 259 ARG A C 1
ATOM 2088 O O . ARG A 1 259 ? -23.123 -15.493 20.513 1.00 96.62 259 ARG A O 1
ATOM 2095 N N . ARG A 1 260 ? -24.154 -17.436 20.946 1.00 96.81 260 ARG A N 1
ATOM 2096 C CA . ARG A 1 260 ? -22.904 -18.171 21.222 1.00 96.81 260 ARG A CA 1
ATOM 2097 C C . ARG A 1 260 ? -22.000 -18.203 19.998 1.00 96.81 260 ARG A C 1
ATOM 2099 O O . ARG A 1 260 ? -20.799 -17.999 20.134 1.00 96.81 260 ARG A O 1
ATOM 2106 N N . MET A 1 261 ? -22.575 -18.445 18.820 1.00 96.62 261 MET A N 1
ATOM 2107 C CA . MET A 1 261 ? -21.847 -18.407 17.557 1.00 96.62 261 MET A CA 1
ATOM 2108 C C . MET A 1 261 ? -21.229 -17.026 17.321 1.00 96.62 261 MET A C 1
ATOM 2110 O O . MET A 1 261 ? -20.025 -16.961 17.107 1.00 96.62 261 MET A O 1
ATOM 2114 N N . ASP A 1 262 ? -22.018 -15.949 17.422 1.00 97.44 262 ASP A N 1
ATOM 2115 C CA . ASP A 1 262 ? -21.545 -14.573 17.216 1.00 97.44 262 ASP A CA 1
ATOM 2116 C C . ASP A 1 262 ? -20.390 -14.220 18.182 1.00 97.44 262 ASP A C 1
ATOM 2118 O O . ASP A 1 262 ? -19.371 -13.669 17.758 1.00 97.44 262 ASP A O 1
ATOM 2122 N N . VAL A 1 263 ? -20.503 -14.594 19.466 1.00 97.75 263 VAL A N 1
ATOM 2123 C CA . VAL A 1 263 ? -19.457 -14.380 20.487 1.00 97.75 263 VAL A CA 1
ATOM 2124 C C . VAL A 1 263 ? -18.176 -15.145 20.157 1.00 97.75 263 VAL A C 1
ATOM 2126 O O . VAL A 1 263 ? -17.091 -14.566 20.197 1.00 97.75 263 VAL A O 1
ATOM 2129 N N . LEU A 1 264 ? -18.276 -16.435 19.825 1.00 97.50 264 LEU A N 1
ATOM 2130 C CA . LEU A 1 264 ? -17.114 -17.278 19.516 1.00 97.50 264 LEU A CA 1
ATOM 2131 C C . LEU A 1 264 ? -16.429 -16.850 18.211 1.00 97.50 264 LEU A C 1
ATOM 2133 O O . LEU A 1 264 ? -15.202 -16.813 18.144 1.00 97.50 264 LEU A O 1
ATOM 2137 N N . ASP A 1 265 ? -17.209 -16.487 17.195 1.00 97.25 265 ASP A N 1
ATOM 2138 C CA . ASP A 1 265 ? -16.716 -15.997 15.909 1.00 97.25 265 ASP A CA 1
ATOM 2139 C C . ASP A 1 265 ? -15.958 -14.666 16.084 1.00 97.25 265 ASP A C 1
ATOM 2141 O O . ASP A 1 265 ? -14.850 -14.511 15.559 1.00 97.25 265 ASP A O 1
ATOM 2145 N N . ALA A 1 266 ? -16.492 -13.733 16.882 1.00 97.12 266 ALA A N 1
ATOM 2146 C CA . ALA A 1 266 ? -15.803 -12.490 17.232 1.00 97.12 266 ALA A CA 1
ATOM 2147 C C . ALA A 1 266 ? -14.542 -12.737 18.080 1.00 97.12 266 ALA A C 1
ATOM 2149 O O . ALA A 1 266 ? -13.495 -12.138 17.823 1.00 97.12 266 ALA A O 1
ATOM 2150 N N . ALA A 1 267 ? -14.617 -13.641 19.063 1.00 96.56 267 ALA A N 1
ATOM 2151 C CA . ALA A 1 267 ? -13.485 -14.012 19.908 1.00 96.56 267 ALA A CA 1
ATOM 2152 C C . ALA A 1 267 ? -12.338 -14.617 19.091 1.00 96.56 267 ALA A C 1
ATOM 2154 O O . ALA A 1 267 ? -11.170 -14.313 19.339 1.00 96.56 267 ALA A O 1
ATOM 2155 N N . TRP A 1 268 ? -12.661 -15.453 18.101 1.00 95.81 268 TRP A N 1
ATOM 2156 C CA . TRP A 1 268 ? -11.671 -16.053 17.216 1.00 95.81 268 TRP A CA 1
ATOM 2157 C C . TRP A 1 268 ? -10.936 -14.988 16.398 1.00 95.81 268 TRP A C 1
ATOM 2159 O O . TRP A 1 268 ? -9.703 -14.942 16.416 1.00 95.81 268 TRP A O 1
ATOM 2169 N N . ASP A 1 269 ? -11.667 -14.089 15.732 1.00 94.81 269 ASP A N 1
ATOM 2170 C CA . ASP A 1 269 ? -11.056 -13.008 14.952 1.00 94.81 269 ASP A CA 1
ATOM 2171 C C . ASP A 1 269 ? -10.219 -12.073 15.820 1.00 94.81 269 ASP A C 1
ATOM 2173 O O . ASP A 1 269 ? -9.101 -11.713 15.441 1.00 94.81 269 ASP A O 1
ATOM 2177 N N . PHE A 1 270 ? -10.713 -11.733 17.011 1.00 95.06 270 PHE A N 1
ATOM 2178 C CA . PHE A 1 270 ? -9.980 -10.890 17.943 1.00 95.06 270 PHE A CA 1
ATOM 2179 C C . PHE A 1 270 ? -8.718 -11.581 18.482 1.00 95.06 270 PHE A C 1
ATOM 2181 O O . PHE A 1 270 ? -7.659 -10.957 18.575 1.00 95.06 270 PHE A O 1
ATOM 2188 N N . SER A 1 271 ? -8.777 -12.885 18.761 1.00 94.12 271 SER A N 1
ATOM 2189 C CA . SER A 1 271 ? -7.603 -13.678 19.147 1.00 94.12 271 SER A CA 1
ATOM 2190 C C . SER A 1 271 ? -6.534 -13.673 18.049 1.00 94.12 271 SER A C 1
ATOM 2192 O O . SER A 1 271 ? -5.357 -13.418 18.323 1.00 94.12 271 SER A O 1
ATOM 2194 N N . ARG A 1 272 ? -6.943 -13.845 16.784 1.00 91.94 272 ARG A N 1
ATOM 2195 C CA . ARG A 1 272 ? -6.043 -13.790 15.621 1.00 91.94 272 ARG A CA 1
ATOM 2196 C C . ARG A 1 272 ? -5.473 -12.400 15.368 1.00 91.94 272 ARG A C 1
ATOM 2198 O O . ARG A 1 272 ? -4.291 -12.285 15.047 1.00 91.94 272 ARG A O 1
ATOM 2205 N N . PHE A 1 273 ? -6.265 -11.348 15.561 1.00 91.94 273 PHE A N 1
ATOM 2206 C CA . PHE A 1 273 ? -5.779 -9.969 15.523 1.00 91.94 273 PHE A CA 1
ATOM 2207 C C . PHE A 1 273 ? -4.685 -9.737 16.574 1.00 91.94 273 PHE A C 1
ATOM 2209 O O . PHE A 1 273 ? -3.613 -9.219 16.260 1.00 91.94 273 PHE A O 1
ATOM 2216 N N . ARG A 1 274 ? -4.912 -10.181 17.817 1.00 91.44 274 ARG A N 1
ATOM 2217 C CA . ARG A 1 274 ? -3.925 -10.075 18.901 1.00 91.44 274 ARG A CA 1
ATOM 2218 C C . ARG A 1 274 ? -2.642 -10.844 18.595 1.00 91.44 274 ARG A C 1
ATOM 2220 O O . ARG A 1 274 ? -1.563 -10.296 18.815 1.00 91.44 274 ARG A O 1
ATOM 2227 N N . GLU A 1 275 ? -2.748 -12.053 18.045 1.00 90.19 275 GLU A N 1
ATOM 2228 C CA . GLU A 1 275 ? -1.593 -12.855 17.619 1.00 90.19 275 GLU A CA 1
ATOM 2229 C C . GLU A 1 275 ? -0.774 -12.104 16.557 1.00 90.19 275 GLU A C 1
ATOM 2231 O O . GLU A 1 275 ? 0.442 -11.964 16.692 1.00 90.19 275 GLU A O 1
ATOM 2236 N N . GLY A 1 276 ? -1.442 -11.540 15.543 1.00 86.69 276 GLY A N 1
ATOM 2237 C CA . GLY A 1 276 ? -0.802 -10.748 14.487 1.00 86.69 276 GLY A CA 1
ATOM 2238 C C . GLY A 1 276 ? -0.087 -9.494 15.002 1.00 86.69 276 GLY A C 1
ATOM 2239 O O . GLY A 1 276 ? 0.913 -9.072 14.429 1.00 86.69 276 GLY A O 1
ATOM 2240 N N . ARG A 1 277 ? -0.548 -8.928 16.122 1.00 85.62 277 ARG A N 1
ATOM 2241 C CA . ARG A 1 277 ? 0.075 -7.778 16.799 1.00 85.62 277 ARG A CA 1
ATOM 2242 C C . ARG A 1 277 ? 1.128 -8.171 17.842 1.00 85.62 277 ARG A C 1
ATOM 2244 O O . ARG A 1 277 ? 1.665 -7.287 18.505 1.00 85.62 277 ARG A O 1
ATOM 2251 N N . GLY A 1 278 ? 1.408 -9.465 18.018 1.00 86.12 278 GLY A N 1
ATOM 2252 C CA . GLY A 1 278 ? 2.326 -9.967 19.046 1.00 86.12 278 GLY A CA 1
ATOM 2253 C C . GLY A 1 278 ? 1.800 -9.822 20.481 1.00 86.12 278 GLY A C 1
ATOM 2254 O O . GLY A 1 278 ? 2.581 -9.868 21.427 1.00 86.12 278 GLY A O 1
ATOM 2255 N N . LEU A 1 279 ? 0.487 -9.635 20.658 1.00 84.75 279 LEU A N 1
ATOM 2256 C CA . LEU A 1 279 ? -0.179 -9.428 21.954 1.00 84.75 279 LEU A CA 1
ATOM 2257 C C . LEU A 1 279 ? -0.629 -10.741 22.624 1.00 84.75 279 LEU A C 1
ATOM 2259 O O . LEU A 1 279 ? -1.191 -10.721 23.724 1.00 84.75 279 LEU A O 1
ATOM 2263 N N . SER A 1 280 ? -0.448 -11.876 21.952 1.00 84.25 280 SER A N 1
ATOM 2264 C CA . SER A 1 280 ? -0.768 -13.219 22.444 1.00 84.25 280 SER A CA 1
ATOM 2265 C C . SER A 1 280 ? 0.132 -14.268 21.783 1.00 84.25 280 SER A C 1
ATOM 2267 O O . SER A 1 280 ? 0.755 -14.016 20.750 1.00 84.25 280 SER A O 1
ATOM 2269 N N . ARG A 1 281 ? 0.225 -15.456 22.398 1.00 77.50 281 ARG A N 1
ATOM 2270 C CA . ARG A 1 281 ? 0.939 -16.600 21.815 1.00 77.50 281 ARG A CA 1
ATOM 2271 C C . ARG A 1 281 ? 0.049 -17.326 20.793 1.00 77.50 281 ARG A C 1
ATOM 2273 O O . ARG A 1 281 ? -1.156 -17.428 21.031 1.00 77.50 281 ARG A O 1
ATOM 2280 N N . PRO A 1 282 ? 0.628 -17.884 19.713 1.00 74.69 282 PRO A N 1
ATOM 2281 C CA . PRO A 1 282 ? -0.102 -18.747 18.788 1.00 74.69 282 PRO A CA 1
ATOM 2282 C C . PRO A 1 282 ? -0.761 -19.935 19.502 1.00 74.69 282 PRO A C 1
ATOM 2284 O O . PRO A 1 282 ? -0.183 -20.497 20.433 1.00 74.69 282 PRO A O 1
ATOM 2287 N N . GLY A 1 283 ? -1.949 -20.337 19.041 1.00 70.44 283 GLY A N 1
ATOM 2288 C CA . GLY A 1 283 ? -2.648 -21.542 19.516 1.00 70.44 283 GLY A CA 1
ATOM 2289 C C . GLY A 1 283 ? -3.544 -21.357 20.747 1.00 70.44 283 GLY A C 1
ATOM 2290 O O . GLY A 1 283 ? -4.094 -22.335 21.247 1.00 70.44 283 GLY A O 1
ATOM 2291 N N . GLY A 1 284 ? -3.736 -20.122 21.222 1.00 74.38 284 GLY A N 1
ATOM 2292 C CA . GLY A 1 284 ? -4.685 -19.799 22.298 1.00 74.38 284 GLY A CA 1
ATOM 2293 C C . GLY A 1 284 ? -6.169 -19.885 21.906 1.00 74.38 284 GLY A C 1
ATOM 2294 O O . GLY A 1 284 ? -7.026 -19.589 22.731 1.00 74.38 284 GLY A O 1
ATOM 2295 N N . ASP A 1 285 ? -6.491 -20.270 20.669 1.00 87.94 285 ASP A N 1
ATOM 2296 C CA . ASP A 1 285 ? -7.853 -20.324 20.127 1.00 87.94 285 ASP A CA 1
ATOM 2297 C C . ASP A 1 285 ? -8.470 -21.733 20.125 1.00 87.94 285 ASP A C 1
ATOM 2299 O O . ASP A 1 285 ? -9.614 -21.900 19.705 1.00 87.94 285 ASP A O 1
ATOM 2303 N N . ALA A 1 286 ? -7.760 -22.748 20.630 1.00 90.56 286 ALA A N 1
ATOM 2304 C CA . ALA A 1 286 ? -8.240 -24.132 20.649 1.00 90.56 286 ALA A CA 1
ATOM 2305 C C . ALA A 1 286 ? -9.585 -24.295 21.382 1.00 90.56 286 ALA A C 1
ATOM 2307 O O . ALA A 1 286 ? -10.461 -25.009 20.897 1.00 90.56 286 ALA A O 1
ATOM 2308 N N . GLY A 1 287 ? -9.775 -23.600 22.511 1.00 93.31 287 GLY A N 1
ATOM 2309 C CA . GLY A 1 287 ? -11.047 -23.598 23.243 1.00 93.31 287 GLY A CA 1
ATOM 2310 C C . GLY A 1 287 ? -12.189 -22.995 22.423 1.00 93.31 287 GLY A C 1
ATOM 2311 O O . GLY A 1 287 ? -13.276 -23.565 22.367 1.00 93.31 287 GLY A O 1
ATOM 2312 N N . ILE A 1 288 ? -11.913 -21.893 21.717 1.00 96.12 288 ILE A N 1
ATOM 2313 C CA . ILE A 1 288 ? -12.882 -21.226 20.840 1.00 96.12 288 ILE A CA 1
ATOM 2314 C C . ILE A 1 288 ? -13.308 -22.180 19.720 1.00 96.12 288 ILE A C 1
ATOM 2316 O O . ILE A 1 288 ? -14.499 -22.375 19.494 1.00 96.12 288 ILE A O 1
ATOM 2320 N N . LEU A 1 289 ? -12.341 -22.817 19.050 1.00 94.94 289 LEU A N 1
ATOM 2321 C CA . LEU A 1 289 ? -12.600 -23.764 17.963 1.00 94.94 289 LEU A CA 1
ATOM 2322 C C . LEU A 1 289 ? -13.372 -25.000 18.447 1.00 94.94 289 LEU A C 1
ATOM 2324 O O . LEU A 1 289 ? -14.287 -25.450 17.760 1.00 94.94 289 LEU A O 1
ATOM 2328 N N . ALA A 1 290 ? -13.040 -25.522 19.631 1.00 95.38 290 ALA A N 1
ATOM 2329 C CA . ALA A 1 290 ? -13.715 -26.676 20.218 1.00 95.38 290 ALA A CA 1
ATOM 2330 C C . ALA A 1 290 ? -15.188 -26.389 20.547 1.00 95.38 290 ALA A C 1
ATOM 2332 O O . ALA A 1 290 ? -16.049 -27.211 20.235 1.00 95.38 290 ALA A O 1
ATOM 2333 N N . GLU A 1 291 ? -15.507 -25.227 21.129 1.00 95.94 291 GLU A N 1
ATOM 2334 C CA . GLU A 1 291 ? -16.905 -24.835 21.354 1.00 95.94 291 GLU A CA 1
ATOM 2335 C C . GLU A 1 291 ? -17.621 -24.495 20.046 1.00 95.94 291 GLU A C 1
ATOM 2337 O O . GLU A 1 291 ? -18.764 -24.908 19.837 1.00 95.94 291 GLU A O 1
ATOM 2342 N N . ARG A 1 292 ? -16.946 -23.802 19.122 1.00 96.00 292 ARG A N 1
ATOM 2343 C CA . ARG A 1 292 ? -17.529 -23.413 17.834 1.00 96.00 292 ARG A CA 1
ATOM 2344 C C . ARG A 1 292 ? -17.892 -24.618 16.969 1.00 96.00 292 ARG A C 1
ATOM 2346 O O . ARG A 1 292 ? -18.904 -24.564 16.270 1.00 96.00 292 ARG A O 1
ATOM 2353 N N . ALA A 1 293 ? -17.120 -25.704 17.050 1.00 95.75 293 ALA A N 1
ATOM 2354 C CA . ALA A 1 293 ? -17.379 -26.960 16.346 1.00 95.75 293 ALA A CA 1
ATOM 2355 C C . ALA A 1 293 ? -18.665 -27.670 16.807 1.00 95.75 293 ALA A C 1
ATOM 2357 O O . ALA A 1 293 ? -19.226 -28.459 16.052 1.00 95.75 293 ALA A O 1
ATOM 2358 N N . LYS A 1 294 ? -19.167 -27.382 18.017 1.00 95.31 294 LYS A N 1
ATOM 2359 C CA . LYS A 1 294 ? -20.448 -27.926 18.507 1.00 95.31 294 LYS A CA 1
ATOM 2360 C C . LYS A 1 294 ? -21.655 -27.241 17.859 1.00 95.31 294 LYS A C 1
ATOM 2362 O O . LYS A 1 294 ? -22.759 -27.785 17.885 1.00 95.31 294 LYS A O 1
ATOM 2367 N N . ILE A 1 295 ? -21.454 -26.056 17.281 1.00 95.00 295 ILE A N 1
ATOM 2368 C CA . ILE A 1 295 ? -22.498 -25.246 16.655 1.00 95.00 295 ILE A CA 1
ATOM 2369 C C . ILE A 1 295 ? -22.497 -25.506 15.147 1.00 95.00 295 ILE A C 1
ATOM 2371 O O . ILE A 1 295 ? -21.645 -25.009 14.409 1.00 95.00 295 ILE A O 1
ATOM 2375 N N . HIS A 1 296 ? -23.495 -26.245 14.667 1.00 92.94 296 HIS A N 1
ATOM 2376 C CA . HIS A 1 296 ? -23.622 -26.651 13.263 1.00 92.94 296 HIS A CA 1
ATOM 2377 C C . HIS A 1 296 ? -24.311 -25.572 12.413 1.00 92.94 296 HIS A C 1
ATOM 2379 O O . HIS A 1 296 ? -25.284 -25.832 11.708 1.00 92.94 296 HIS A O 1
ATOM 2385 N N . ARG A 1 297 ? -23.809 -24.336 12.498 1.00 92.25 297 ARG A N 1
ATOM 2386 C CA . ARG A 1 297 ? -24.281 -23.192 11.708 1.00 92.25 297 ARG A CA 1
ATOM 2387 C C . ARG A 1 297 ? -23.124 -22.504 10.985 1.00 92.25 297 ARG A C 1
ATOM 2389 O O . ARG A 1 297 ? -22.049 -22.350 11.584 1.00 92.25 297 ARG A O 1
ATOM 2396 N N . PRO A 1 298 ? -23.324 -22.070 9.727 1.00 90.62 298 PRO A N 1
ATOM 2397 C CA . PRO A 1 298 ? -22.329 -21.274 9.025 1.00 90.62 298 PRO A CA 1
ATOM 2398 C C . PRO A 1 298 ? -22.141 -19.920 9.727 1.00 90.62 298 PRO A C 1
ATOM 2400 O O . PRO A 1 298 ? -23.093 -19.408 10.320 1.00 90.62 298 PRO A O 1
ATOM 2403 N N . PRO A 1 299 ? -20.932 -19.337 9.682 1.00 88.19 299 PRO A N 1
ATOM 2404 C CA . PRO A 1 299 ? -20.710 -17.994 10.197 1.00 88.19 299 PRO A CA 1
ATOM 2405 C C . PRO A 1 299 ? -21.545 -16.979 9.412 1.00 88.19 299 PRO A C 1
ATOM 2407 O O . PRO A 1 299 ? -21.881 -17.198 8.244 1.00 88.19 299 PRO A O 1
ATOM 2410 N N . ARG A 1 300 ? -21.839 -15.833 10.033 1.00 91.12 300 ARG A N 1
ATOM 2411 C CA . ARG A 1 300 ? -22.470 -14.726 9.311 1.00 91.12 300 ARG A CA 1
ATOM 2412 C C . ARG A 1 300 ? -21.552 -14.208 8.207 1.00 91.12 300 ARG A C 1
ATOM 2414 O O . ARG A 1 300 ? -20.340 -14.082 8.395 1.00 91.12 300 ARG A O 1
ATOM 2421 N N . VAL A 1 301 ? -22.163 -13.880 7.075 1.00 91.12 301 VAL A N 1
ATOM 2422 C CA . VAL A 1 301 ? -21.507 -13.226 5.943 1.00 91.12 301 VAL A CA 1
ATOM 2423 C C . VAL A 1 301 ? -21.800 -11.733 6.028 1.00 91.12 301 VAL A C 1
ATOM 2425 O O . VAL A 1 301 ? -22.938 -11.344 6.288 1.00 91.12 301 VAL A O 1
ATOM 2428 N N . PHE A 1 302 ? -20.779 -10.910 5.812 1.00 93.06 302 PHE A N 1
ATOM 2429 C CA . PHE A 1 302 ? -20.920 -9.459 5.730 1.00 93.06 302 PHE A CA 1
ATOM 2430 C C . PHE A 1 302 ? -20.700 -9.008 4.285 1.00 93.06 302 PHE A C 1
ATOM 2432 O O . PHE A 1 302 ? -19.891 -9.633 3.595 1.00 93.06 302 PHE A O 1
ATOM 2439 N N . PRO A 1 303 ? -21.371 -7.935 3.833 1.00 91.81 303 PRO A N 1
ATOM 2440 C CA . PRO A 1 303 ? -21.058 -7.292 2.563 1.00 91.81 303 PRO A CA 1
ATOM 2441 C C . PRO A 1 303 ? -19.579 -6.912 2.521 1.00 91.81 303 PRO A C 1
ATOM 2443 O O . PRO A 1 303 ? -19.081 -6.203 3.398 1.00 91.81 303 PRO A O 1
ATOM 2446 N N . THR A 1 304 ? -18.859 -7.429 1.531 1.00 90.00 304 THR A N 1
ATOM 2447 C CA . THR A 1 304 ? -17.431 -7.145 1.346 1.00 90.00 304 THR A CA 1
ATOM 2448 C C . THR A 1 304 ? -17.200 -6.101 0.263 1.00 90.00 304 THR A C 1
ATOM 2450 O O . THR A 1 304 ? -16.057 -5.798 -0.061 1.00 90.00 304 THR A O 1
ATOM 2453 N N . GLU A 1 305 ? -18.248 -5.530 -0.312 1.00 89.25 305 GLU A N 1
ATOM 2454 C CA . GLU A 1 305 ? -18.146 -4.449 -1.275 1.00 89.25 305 GLU A CA 1
ATOM 2455 C C . GLU A 1 305 ? -17.479 -3.232 -0.625 1.00 89.25 305 GLU A C 1
ATOM 2457 O O . GLU A 1 305 ? -17.806 -2.817 0.485 1.00 89.25 305 GLU A O 1
ATOM 2462 N N . ALA A 1 306 ? -16.494 -2.681 -1.320 1.00 90.69 306 ALA A N 1
ATOM 2463 C CA . ALA A 1 306 ? -15.833 -1.437 -0.972 1.00 90.69 306 ALA A CA 1
ATOM 2464 C C . ALA A 1 306 ? -15.366 -0.785 -2.271 1.00 90.69 306 ALA A C 1
ATOM 2466 O O . ALA A 1 306 ? -15.197 -1.463 -3.289 1.00 90.69 306 ALA A O 1
ATOM 2467 N N . THR A 1 307 ? -15.135 0.520 -2.249 1.00 92.12 307 THR A N 1
ATOM 2468 C CA . THR A 1 307 ? -14.527 1.181 -3.401 1.00 92.12 307 THR A CA 1
ATOM 2469 C C . THR A 1 307 ? -13.037 0.857 -3.435 1.00 92.12 307 THR A C 1
ATOM 2471 O O . THR A 1 307 ? -12.337 1.079 -2.443 1.00 92.12 307 THR A O 1
ATOM 2474 N N . PRO A 1 308 ? -12.528 0.284 -4.536 1.00 92.19 308 PRO A N 1
ATOM 2475 C CA . PRO A 1 308 ? -11.126 -0.077 -4.631 1.00 92.19 308 PRO A CA 1
ATOM 2476 C C . PRO A 1 308 ? -10.275 1.176 -4.920 1.00 92.19 308 PRO A C 1
ATOM 2478 O O . PRO A 1 308 ? -10.768 2.114 -5.558 1.00 92.19 308 PRO A O 1
ATOM 2481 N N . PRO A 1 309 ? -9.001 1.238 -4.489 1.00 89.69 309 PRO A N 1
ATOM 2482 C CA . PRO A 1 309 ? -8.264 2.503 -4.517 1.00 89.69 309 PRO A CA 1
ATOM 2483 C C . PRO A 1 309 ? -7.952 3.023 -5.932 1.00 89.69 309 PRO A C 1
ATOM 2485 O O . PRO A 1 309 ? -7.713 4.215 -6.106 1.00 89.69 309 PRO A O 1
ATOM 2488 N N . GLU A 1 310 ? -7.977 2.183 -6.973 1.00 92.06 310 GLU A N 1
ATOM 2489 C CA . GLU A 1 310 ? -7.863 2.642 -8.366 1.00 92.06 310 GLU A CA 1
ATOM 2490 C C . GLU A 1 310 ? -9.095 3.433 -8.840 1.00 92.06 310 GLU A C 1
ATOM 2492 O O . GLU A 1 310 ? -8.972 4.270 -9.739 1.00 92.06 310 GLU A O 1
ATOM 2497 N N . ARG A 1 311 ? -10.260 3.226 -8.210 1.00 92.75 311 ARG A N 1
ATOM 2498 C CA . ARG A 1 311 ? -11.513 3.951 -8.490 1.00 92.75 311 ARG A CA 1
ATOM 2499 C C . ARG A 1 311 ? -11.777 5.124 -7.555 1.00 92.75 311 ARG A C 1
ATOM 2501 O O . ARG A 1 311 ? -12.663 5.923 -7.842 1.00 92.75 311 ARG A O 1
ATOM 2508 N N . ALA A 1 312 ? -10.995 5.243 -6.487 1.00 92.25 312 ALA A N 1
ATOM 2509 C CA . ALA A 1 312 ? -10.965 6.434 -5.656 1.00 92.25 312 ALA A CA 1
ATOM 2510 C C . ALA A 1 312 ? -10.484 7.658 -6.455 1.00 92.25 312 ALA A C 1
ATOM 2512 O O . ALA A 1 312 ? -10.031 7.554 -7.606 1.00 92.25 312 ALA A O 1
ATOM 2513 N N . HIS A 1 313 ? -10.535 8.836 -5.831 1.00 91.69 313 HIS A N 1
ATOM 2514 C CA . HIS A 1 313 ? -10.021 10.046 -6.463 1.00 91.69 313 HIS A CA 1
ATOM 2515 C C . HIS A 1 313 ? -8.548 9.885 -6.890 1.00 91.69 313 HIS A C 1
ATOM 2517 O O . HIS A 1 313 ? -7.763 9.115 -6.321 1.00 91.69 313 HIS A O 1
ATOM 2523 N N . ARG A 1 314 ? -8.155 10.636 -7.924 1.00 91.25 314 ARG A N 1
ATOM 2524 C CA . ARG A 1 314 ? -6.778 10.618 -8.437 1.00 91.25 314 ARG A CA 1
ATOM 2525 C C . ARG A 1 314 ? -5.805 11.186 -7.396 1.00 91.25 314 ARG A C 1
ATOM 2527 O O . ARG A 1 314 ? -6.163 12.052 -6.597 1.00 91.25 314 ARG A O 1
ATOM 2534 N N . SER A 1 315 ? -4.574 10.687 -7.425 1.00 89.94 315 SER A N 1
ATOM 2535 C CA . SER A 1 315 ? -3.503 11.031 -6.486 1.00 89.94 315 SER A CA 1
ATOM 2536 C C . SER A 1 315 ? -2.974 12.459 -6.679 1.00 89.94 315 SER A C 1
ATOM 2538 O O . SER A 1 315 ? -2.839 13.231 -5.723 1.00 89.94 315 SER A O 1
ATOM 2540 N N . ALA A 1 316 ? -2.700 12.815 -7.936 1.00 89.56 316 ALA A N 1
ATOM 2541 C CA . ALA A 1 316 ? -2.149 14.100 -8.324 1.00 89.56 316 ALA A CA 1
ATOM 2542 C C . ALA A 1 316 ? -3.247 15.152 -8.522 1.00 89.56 316 ALA A C 1
ATOM 2544 O O . ALA A 1 316 ? -4.284 14.895 -9.139 1.00 89.56 316 ALA A O 1
ATOM 2545 N N . ARG A 1 317 ? -2.992 16.371 -8.043 1.00 91.69 317 ARG A N 1
ATOM 2546 C CA . ARG A 1 317 ? -3.899 17.513 -8.166 1.00 91.69 317 ARG A CA 1
ATOM 2547 C C . ARG A 1 317 ? -3.131 18.762 -8.569 1.00 91.69 317 ARG A C 1
ATOM 2549 O O . ARG A 1 317 ? -2.123 19.102 -7.955 1.00 91.69 317 ARG A O 1
ATOM 2556 N N . LEU A 1 318 ? -3.666 19.475 -9.555 1.00 94.19 318 LEU A N 1
ATOM 2557 C CA . LEU A 1 318 ? -3.260 20.831 -9.907 1.00 94.19 318 LEU A CA 1
ATOM 2558 C C . LEU A 1 318 ? -4.392 21.791 -9.531 1.00 94.19 318 LEU A C 1
ATOM 2560 O O . LEU A 1 318 ? -5.563 21.512 -9.787 1.00 94.19 318 LEU A O 1
ATOM 2564 N N . GLY A 1 319 ? -4.053 22.909 -8.902 1.00 94.56 319 GLY A N 1
ATOM 2565 C CA . GLY A 1 319 ? -4.996 23.934 -8.484 1.00 94.56 319 GLY A CA 1
ATOM 2566 C C . GLY A 1 319 ? -4.519 25.324 -8.873 1.00 94.56 319 GLY A C 1
ATOM 2567 O O . GLY A 1 319 ? -3.325 25.612 -8.853 1.00 94.56 319 GLY A O 1
ATOM 2568 N N . LEU A 1 320 ? -5.473 26.194 -9.190 1.00 96.31 320 LEU A N 1
ATOM 2569 C CA . LEU A 1 320 ? -5.251 27.622 -9.357 1.00 96.31 320 LEU A CA 1
ATOM 2570 C C . LEU A 1 320 ? -6.144 28.362 -8.363 1.00 96.31 320 LEU A C 1
ATOM 2572 O O . LEU A 1 320 ? -7.335 28.072 -8.251 1.00 96.31 320 LEU A O 1
ATOM 2576 N N . ARG A 1 321 ? -5.574 29.312 -7.629 1.00 94.56 321 ARG A N 1
ATOM 2577 C CA . ARG A 1 321 ? -6.305 30.192 -6.712 1.00 94.56 321 ARG A CA 1
ATOM 2578 C C . ARG A 1 321 ? -5.944 31.640 -7.001 1.00 94.56 321 ARG A C 1
ATOM 2580 O O . ARG A 1 321 ? -4.847 31.922 -7.470 1.00 94.56 321 ARG A O 1
ATOM 2587 N N . SER A 1 322 ? -6.827 32.564 -6.656 1.00 94.19 322 SER A N 1
ATOM 2588 C CA . SER A 1 322 ? -6.510 33.989 -6.575 1.00 94.19 322 SER A CA 1
ATOM 2589 C C . SER A 1 322 ? -6.859 34.506 -5.190 1.00 94.19 322 SER A C 1
ATOM 2591 O O . SER A 1 322 ? -7.790 34.012 -4.553 1.00 94.19 322 SER A O 1
ATOM 2593 N N . GLY A 1 323 ? -6.135 35.507 -4.713 1.00 90.38 323 GLY A N 1
ATOM 2594 C CA . GLY A 1 323 ? -6.426 36.111 -3.424 1.00 90.38 323 GLY A CA 1
ATOM 2595 C C . GLY A 1 323 ? -5.881 37.519 -3.299 1.00 90.38 323 GLY A C 1
ATOM 2596 O O . GLY A 1 323 ? -5.118 37.991 -4.142 1.00 90.38 323 GLY A O 1
ATOM 2597 N N . MET A 1 324 ? -6.289 38.176 -2.215 1.00 87.56 324 MET A N 1
ATOM 2598 C CA . MET A 1 324 ? -5.766 39.474 -1.817 1.00 87.56 324 MET A CA 1
ATOM 2599 C C . MET A 1 324 ? -5.043 39.366 -0.474 1.00 87.56 324 MET A C 1
ATOM 2601 O O . MET A 1 324 ? -5.524 38.693 0.437 1.00 87.56 324 MET A O 1
ATOM 2605 N N . ALA A 1 325 ? -3.887 40.012 -0.351 1.00 80.56 325 ALA A N 1
ATOM 2606 C CA . ALA A 1 325 ? -3.127 40.129 0.887 1.00 80.56 325 ALA A CA 1
ATOM 2607 C C . ALA A 1 325 ? -3.052 41.603 1.304 1.00 80.56 325 ALA A C 1
ATOM 2609 O O . ALA A 1 325 ? -2.801 42.480 0.479 1.00 80.56 325 ALA A O 1
ATOM 2610 N N . GLY A 1 326 ? -3.277 41.880 2.590 1.00 79.31 326 GLY A N 1
ATOM 2611 C CA . GLY A 1 326 ? -3.075 43.223 3.132 1.00 79.31 326 GLY A CA 1
ATOM 2612 C C . GLY A 1 326 ? -1.593 43.604 3.119 1.00 79.31 326 GLY A C 1
ATOM 2613 O O . GLY A 1 326 ? -0.733 42.737 3.278 1.00 79.31 326 GLY A O 1
ATOM 2614 N N . GLU A 1 327 ? -1.300 44.900 2.997 1.00 71.06 327 GLU A N 1
ATOM 2615 C CA . GLU A 1 327 ? 0.071 45.439 2.899 1.00 71.06 327 GLU A CA 1
ATOM 2616 C C . GLU A 1 327 ? 0.980 44.918 4.028 1.00 71.06 327 GLU A C 1
ATOM 2618 O O . GLU A 1 327 ? 2.034 44.342 3.772 1.00 71.06 327 GLU A O 1
ATOM 2623 N N . ARG A 1 328 ? 0.502 44.958 5.281 1.00 72.75 328 ARG A N 1
ATOM 2624 C CA . ARG A 1 328 ? 1.237 44.426 6.447 1.00 72.75 328 ARG A CA 1
ATOM 2625 C C . ARG A 1 328 ? 1.499 42.919 6.398 1.00 72.75 328 ARG A C 1
ATOM 2627 O O . ARG A 1 328 ? 2.470 42.445 6.978 1.00 72.75 328 ARG A O 1
ATOM 2634 N N . THR A 1 329 ? 0.613 42.131 5.792 1.00 72.19 329 THR A N 1
ATOM 2635 C CA . THR A 1 329 ? 0.824 40.680 5.639 1.00 72.19 329 THR A CA 1
ATOM 2636 C C . THR A 1 329 ? 1.889 40.416 4.588 1.00 72.19 329 THR A C 1
ATOM 2638 O O . THR A 1 329 ? 2.701 39.509 4.747 1.00 72.19 329 THR A O 1
ATOM 2641 N N . GLN A 1 330 ? 1.894 41.233 3.542 1.00 67.44 330 GLN A N 1
ATOM 2642 C CA . GLN A 1 330 ? 2.786 41.100 2.409 1.00 67.44 330 GLN A CA 1
ATOM 2643 C C . GLN A 1 330 ? 4.245 41.394 2.768 1.00 67.44 330 GLN A C 1
ATOM 2645 O O . GLN A 1 330 ? 5.138 40.676 2.333 1.00 67.44 330 GLN A O 1
ATOM 2650 N N . GLU A 1 331 ? 4.479 42.381 3.631 1.00 67.50 331 GLU A N 1
ATOM 2651 C CA . GLU A 1 331 ? 5.815 42.702 4.151 1.00 67.50 331 GLU A CA 1
ATOM 2652 C C . GLU A 1 331 ? 6.349 41.644 5.130 1.00 67.50 331 GLU A C 1
ATOM 2654 O O . GLU A 1 331 ? 7.556 41.446 5.239 1.00 67.50 331 GLU A O 1
ATOM 2659 N N . ARG A 1 332 ? 5.457 40.940 5.839 1.00 72.19 332 ARG A N 1
ATOM 2660 C CA . ARG A 1 332 ? 5.825 39.971 6.890 1.00 72.19 332 ARG A CA 1
ATOM 2661 C C . ARG A 1 332 ? 6.027 38.545 6.391 1.00 72.19 332 ARG A C 1
ATOM 2663 O O . ARG A 1 332 ? 6.501 37.711 7.169 1.00 72.19 332 ARG A O 1
ATOM 2670 N N . ILE A 1 333 ? 5.611 38.234 5.162 1.00 72.19 333 ILE A N 1
ATOM 2671 C CA . ILE A 1 333 ? 5.805 36.908 4.573 1.00 72.19 333 ILE A CA 1
ATOM 2672 C C . ILE A 1 333 ? 6.900 36.988 3.530 1.00 72.19 333 ILE A C 1
ATOM 2674 O O . ILE A 1 333 ? 6.779 37.601 2.470 1.00 72.19 333 ILE A O 1
ATOM 2678 N N . SER A 1 334 ? 7.991 36.324 3.858 1.00 71.12 334 SER A N 1
ATOM 2679 C CA . SER A 1 334 ? 9.204 36.406 3.089 1.00 71.12 334 SER A CA 1
ATOM 2680 C C . SER A 1 334 ? 9.062 35.690 1.749 1.00 71.12 334 SER A C 1
ATOM 2682 O O . SER A 1 334 ? 8.672 34.527 1.693 1.00 71.12 334 SER A O 1
ATOM 2684 N N . GLY A 1 335 ? 9.390 36.375 0.653 1.00 74.19 335 GLY A N 1
ATOM 2685 C CA . GLY A 1 335 ? 9.390 35.761 -0.677 1.00 74.19 335 GLY A CA 1
ATOM 2686 C C . GLY A 1 335 ? 8.057 35.781 -1.405 1.00 74.19 335 GLY A C 1
ATOM 2687 O O . GLY A 1 335 ? 8.031 35.373 -2.561 1.00 74.19 335 GLY A O 1
ATOM 2688 N N . TRP A 1 336 ? 6.980 36.293 -0.804 1.00 80.56 336 TRP A N 1
ATOM 2689 C CA . TRP A 1 336 ? 5.762 36.556 -1.564 1.00 80.56 336 TRP A CA 1
ATOM 2690 C C . TRP A 1 336 ? 5.988 37.674 -2.594 1.00 80.56 336 TRP A C 1
ATOM 2692 O O . TRP A 1 336 ? 6.754 38.610 -2.335 1.00 80.56 336 TRP A O 1
ATOM 2702 N N . PRO A 1 337 ? 5.337 37.592 -3.767 1.00 77.19 337 PRO A N 1
ATOM 2703 C CA . PRO A 1 337 ? 5.321 38.703 -4.706 1.00 77.19 337 PRO A CA 1
ATOM 2704 C C . PRO A 1 337 ? 4.678 39.942 -4.069 1.00 77.19 337 PRO A C 1
ATOM 2706 O O . PRO A 1 337 ? 3.865 39.829 -3.147 1.00 77.19 337 PRO A O 1
ATOM 2709 N N . ARG A 1 338 ? 5.067 41.122 -4.557 1.00 73.88 338 ARG A N 1
ATOM 2710 C CA . ARG A 1 338 ? 4.478 42.424 -4.213 1.00 73.88 338 ARG A CA 1
ATOM 2711 C C . ARG A 1 338 ? 3.062 42.545 -4.804 1.00 73.88 338 ARG A C 1
ATOM 2713 O O . ARG A 1 338 ? 2.642 41.722 -5.616 1.00 73.88 338 ARG A O 1
ATOM 2720 N N . GLY A 1 339 ? 2.332 43.579 -4.385 1.00 76.62 339 GLY A N 1
ATOM 2721 C CA . GLY A 1 339 ? 1.005 43.921 -4.905 1.00 76.62 339 GLY A CA 1
ATOM 2722 C C . GLY A 1 339 ? -0.151 43.193 -4.209 1.00 76.62 339 GLY A C 1
ATOM 2723 O O . GLY A 1 339 ? -0.096 42.000 -3.940 1.00 76.62 339 GLY A O 1
ATOM 2724 N N . LYS A 1 340 ? -1.245 43.898 -3.914 1.00 82.69 340 LYS A N 1
ATOM 2725 C CA . LYS A 1 340 ? -2.337 43.371 -3.069 1.00 82.69 340 LYS A CA 1
ATOM 2726 C C . LYS A 1 340 ? -2.975 42.093 -3.605 1.00 82.69 340 LYS A C 1
ATOM 2728 O O . LYS A 1 340 ? -3.517 41.336 -2.812 1.00 82.69 340 LYS A O 1
ATOM 2733 N N . THR A 1 341 ? -2.931 41.855 -4.910 1.00 88.44 341 THR A N 1
ATOM 2734 C CA . THR A 1 341 ? -3.501 40.682 -5.578 1.00 88.44 341 THR A CA 1
ATOM 2735 C C . THR A 1 341 ? -2.418 39.670 -5.942 1.00 88.44 341 THR A C 1
ATOM 2737 O O . THR A 1 341 ? -1.329 40.024 -6.389 1.00 88.44 341 THR A O 1
ATOM 2740 N N . PHE A 1 342 ? -2.724 38.384 -5.784 1.00 90.50 342 PHE A N 1
ATOM 2741 C CA . PHE A 1 342 ? -1.853 37.297 -6.223 1.00 90.50 342 PHE A CA 1
ATOM 2742 C C . PHE A 1 342 ? -2.672 36.153 -6.824 1.00 90.50 342 PHE A C 1
ATOM 2744 O O . PHE A 1 342 ? -3.817 35.909 -6.436 1.00 90.50 342 PHE A O 1
ATOM 2751 N N . PHE A 1 343 ? -2.043 35.412 -7.728 1.00 95.00 343 PHE A N 1
ATOM 2752 C CA . PHE A 1 343 ? -2.452 34.076 -8.139 1.00 95.00 343 PHE A CA 1
ATOM 2753 C C . PHE A 1 343 ? -1.600 33.043 -7.403 1.00 95.00 343 PHE A C 1
ATOM 2755 O O . PHE A 1 343 ? -0.456 33.312 -7.046 1.00 95.00 343 PHE A O 1
ATOM 2762 N N . GLN A 1 344 ? -2.138 31.859 -7.149 1.00 95.38 344 GLN A N 1
ATOM 2763 C CA . GLN A 1 344 ? -1.420 30.750 -6.538 1.00 95.38 344 GLN A CA 1
ATOM 2764 C C . GLN A 1 344 ? -1.625 29.498 -7.376 1.00 95.38 344 GLN A C 1
ATOM 2766 O O . GLN A 1 344 ? -2.760 29.137 -7.677 1.00 95.38 344 GLN A O 1
ATOM 2771 N N . ILE A 1 345 ? -0.523 28.852 -7.731 1.00 96.94 345 ILE A N 1
ATOM 2772 C CA . ILE A 1 345 ? -0.497 27.549 -8.380 1.00 96.94 345 ILE A CA 1
ATOM 2773 C C . ILE A 1 345 ? -0.170 26.526 -7.297 1.00 96.94 345 ILE A C 1
ATOM 2775 O O . ILE A 1 345 ? 0.875 26.619 -6.651 1.00 96.94 345 ILE A O 1
ATOM 2779 N N . ASP A 1 346 ? -1.073 25.573 -7.103 1.00 95.62 346 ASP A N 1
ATOM 2780 C CA . ASP A 1 346 ? -0.926 24.464 -6.168 1.00 95.62 346 ASP A CA 1
ATOM 2781 C C . ASP A 1 346 ? -0.700 23.174 -6.948 1.00 95.62 346 ASP A C 1
ATOM 2783 O O . ASP A 1 346 ? -1.483 22.842 -7.834 1.00 95.62 346 ASP A O 1
ATOM 2787 N N . TYR A 1 347 ? 0.322 22.415 -6.584 1.00 95.00 347 TYR A N 1
ATOM 2788 C CA . TYR A 1 347 ? 0.547 21.066 -7.075 1.00 95.00 347 TYR A CA 1
ATOM 2789 C C . TYR A 1 347 ? 0.663 20.110 -5.892 1.00 95.00 347 TYR A C 1
ATOM 2791 O O . TYR A 1 347 ? 1.474 20.325 -4.995 1.00 95.00 347 TYR A O 1
ATOM 2799 N N . ARG A 1 348 ? -0.122 19.036 -5.911 1.00 92.88 348 ARG A N 1
ATOM 2800 C CA . ARG A 1 348 ? 0.009 17.896 -5.006 1.00 92.88 348 ARG A CA 1
ATOM 2801 C C . ARG A 1 348 ? 0.313 16.663 -5.845 1.00 92.88 348 ARG A C 1
ATOM 2803 O O . ARG A 1 348 ? -0.478 16.338 -6.722 1.00 92.88 348 ARG A O 1
ATOM 2810 N N . GLY A 1 349 ? 1.427 15.987 -5.582 1.00 87.31 349 GLY A N 1
ATOM 2811 C CA . GLY A 1 349 ? 1.845 14.799 -6.330 1.00 87.31 349 GLY A CA 1
ATOM 2812 C C . GLY A 1 349 ? 1.219 13.497 -5.835 1.00 87.31 349 GLY A C 1
ATOM 2813 O O . GLY A 1 349 ? 1.062 12.561 -6.609 1.00 87.31 349 GLY A O 1
ATOM 2814 N N . SER A 1 350 ? 0.863 13.425 -4.554 1.00 86.75 350 SER A N 1
ATOM 2815 C CA . SER A 1 350 ? 0.293 12.229 -3.930 1.00 86.75 350 SER A CA 1
ATOM 2816 C C . SER A 1 350 ? -0.361 12.578 -2.597 1.00 86.75 350 SER A C 1
ATOM 2818 O O . SER A 1 350 ? -0.181 13.687 -2.098 1.00 86.75 350 SER A O 1
ATOM 2820 N N . LEU A 1 351 ? -1.019 11.646 -1.924 1.00 82.88 351 LEU A N 1
ATOM 2821 C CA . LEU A 1 351 ? -2.033 10.749 -2.468 1.00 82.88 351 LEU A CA 1
ATOM 2822 C C . LEU A 1 351 ? -3.392 11.387 -2.174 1.00 82.88 351 LEU A C 1
ATOM 2824 O O . LEU A 1 351 ? -4.178 11.608 -3.087 1.00 82.88 351 LEU A O 1
ATOM 2828 N N . HIS A 1 352 ? -3.603 11.769 -0.913 1.00 90.69 352 HIS A N 1
ATOM 2829 C CA . HIS A 1 352 ? -4.882 12.225 -0.382 1.00 90.69 352 HIS A CA 1
ATOM 2830 C C . HIS A 1 352 ? -4.666 13.106 0.852 1.00 90.69 352 HIS A C 1
ATOM 2832 O O . HIS A 1 352 ? -3.800 12.807 1.680 1.00 90.69 352 HIS A O 1
ATOM 2838 N N . ASP A 1 353 ? -5.431 14.191 0.973 1.00 90.75 353 ASP A N 1
ATOM 2839 C CA . ASP A 1 353 ? -5.567 14.960 2.212 1.00 90.75 353 ASP A CA 1
ATOM 2840 C C . ASP A 1 353 ? -6.976 14.932 2.819 1.00 90.75 353 ASP A C 1
ATOM 2842 O O . ASP A 1 353 ? -7.939 14.517 2.192 1.00 90.75 353 ASP A O 1
ATOM 2846 N N . LEU A 1 354 ? -7.129 15.432 4.047 1.00 88.94 354 LEU A N 1
ATOM 2847 C CA . LEU A 1 354 ? -8.423 15.411 4.748 1.00 88.94 354 LEU A CA 1
ATOM 2848 C C . LEU A 1 354 ? -9.581 16.131 4.019 1.00 88.94 354 LEU A C 1
ATOM 2850 O O . LEU A 1 354 ? -10.704 16.107 4.520 1.00 88.94 354 LEU A O 1
ATOM 2854 N N . THR A 1 355 ? -9.322 16.833 2.909 1.00 88.00 355 THR A N 1
ATOM 2855 C CA . THR A 1 355 ? -10.341 17.533 2.119 1.00 88.00 355 THR A CA 1
ATOM 2856 C C . THR A 1 355 ? -10.788 16.785 0.868 1.00 88.00 355 THR A C 1
ATOM 2858 O O . THR A 1 355 ? -11.784 17.203 0.277 1.00 88.00 355 THR A O 1
ATOM 2861 N N . ASP A 1 356 ? -10.095 15.721 0.449 1.00 90.31 356 ASP A N 1
ATOM 2862 C CA . ASP A 1 356 ? -10.616 14.858 -0.615 1.00 90.31 356 ASP A CA 1
ATOM 2863 C C . ASP A 1 356 ? -11.540 13.773 -0.040 1.00 90.31 356 ASP A C 1
ATOM 2865 O O . ASP A 1 356 ? -11.548 13.505 1.163 1.00 90.31 356 ASP A O 1
ATOM 2869 N N . ASP A 1 357 ? -12.312 13.136 -0.916 1.00 89.12 357 ASP A N 1
ATOM 2870 C CA . ASP A 1 357 ? -13.242 12.062 -0.565 1.00 89.12 357 ASP A CA 1
ATOM 2871 C C . ASP A 1 357 ? -12.508 10.854 0.057 1.00 89.12 357 ASP A C 1
ATOM 2873 O O . ASP A 1 357 ? -11.677 10.276 -0.641 1.00 89.12 357 ASP A O 1
ATOM 2877 N N . PRO A 1 358 ? -12.783 10.458 1.324 1.00 85.94 358 PRO A N 1
ATOM 2878 C CA . PRO A 1 358 ? -12.135 9.328 2.010 1.00 85.94 358 PRO A CA 1
ATOM 2879 C C . PRO A 1 358 ? -12.308 7.975 1.302 1.00 85.94 358 PRO A C 1
ATOM 2881 O O . PRO A 1 358 ? -11.585 7.029 1.620 1.00 85.94 358 PRO A O 1
ATOM 2884 N N . GLU A 1 359 ? -13.274 7.852 0.393 1.00 89.06 359 GLU A N 1
ATOM 2885 C CA . GLU A 1 359 ? -13.640 6.586 -0.220 1.00 89.06 359 GLU A CA 1
ATOM 2886 C C . GLU A 1 359 ? -12.475 5.928 -0.994 1.00 89.06 359 GLU A C 1
ATOM 2888 O O . GLU A 1 359 ? -11.842 6.521 -1.867 1.00 89.06 359 GLU A O 1
ATOM 2893 N N . GLY A 1 360 ? -12.191 4.662 -0.664 1.00 88.31 360 GLY A N 1
ATOM 2894 C CA . GLY A 1 360 ? -11.117 3.860 -1.262 1.00 88.31 360 GLY A CA 1
ATOM 2895 C C . GLY A 1 360 ? -9.708 4.106 -0.707 1.00 88.31 360 GLY A C 1
ATOM 2896 O O . GLY A 1 360 ? -8.771 3.428 -1.131 1.00 88.31 360 GLY A O 1
ATOM 2897 N N . TYR A 1 361 ? -9.545 4.993 0.277 1.00 87.88 361 TYR A N 1
ATOM 2898 C CA . TYR A 1 361 ? -8.299 5.184 1.026 1.00 87.88 361 TYR A CA 1
ATOM 2899 C C . TYR A 1 361 ? -8.486 4.877 2.520 1.00 87.88 361 TYR A C 1
ATOM 2901 O O . TYR A 1 361 ? -9.597 4.630 2.985 1.00 87.88 361 TYR A O 1
ATOM 2909 N N . GLU A 1 362 ? -7.388 4.839 3.287 1.00 84.38 362 GLU A N 1
ATOM 2910 C CA . GLU A 1 362 ? -7.479 4.663 4.743 1.00 84.38 362 GLU A CA 1
ATOM 2911 C C . GLU A 1 362 ? -8.239 5.864 5.337 1.00 84.38 362 GLU A C 1
ATOM 2913 O O . GLU A 1 362 ? -7.785 7.008 5.200 1.00 84.38 362 GLU A O 1
ATOM 2918 N N . PRO A 1 363 ? -9.383 5.644 6.001 1.00 82.06 363 PRO A N 1
ATOM 2919 C CA . PRO A 1 363 ? -10.200 6.735 6.497 1.00 82.06 363 PRO A CA 1
ATOM 2920 C C . PRO A 1 363 ? -9.465 7.532 7.577 1.00 82.06 363 PRO A C 1
ATOM 2922 O O . PRO A 1 363 ? -8.626 7.022 8.320 1.00 82.06 363 PRO A O 1
ATOM 2925 N N . HIS A 1 364 ? -9.836 8.806 7.710 1.00 86.31 364 HIS A N 1
ATOM 2926 C CA . HIS A 1 364 ? -9.336 9.690 8.775 1.00 86.31 364 HIS A CA 1
ATOM 2927 C C . HIS A 1 364 ? -7.817 9.868 8.725 1.00 86.31 364 HIS A C 1
ATOM 2929 O O . HIS A 1 364 ? -7.132 9.937 9.755 1.00 86.31 364 HIS A O 1
ATOM 2935 N N . SER A 1 365 ? -7.294 9.936 7.507 1.00 90.38 365 SER A N 1
ATOM 2936 C CA . SER A 1 365 ? -5.876 10.060 7.277 1.00 90.38 365 SER A CA 1
ATOM 2937 C C . SER A 1 365 ? -5.530 11.023 6.155 1.00 90.38 365 SER A C 1
ATOM 2939 O O . SER A 1 365 ? -6.358 11.401 5.333 1.00 90.38 365 SER A O 1
ATOM 2941 N N . GLU A 1 366 ? -4.279 11.451 6.172 1.00 92.94 366 GLU A N 1
ATOM 2942 C CA . GLU A 1 366 ? -3.640 12.218 5.123 1.00 92.94 366 GLU A CA 1
ATOM 2943 C C . GLU A 1 366 ? -2.285 11.581 4.860 1.00 92.94 366 GLU A C 1
ATOM 2945 O O . GLU A 1 366 ? -1.514 11.316 5.788 1.00 92.94 366 GLU A O 1
ATOM 2950 N N . LEU A 1 367 ? -1.988 11.384 3.585 1.00 91.44 367 LEU A N 1
ATOM 2951 C CA . LEU A 1 367 ? -0.685 10.963 3.115 1.00 91.44 367 LEU A CA 1
ATOM 2952 C C . LEU A 1 367 ? -0.387 11.777 1.875 1.00 91.44 367 LEU A C 1
ATOM 2954 O O . LEU A 1 367 ? -0.906 11.497 0.799 1.00 91.44 367 LEU A O 1
ATOM 2958 N N . VAL A 1 368 ? 0.439 12.798 2.041 1.00 91.12 368 VAL A N 1
ATOM 2959 C CA . VAL A 1 368 ? 0.817 13.703 0.969 1.00 91.12 368 VAL A CA 1
ATOM 2960 C C . VAL A 1 368 ? 2.313 13.717 0.815 1.00 91.12 368 VAL A C 1
ATOM 2962 O O . VAL A 1 368 ? 3.051 13.924 1.773 1.00 91.12 368 VAL A O 1
ATOM 2965 N N . MET A 1 369 ? 2.769 13.551 -0.414 1.00 87.75 369 MET A N 1
ATOM 2966 C CA . MET A 1 369 ? 4.165 13.739 -0.746 1.00 87.75 369 MET A CA 1
ATOM 2967 C C . MET A 1 369 ? 4.284 14.540 -2.037 1.00 87.75 369 MET A C 1
ATOM 2969 O O . MET A 1 369 ? 3.579 14.273 -3.013 1.00 87.75 369 MET A O 1
ATOM 2973 N N . GLY A 1 370 ? 5.128 15.570 -1.989 1.00 89.81 370 GLY A N 1
ATOM 2974 C CA . GLY A 1 370 ? 5.200 16.620 -2.997 1.00 89.81 370 GLY A CA 1
ATOM 2975 C C . GLY A 1 370 ? 3.970 17.531 -2.968 1.00 89.81 370 GLY A C 1
ATOM 2976 O O . GLY A 1 370 ? 3.070 17.362 -3.780 1.00 89.81 370 GLY A O 1
ATOM 2977 N N . ASP A 1 371 ? 3.932 18.503 -2.054 1.00 93.75 371 ASP A N 1
ATOM 2978 C CA . ASP A 1 371 ? 2.952 19.612 -2.048 1.00 93.75 371 ASP A CA 1
ATOM 2979 C C . ASP A 1 371 ? 3.706 20.917 -2.310 1.00 93.75 371 ASP A C 1
ATOM 2981 O O . ASP A 1 371 ? 4.444 21.393 -1.446 1.00 93.75 371 ASP A O 1
ATOM 2985 N N . LEU A 1 372 ? 3.553 21.467 -3.511 1.00 95.81 372 LEU A N 1
ATOM 2986 C CA . LEU A 1 372 ? 4.194 22.694 -3.961 1.00 95.81 372 LEU A CA 1
ATOM 2987 C C . LEU A 1 372 ? 3.146 23.788 -4.147 1.00 95.81 372 LEU A C 1
ATOM 2989 O O . LEU A 1 372 ? 2.175 23.613 -4.878 1.00 95.81 372 LEU A O 1
ATOM 2993 N N . ARG A 1 373 ? 3.377 24.949 -3.537 1.00 96.00 373 ARG A N 1
ATOM 2994 C CA . ARG A 1 373 ? 2.516 26.127 -3.669 1.00 96.00 373 ARG A CA 1
ATOM 2995 C C . ARG A 1 373 ? 3.352 27.326 -4.048 1.00 96.00 373 ARG A C 1
ATOM 2997 O O . ARG A 1 373 ? 4.191 27.785 -3.268 1.00 96.00 373 ARG A O 1
ATOM 3004 N N . LEU A 1 374 ? 3.108 27.830 -5.248 1.00 95.31 374 LEU A N 1
ATOM 3005 C CA . LEU A 1 374 ? 3.783 28.989 -5.809 1.00 95.31 374 LEU A CA 1
ATOM 3006 C C . LEU A 1 374 ? 2.799 30.141 -5.907 1.00 95.31 374 LEU A C 1
ATOM 3008 O O . LEU A 1 374 ? 1.678 29.960 -6.368 1.00 95.31 374 LEU A O 1
ATOM 3012 N N . ARG A 1 375 ? 3.222 31.334 -5.509 1.00 92.38 375 ARG A N 1
ATOM 3013 C CA . ARG A 1 375 ? 2.444 32.563 -5.642 1.00 92.38 375 ARG A CA 1
ATOM 3014 C C . ARG A 1 375 ? 3.032 33.435 -6.727 1.00 92.38 375 ARG A C 1
ATOM 3016 O O . ARG A 1 375 ? 4.234 33.664 -6.747 1.00 92.38 375 ARG A O 1
ATOM 3023 N N . VAL A 1 376 ? 2.175 33.943 -7.593 1.00 92.62 376 VAL A N 1
ATOM 3024 C CA . VAL A 1 376 ? 2.511 34.814 -8.713 1.00 92.62 376 VAL A CA 1
ATOM 3025 C C . VAL A 1 376 ? 1.805 36.145 -8.499 1.00 92.62 376 VAL A C 1
ATOM 3027 O O . VAL A 1 376 ? 0.607 36.178 -8.226 1.00 92.62 376 VAL A O 1
ATOM 3030 N N . GLY A 1 377 ? 2.539 37.243 -8.601 1.00 89.00 377 GLY A N 1
ATOM 3031 C CA . GLY A 1 377 ? 2.001 38.586 -8.414 1.00 89.00 377 GLY A CA 1
ATOM 3032 C C . GLY A 1 377 ? 2.968 39.637 -8.937 1.00 89.00 377 GLY A C 1
ATOM 3033 O O . GLY A 1 377 ? 3.852 39.341 -9.746 1.00 89.00 377 GLY A O 1
ATOM 3034 N N . GLU A 1 378 ? 2.826 40.869 -8.462 1.00 85.44 378 GLU A N 1
ATOM 3035 C CA . GLU A 1 378 ? 3.723 41.949 -8.857 1.00 85.44 378 GLU A CA 1
ATOM 3036 C C . GLU A 1 378 ? 5.154 41.650 -8.376 1.00 85.44 378 GLU A C 1
ATOM 3038 O O . GLU A 1 378 ? 5.390 41.233 -7.244 1.00 85.44 378 GLU A O 1
ATOM 3043 N N . GLY A 1 379 ? 6.157 41.818 -9.236 1.00 80.56 379 GLY A N 1
ATOM 3044 C CA . GLY A 1 379 ? 7.549 41.555 -8.854 1.00 80.56 379 GLY A CA 1
ATOM 3045 C C . GLY A 1 379 ? 7.959 40.073 -8.783 1.00 80.56 379 GLY A C 1
ATOM 3046 O O . GLY A 1 379 ? 9.068 39.792 -8.318 1.00 80.56 379 GLY A O 1
ATOM 3047 N N . GLY A 1 380 ? 7.128 39.138 -9.270 1.00 88.38 380 GLY A N 1
ATOM 3048 C CA . GLY A 1 380 ? 7.574 37.804 -9.695 1.00 88.38 380 GLY A CA 1
ATOM 3049 C C . GLY A 1 380 ? 6.837 36.616 -9.071 1.00 88.38 380 GLY A C 1
ATOM 3050 O O . GLY A 1 380 ? 5.642 36.673 -8.781 1.00 88.38 380 GLY A O 1
ATOM 3051 N N . VAL A 1 381 ? 7.571 35.511 -8.910 1.00 90.88 381 VAL A N 1
ATOM 3052 C CA . VAL A 1 381 ? 7.079 34.248 -8.344 1.00 90.88 381 VAL A CA 1
ATOM 3053 C C . VAL A 1 381 ? 7.733 34.005 -6.987 1.00 90.88 381 VAL A C 1
ATOM 3055 O O . VAL A 1 381 ? 8.946 34.150 -6.838 1.00 90.88 381 VAL A O 1
ATOM 3058 N N . GLY A 1 382 ? 6.921 33.628 -6.008 1.00 89.62 382 GLY A N 1
ATOM 3059 C CA . GLY A 1 382 ? 7.326 33.299 -4.650 1.00 89.62 382 GLY A CA 1
ATOM 3060 C C . GLY A 1 382 ? 6.954 31.874 -4.272 1.00 89.62 382 GLY A C 1
ATOM 3061 O O . GLY A 1 382 ? 5.854 31.418 -4.580 1.00 89.62 382 GLY A O 1
ATOM 3062 N N . LEU A 1 383 ? 7.839 31.177 -3.562 1.00 91.44 383 LEU A N 1
ATOM 3063 C CA . LEU A 1 383 ? 7.505 29.898 -2.941 1.00 91.44 383 LEU A CA 1
ATOM 3064 C C . LEU A 1 383 ? 6.736 30.151 -1.641 1.00 91.44 383 LEU A C 1
ATO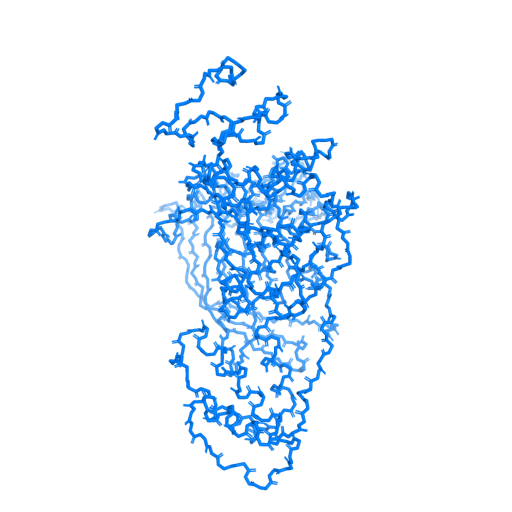M 3066 O O . LEU A 1 383 ? 7.272 30.778 -0.735 1.00 91.44 383 LEU A O 1
ATOM 3070 N N . ASP A 1 384 ? 5.509 29.643 -1.527 1.00 91.25 384 ASP A N 1
ATOM 3071 C CA . ASP A 1 384 ? 4.755 29.666 -0.267 1.00 91.25 384 ASP A CA 1
ATOM 3072 C C . ASP A 1 384 ? 5.017 28.405 0.563 1.00 91.25 384 ASP A C 1
ATOM 3074 O O . ASP A 1 384 ? 5.236 28.484 1.775 1.00 91.25 384 ASP A O 1
ATOM 3078 N N . ARG A 1 385 ? 5.024 27.236 -0.090 1.00 94.38 385 ARG A N 1
ATOM 3079 C CA . ARG A 1 385 ? 5.177 25.928 0.557 1.00 94.38 385 ARG A CA 1
ATOM 3080 C C . ARG A 1 385 ? 5.760 24.901 -0.407 1.00 94.38 385 ARG A C 1
ATOM 3082 O O . ARG A 1 385 ? 5.364 24.863 -1.566 1.00 94.38 385 ARG A O 1
ATOM 3089 N N . ALA A 1 386 ? 6.659 24.066 0.093 1.00 95.81 386 ALA A N 1
ATOM 3090 C CA . ALA A 1 386 ? 7.171 22.873 -0.567 1.00 95.81 386 ALA A CA 1
ATOM 3091 C C . ALA A 1 386 ? 7.301 21.763 0.481 1.00 95.81 386 ALA A C 1
ATOM 3093 O O . ALA A 1 386 ? 8.320 21.675 1.164 1.00 95.81 386 ALA A O 1
ATOM 3094 N N . ASP A 1 387 ? 6.275 20.931 0.645 1.00 94.62 387 ASP A N 1
ATOM 3095 C CA . ASP A 1 387 ? 6.407 19.746 1.488 1.00 94.62 387 ASP A CA 1
ATOM 3096 C C . ASP A 1 387 ? 6.924 18.573 0.685 1.00 94.62 387 ASP A C 1
ATOM 3098 O O . ASP A 1 387 ? 6.366 18.209 -0.353 1.00 94.62 387 ASP A O 1
ATOM 3102 N N . VAL A 1 388 ? 7.964 17.952 1.232 1.00 91.25 388 VAL A N 1
ATOM 3103 C CA . VAL A 1 388 ? 8.424 16.657 0.763 1.00 91.25 388 VAL A CA 1
ATOM 3104 C C . VAL A 1 388 ? 7.401 15.628 1.197 1.00 91.25 388 VAL A C 1
ATOM 3106 O O . VAL A 1 388 ? 6.822 15.009 0.327 1.00 91.25 388 VAL A O 1
ATOM 3109 N N . LEU A 1 389 ? 7.113 15.506 2.495 1.00 89.75 389 LEU A N 1
ATOM 3110 C CA . LEU A 1 389 ? 6.212 14.497 3.057 1.00 89.75 389 LEU A CA 1
ATOM 3111 C C . LEU A 1 389 ? 5.341 15.107 4.152 1.00 89.75 389 LEU A C 1
ATOM 3113 O O . LEU A 1 389 ? 5.820 15.872 4.987 1.00 89.75 389 LEU A O 1
ATOM 3117 N N . ARG A 1 390 ? 4.069 14.735 4.183 1.00 93.31 390 ARG A N 1
ATOM 3118 C CA . ARG A 1 390 ? 3.107 15.140 5.193 1.00 93.31 390 ARG A CA 1
ATOM 3119 C C . ARG A 1 390 ? 2.133 13.998 5.459 1.00 93.31 390 ARG A C 1
ATOM 3121 O O . ARG A 1 390 ? 1.527 13.468 4.536 1.00 93.31 390 ARG A O 1
ATOM 3128 N N . ILE A 1 391 ? 2.025 13.617 6.725 1.00 93.25 391 ILE A N 1
ATOM 3129 C CA . ILE A 1 391 ? 1.246 12.475 7.186 1.00 93.25 391 ILE A CA 1
ATOM 3130 C C . ILE A 1 391 ? 0.411 12.908 8.382 1.00 93.25 391 ILE A C 1
ATOM 3132 O O . ILE A 1 391 ? 0.919 13.559 9.301 1.00 93.25 391 ILE A O 1
ATOM 3136 N N . LEU A 1 392 ? -0.850 12.500 8.391 1.00 93.19 392 LEU A N 1
ATOM 3137 C CA . LEU A 1 392 ? -1.740 12.612 9.536 1.00 93.19 392 LEU A CA 1
ATOM 3138 C C . LEU A 1 392 ? -2.541 11.320 9.648 1.00 93.19 392 LEU A C 1
ATOM 3140 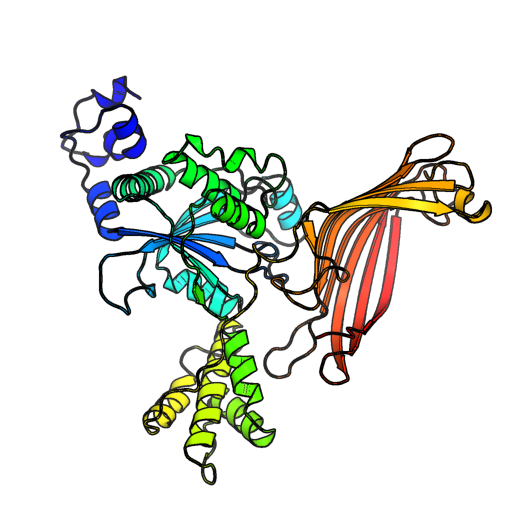O O . LEU A 1 392 ? -3.135 10.873 8.676 1.00 93.19 392 LEU A O 1
ATOM 3144 N N . SER A 1 393 ? -2.587 10.743 10.839 1.00 92.38 393 SER A N 1
ATOM 3145 C CA . SER A 1 393 ? -3.485 9.646 11.177 1.00 92.38 393 SER A CA 1
ATOM 3146 C C . SER A 1 393 ? -4.268 10.044 12.418 1.00 92.38 393 SER A C 1
ATOM 3148 O O . SER A 1 393 ? -3.686 10.258 13.484 1.00 92.38 393 SER A O 1
ATOM 3150 N N . ILE A 1 394 ? -5.583 10.184 12.266 1.00 91.31 394 ILE A N 1
ATOM 3151 C CA . ILE A 1 394 ? -6.530 10.517 13.341 1.00 91.31 394 ILE A CA 1
ATOM 3152 C C . ILE A 1 394 ? -7.606 9.434 13.465 1.00 91.31 394 ILE A C 1
ATOM 3154 O O . ILE A 1 394 ? -8.771 9.718 13.754 1.00 91.31 394 ILE A O 1
ATOM 3158 N N . ALA A 1 395 ? -7.209 8.178 13.242 1.00 86.25 395 ALA A N 1
ATOM 3159 C CA . ALA A 1 395 ? -8.079 7.034 13.458 1.00 86.25 395 ALA A CA 1
ATOM 3160 C C . ALA A 1 395 ? -8.514 6.981 14.940 1.00 86.25 395 ALA A C 1
ATOM 3162 O O . ALA A 1 395 ? -7.656 7.079 15.825 1.00 86.25 395 ALA A O 1
ATOM 3163 N N . PRO A 1 396 ? -9.825 6.876 15.223 1.00 85.44 396 PRO A N 1
ATOM 3164 C CA . PRO A 1 396 ? -10.338 6.931 16.584 1.00 85.44 396 PRO A CA 1
ATOM 3165 C C . PRO A 1 396 ? -9.858 5.736 17.409 1.00 85.44 396 PRO A C 1
ATOM 3167 O O . PRO A 1 396 ? -9.579 4.660 16.875 1.00 85.44 396 PRO A O 1
ATOM 3170 N N . GLN A 1 397 ? -9.773 5.930 18.723 1.00 82.00 397 GLN A N 1
ATOM 3171 C CA . GLN A 1 397 ? -9.477 4.843 19.643 1.00 82.00 397 GLN A CA 1
ATOM 3172 C C . GLN A 1 397 ? -10.563 3.775 19.635 1.00 82.00 397 GLN A C 1
ATOM 3174 O O . GLN A 1 397 ? -11.755 4.074 19.600 1.00 82.00 397 GLN A O 1
ATOM 3179 N N . ASP A 1 398 ? -10.110 2.533 19.750 1.00 84.06 398 ASP A N 1
ATOM 3180 C CA . ASP A 1 398 ? -10.943 1.349 19.824 1.00 84.06 398 ASP A CA 1
ATOM 3181 C C . ASP A 1 398 ? -10.378 0.398 20.890 1.00 84.06 398 ASP A C 1
ATOM 3183 O O . ASP A 1 398 ? -9.160 0.229 20.991 1.00 84.06 398 ASP A O 1
ATOM 3187 N N . SER A 1 399 ? -11.245 -0.193 21.718 1.00 83.62 399 SER A N 1
ATOM 3188 C CA . SER A 1 399 ? -10.813 -1.051 22.832 1.00 83.62 399 SER A CA 1
ATOM 3189 C C . SER A 1 399 ? -10.233 -2.390 22.373 1.00 83.62 399 SER A C 1
ATOM 3191 O O . SER A 1 399 ? -9.367 -2.937 23.052 1.00 83.62 399 SER A O 1
ATOM 3193 N N . TRP A 1 400 ? -10.674 -2.914 21.226 1.00 89.75 400 TRP A N 1
ATOM 3194 C CA . TRP A 1 400 ? -10.145 -4.157 20.659 1.00 89.75 400 TRP A CA 1
ATOM 3195 C C . TRP A 1 400 ? -8.933 -3.868 19.768 1.00 89.75 400 TRP A C 1
ATOM 3197 O O . TRP A 1 400 ? -7.956 -4.614 19.767 1.00 89.75 400 TRP A O 1
ATOM 3207 N N . MET A 1 401 ? -8.942 -2.753 19.044 1.00 87.00 401 MET A N 1
ATOM 3208 C CA . MET A 1 401 ? -7.883 -2.375 18.113 1.00 87.00 401 MET A CA 1
ATOM 3209 C C . MET A 1 401 ? -7.338 -0.987 18.466 1.00 87.00 401 MET A C 1
ATOM 3211 O O . MET A 1 401 ? -7.637 -0.012 17.779 1.00 87.00 401 MET A O 1
ATOM 3215 N N . PRO A 1 402 ? -6.513 -0.856 19.517 1.00 81.88 402 PRO A N 1
ATOM 3216 C CA . PRO A 1 402 ? -5.976 0.441 19.908 1.00 81.88 402 PRO A CA 1
ATOM 3217 C C . PRO A 1 402 ? -5.174 1.070 18.760 1.00 81.88 402 PRO A C 1
ATOM 3219 O O . PRO A 1 402 ? -4.187 0.503 18.277 1.00 81.88 402 PRO A O 1
ATOM 3222 N N . ARG A 1 403 ? -5.598 2.264 18.330 1.00 84.38 403 ARG A N 1
ATOM 3223 C CA . ARG A 1 403 ? -4.940 3.071 17.295 1.00 84.38 403 ARG A CA 1
ATOM 3224 C C . ARG A 1 403 ? -4.321 4.309 17.939 1.00 84.38 403 ARG A C 1
ATOM 3226 O O . ARG A 1 403 ? -4.964 5.011 18.717 1.00 84.38 403 ARG A O 1
ATOM 3233 N N . VAL A 1 404 ? -3.054 4.560 17.627 1.00 85.94 404 VAL A N 1
ATOM 3234 C CA . VAL A 1 404 ? -2.348 5.775 18.049 1.00 85.94 404 VAL A CA 1
ATOM 3235 C C . VAL A 1 404 ? -2.531 6.815 16.956 1.00 85.94 404 VAL A C 1
ATOM 3237 O O . VAL A 1 404 ? -2.247 6.532 15.791 1.00 85.94 404 VAL A O 1
ATOM 3240 N N . ALA A 1 405 ? -2.989 8.009 17.325 1.00 92.12 405 ALA A N 1
ATOM 3241 C CA . ALA A 1 405 ? -3.027 9.122 16.392 1.00 92.12 405 ALA A CA 1
ATOM 3242 C C . ALA A 1 405 ? -1.623 9.726 16.303 1.00 92.12 405 ALA A C 1
ATOM 3244 O O . ALA A 1 405 ? -0.940 9.888 17.315 1.00 92.12 405 ALA A O 1
ATOM 3245 N N . TRP A 1 406 ? -1.179 10.085 15.107 1.00 93.62 406 TRP A N 1
ATOM 3246 C CA . TRP A 1 406 ? 0.136 10.690 14.927 1.00 93.62 406 TRP A CA 1
ATOM 3247 C C . TRP A 1 406 ? 0.187 11.575 13.690 1.00 93.62 406 TRP A C 1
ATOM 3249 O O . TRP A 1 406 ? -0.664 11.503 12.803 1.00 93.62 406 TRP A O 1
ATOM 3259 N N . ASN A 1 407 ? 1.187 12.446 13.651 1.00 94.88 407 ASN A N 1
ATOM 3260 C CA . ASN A 1 407 ? 1.456 13.296 12.507 1.00 94.88 407 ASN A CA 1
ATOM 3261 C C . ASN A 1 407 ? 2.955 13.430 12.261 1.00 94.88 407 ASN A C 1
ATOM 3263 O O . ASN A 1 407 ? 3.761 13.362 13.189 1.00 94.88 407 ASN A O 1
ATOM 3267 N N . PHE A 1 408 ? 3.308 13.636 10.998 1.00 93.75 408 PHE A N 1
ATOM 3268 C CA . PHE A 1 408 ? 4.666 13.929 10.572 1.00 93.75 408 PHE A CA 1
ATOM 3269 C C . PHE A 1 408 ? 4.639 14.921 9.411 1.00 93.75 408 PHE A C 1
ATOM 3271 O O . PHE A 1 408 ? 3.786 14.840 8.529 1.00 93.75 408 PHE A O 1
ATOM 3278 N N . THR A 1 409 ? 5.552 15.882 9.378 1.00 95.12 409 THR A N 1
ATOM 3279 C CA . THR A 1 409 ? 5.732 16.769 8.223 1.00 95.12 409 THR A CA 1
ATOM 3280 C C . THR A 1 409 ? 7.208 17.059 8.021 1.00 95.12 409 THR A C 1
ATOM 3282 O O . THR A 1 409 ? 7.910 17.388 8.968 1.00 95.12 409 THR A O 1
ATOM 3285 N N . LEU A 1 410 ? 7.663 16.975 6.776 1.00 94.44 410 LEU A N 1
ATOM 3286 C CA . LEU A 1 410 ? 8.990 17.368 6.326 1.00 94.44 410 LEU A CA 1
ATOM 3287 C C . LEU A 1 410 ? 8.835 18.260 5.096 1.00 94.44 410 LEU A C 1
ATOM 3289 O O . LEU A 1 410 ? 8.248 17.848 4.093 1.00 94.44 410 LEU A O 1
ATOM 3293 N N . GLY A 1 411 ? 9.372 19.474 5.149 1.00 95.56 411 GLY A N 1
ATOM 3294 C CA . GLY A 1 411 ? 9.226 20.412 4.042 1.00 95.56 411 GLY A CA 1
ATOM 3295 C C . GLY A 1 411 ? 9.897 21.753 4.260 1.00 95.56 411 GLY A C 1
ATOM 3296 O O . GLY A 1 411 ? 10.728 21.924 5.148 1.00 95.56 411 GLY A O 1
ATOM 3297 N N . ALA A 1 412 ? 9.485 22.723 3.457 1.00 94.25 412 ALA A N 1
ATOM 3298 C CA . ALA A 1 412 ? 9.843 24.121 3.577 1.00 94.25 412 ALA A CA 1
ATOM 3299 C C . ALA A 1 412 ? 8.615 25.011 3.352 1.00 94.25 412 ALA A C 1
ATOM 3301 O O . ALA A 1 412 ? 7.665 24.640 2.659 1.00 94.25 412 ALA A O 1
ATOM 3302 N N . ARG A 1 413 ? 8.631 26.211 3.922 1.00 92.75 413 ARG A N 1
ATOM 3303 C CA . ARG A 1 413 ? 7.620 27.245 3.677 1.00 92.75 413 ARG A CA 1
ATOM 3304 C C . ARG A 1 413 ? 8.248 28.629 3.668 1.00 92.75 413 ARG A C 1
ATOM 3306 O O . ARG A 1 413 ? 9.323 28.819 4.232 1.00 92.75 413 ARG A O 1
ATOM 3313 N N . ALA A 1 414 ? 7.561 29.598 3.076 1.00 89.69 414 ALA A N 1
ATOM 3314 C CA . ALA A 1 414 ? 7.907 31.005 3.240 1.00 89.69 414 ALA A CA 1
ATOM 3315 C C . ALA A 1 414 ? 7.986 31.350 4.734 1.00 89.69 414 ALA A C 1
ATOM 3317 O O . ALA A 1 414 ? 7.040 31.078 5.489 1.00 89.69 414 ALA A O 1
ATOM 3318 N N . ALA A 1 415 ? 9.105 31.943 5.159 1.00 86.25 415 ALA A N 1
ATOM 3319 C CA . ALA A 1 415 ? 9.261 32.406 6.529 1.00 86.25 415 ALA A CA 1
ATOM 3320 C C . ALA A 1 415 ? 8.174 33.444 6.841 1.00 86.25 415 ALA A C 1
ATOM 3322 O O . ALA A 1 415 ? 7.941 34.379 6.068 1.00 86.25 415 ALA A O 1
ATOM 3323 N N . ARG A 1 416 ? 7.491 33.262 7.972 1.00 78.94 416 ARG A N 1
ATOM 3324 C CA . ARG A 1 416 ? 6.444 34.174 8.439 1.00 78.94 416 ARG A CA 1
ATOM 3325 C C . ARG A 1 416 ? 6.940 34.893 9.682 1.00 78.94 416 ARG A C 1
ATOM 3327 O O . ARG A 1 416 ? 7.504 34.252 10.560 1.00 78.94 416 ARG A O 1
ATOM 3334 N N . TRP A 1 417 ? 6.653 36.190 9.776 1.00 65.69 417 TRP A N 1
ATOM 3335 C CA . TRP A 1 417 ? 6.871 36.983 10.992 1.00 65.69 417 TRP A CA 1
ATOM 3336 C C . TRP A 1 417 ? 8.342 37.213 11.367 1.00 65.69 417 TRP A C 1
ATOM 3338 O O . TRP A 1 417 ? 8.641 37.402 12.542 1.00 65.69 417 TRP A O 1
ATOM 3348 N N . MET A 1 418 ? 9.242 37.237 10.382 1.00 65.44 418 MET A N 1
ATOM 3349 C CA . MET A 1 418 ? 10.668 37.495 10.599 1.00 65.44 418 MET A CA 1
ATOM 3350 C C . MET A 1 418 ? 11.163 38.605 9.669 1.00 65.44 418 MET A C 1
ATOM 3352 O O . MET A 1 418 ? 10.757 38.657 8.508 1.00 65.44 418 MET A O 1
ATOM 3356 N N . ASP A 1 419 ? 12.032 39.479 10.187 1.00 65.38 419 ASP A N 1
ATOM 3357 C CA . ASP A 1 419 ? 12.610 40.635 9.479 1.00 65.38 419 ASP A CA 1
ATOM 3358 C C . ASP A 1 419 ? 13.672 40.190 8.460 1.00 65.38 419 ASP A C 1
ATOM 3360 O O . ASP A 1 419 ? 14.848 40.545 8.556 1.00 65.38 419 ASP A O 1
ATOM 3364 N N . CYS A 1 420 ? 13.298 39.339 7.511 1.00 70.12 420 CYS A N 1
ATOM 3365 C CA . CYS A 1 420 ? 14.209 38.891 6.474 1.00 70.12 420 CYS A CA 1
ATOM 3366 C C . CYS A 1 420 ? 13.488 38.801 5.127 1.00 70.12 420 CYS A C 1
ATOM 3368 O O . CYS A 1 420 ? 12.337 38.367 5.041 1.00 70.12 420 CYS A O 1
ATOM 3370 N N . GLY A 1 421 ? 14.153 39.255 4.063 1.00 65.56 421 GLY A N 1
ATOM 3371 C CA . GLY A 1 421 ? 13.619 39.256 2.702 1.00 65.56 421 GLY A CA 1
ATOM 3372 C C . GLY A 1 421 ? 13.947 37.960 1.956 1.00 65.56 421 GLY A C 1
ATOM 3373 O O . GLY A 1 421 ? 15.106 37.570 1.881 1.00 65.56 421 GLY A O 1
ATOM 3374 N N . ARG A 1 422 ? 12.926 37.318 1.373 1.00 72.75 422 ARG A N 1
ATOM 3375 C CA . ARG A 1 422 ? 12.981 36.044 0.617 1.00 72.75 422 ARG A CA 1
ATOM 3376 C C . ARG A 1 422 ? 13.619 34.838 1.337 1.00 72.75 422 ARG A C 1
ATOM 3378 O O . ARG A 1 422 ? 14.353 34.065 0.733 1.00 72.75 422 ARG A O 1
ATOM 3385 N N . CYS A 1 423 ? 13.306 34.633 2.606 1.00 84.44 423 CYS A N 1
ATOM 3386 C CA . CYS A 1 423 ? 13.732 33.487 3.396 1.00 84.44 423 CYS A CA 1
ATOM 3387 C C . CYS A 1 423 ? 12.746 32.324 3.345 1.00 84.44 423 CYS A C 1
ATOM 3389 O O . CYS A 1 423 ? 11.527 32.498 3.438 1.00 84.44 423 CYS A O 1
ATOM 3391 N N . LEU A 1 424 ? 13.311 31.123 3.337 1.00 87.94 424 LEU A N 1
ATOM 3392 C CA . LEU A 1 424 ? 12.588 29.886 3.572 1.00 87.94 424 LEU A CA 1
ATOM 3393 C C . LEU A 1 424 ? 12.847 29.383 4.988 1.00 87.94 424 LEU A C 1
ATOM 3395 O O . LEU A 1 424 ? 13.953 29.484 5.518 1.00 87.94 424 LEU A O 1
ATOM 3399 N N . GLU A 1 425 ? 11.798 28.831 5.574 1.00 90.81 425 GLU A N 1
ATOM 3400 C CA . GLU A 1 425 ? 11.828 28.045 6.794 1.00 90.81 425 GLU A CA 1
ATOM 3401 C C . GLU A 1 425 ? 11.725 26.571 6.404 1.00 90.81 425 GLU A C 1
ATOM 3403 O O . GLU A 1 425 ? 10.671 26.120 5.947 1.00 90.81 425 GLU A O 1
ATOM 3408 N N . TYR A 1 426 ? 12.805 25.820 6.596 1.00 93.19 426 TYR A N 1
ATOM 3409 C CA . TYR A 1 426 ? 12.788 24.361 6.565 1.00 93.19 426 TYR A CA 1
ATOM 3410 C C . TYR A 1 426 ? 12.143 23.845 7.841 1.00 93.19 426 TYR A C 1
ATOM 3412 O O . TYR A 1 426 ? 12.379 24.385 8.923 1.00 93.19 426 TYR A O 1
ATOM 3420 N N . ARG A 1 427 ? 11.326 22.804 7.723 1.00 93.88 427 ARG A N 1
ATOM 3421 C CA . ARG A 1 427 ? 10.490 22.319 8.809 1.00 93.88 427 ARG A CA 1
ATOM 3422 C C . ARG A 1 427 ? 10.470 20.804 8.913 1.00 93.88 427 ARG A C 1
ATOM 3424 O O . ARG A 1 427 ? 10.305 20.105 7.914 1.00 93.88 427 ARG A O 1
ATOM 3431 N N . LEU A 1 428 ? 10.569 20.342 10.152 1.00 95.69 428 LEU A N 1
ATOM 3432 C CA . LEU A 1 428 ? 10.256 18.992 10.581 1.00 95.69 428 LEU A CA 1
ATOM 3433 C C . LEU A 1 428 ? 9.244 19.087 11.725 1.00 95.69 428 LEU A C 1
ATOM 3435 O O . LEU A 1 428 ? 9.515 19.733 12.732 1.00 95.69 428 LEU A O 1
ATOM 3439 N N . ASP A 1 429 ? 8.081 18.470 11.569 1.00 95.69 429 ASP A N 1
ATOM 3440 C CA . ASP A 1 429 ? 7.057 18.331 12.604 1.00 95.69 429 ASP A CA 1
ATOM 3441 C C . ASP A 1 429 ? 6.839 16.851 12.885 1.00 95.69 429 ASP A C 1
ATOM 3443 O O . ASP A 1 429 ? 6.726 16.057 11.952 1.00 95.69 429 ASP A O 1
ATOM 3447 N N . ALA A 1 430 ? 6.724 16.489 14.155 1.00 95.88 430 ALA A N 1
ATOM 3448 C CA . ALA A 1 430 ? 6.289 15.165 14.565 1.00 95.88 430 ALA A CA 1
ATOM 3449 C C . ALA A 1 430 ? 5.367 15.281 15.777 1.00 95.88 430 ALA A C 1
ATOM 3451 O O . ALA A 1 430 ? 5.590 16.105 16.666 1.00 95.88 430 ALA A O 1
ATOM 3452 N N . GLY A 1 431 ? 4.325 14.460 15.824 1.00 95.69 431 GLY A N 1
ATOM 3453 C CA . GLY A 1 431 ? 3.419 14.425 16.961 1.00 95.69 431 GLY A CA 1
ATOM 3454 C C . GLY A 1 431 ? 2.788 13.062 17.153 1.00 95.69 431 GLY A C 1
ATOM 3455 O O . GLY A 1 431 ? 2.558 12.329 16.194 1.00 95.69 431 GLY A O 1
ATOM 3456 N N . VAL A 1 432 ? 2.495 12.746 18.408 1.00 95.69 432 VAL A N 1
ATOM 3457 C CA . VAL A 1 432 ? 1.819 11.517 18.828 1.00 95.69 432 VAL A CA 1
ATOM 3458 C C . VAL A 1 432 ? 0.686 11.877 19.774 1.00 95.69 432 VAL A C 1
ATOM 3460 O O . VAL A 1 432 ? 0.773 12.852 20.522 1.00 95.69 432 VAL A O 1
ATOM 3463 N N . GLY A 1 433 ? -0.406 11.130 19.720 1.00 94.75 433 GLY A N 1
ATOM 3464 C CA . GLY A 1 433 ? -1.615 11.505 20.418 1.00 94.75 433 GLY A CA 1
ATOM 3465 C C . GLY A 1 433 ? -2.747 10.506 20.280 1.00 94.75 433 GLY A C 1
ATOM 3466 O O . GLY A 1 433 ? -2.546 9.317 20.024 1.00 94.75 433 GLY A O 1
ATOM 3467 N N . GLN A 1 434 ? -3.956 11.014 20.482 1.00 93.81 434 GLN A N 1
ATOM 3468 C CA . GLN A 1 434 ? -5.182 10.229 20.477 1.00 93.81 434 GLN A CA 1
ATOM 3469 C C . GLN A 1 434 ? -6.267 10.955 19.687 1.00 93.81 434 GLN A C 1
ATOM 3471 O O . GLN A 1 434 ? -6.291 12.187 19.625 1.00 93.81 434 GLN A O 1
ATOM 3476 N N . ALA A 1 435 ? -7.171 10.173 19.107 1.00 93.19 435 ALA A N 1
ATOM 3477 C CA . ALA A 1 435 ? -8.385 10.661 18.479 1.00 93.19 435 ALA A CA 1
ATOM 3478 C C . ALA A 1 435 ? -9.590 9.919 19.062 1.00 93.19 435 ALA A C 1
ATOM 3480 O O . ALA A 1 435 ? -9.525 8.723 19.341 1.00 93.19 435 ALA A O 1
ATOM 3481 N N . LEU A 1 436 ? -10.690 10.638 19.243 1.00 91.50 436 LEU A N 1
ATOM 3482 C CA . LEU A 1 436 ? -11.958 10.120 19.735 1.00 91.50 436 LEU A CA 1
ATOM 3483 C C . LEU A 1 436 ? -13.038 10.395 18.699 1.00 91.50 436 LEU A C 1
ATOM 3485 O O . LEU A 1 436 ? -13.073 11.474 18.104 1.00 91.50 436 LEU A O 1
ATOM 3489 N N . SER A 1 437 ? -13.925 9.423 18.517 1.00 88.75 437 SER A N 1
ATOM 3490 C CA . SER A 1 437 ? -15.133 9.574 17.712 1.00 88.75 437 SER A CA 1
ATOM 3491 C C . SER A 1 437 ? -16.300 9.977 18.610 1.00 88.75 437 SER A C 1
ATOM 3493 O O . SER A 1 437 ? -16.571 9.336 19.622 1.00 88.75 437 SER A O 1
ATOM 3495 N N . LEU A 1 438 ? -16.994 11.042 18.234 1.00 84.38 438 LEU A N 1
ATOM 3496 C CA . LEU A 1 438 ? -18.177 11.588 18.883 1.00 84.38 438 LEU A CA 1
ATOM 3497 C C . LEU A 1 438 ? -19.345 11.566 17.885 1.00 84.38 438 LEU A C 1
ATOM 3499 O O . LEU A 1 438 ? -19.160 11.763 16.686 1.00 84.38 438 LEU A O 1
ATOM 3503 N N . VAL A 1 439 ? -20.566 11.366 18.392 1.00 80.50 439 VAL A N 1
ATOM 3504 C CA . VAL A 1 439 ? -21.823 11.414 17.616 1.00 80.50 439 VAL A CA 1
ATOM 3505 C C . VAL A 1 439 ? -21.798 10.503 16.376 1.00 80.50 439 VAL A C 1
ATOM 3507 O O . VAL A 1 439 ? -21.679 10.983 15.250 1.00 80.50 439 VAL A O 1
ATOM 3510 N N . ARG A 1 440 ? -21.951 9.182 16.578 1.00 72.00 440 ARG A N 1
ATOM 3511 C CA . ARG A 1 440 ? -22.060 8.177 15.492 1.00 72.00 440 ARG A CA 1
ATOM 3512 C C . ARG A 1 440 ? -20.997 8.374 14.392 1.00 72.00 440 ARG A C 1
ATOM 3514 O O . ARG A 1 440 ? -21.333 8.463 13.219 1.00 72.00 440 ARG A O 1
ATOM 3521 N N . ASP A 1 441 ? -19.742 8.554 14.805 1.00 73.12 441 ASP A N 1
ATOM 3522 C CA . ASP A 1 441 ? -18.561 8.760 13.948 1.00 73.12 441 ASP A CA 1
ATOM 3523 C C . ASP A 1 441 ? -18.481 10.040 13.095 1.00 73.12 441 ASP A C 1
ATOM 3525 O O . ASP A 1 441 ? -17.507 10.229 12.361 1.00 73.12 441 ASP A O 1
ATOM 3529 N N . ARG A 1 442 ? -19.426 10.978 13.245 1.00 83.06 442 ARG A N 1
ATOM 3530 C CA . ARG A 1 442 ? -19.470 12.222 12.450 1.00 83.06 442 ARG A CA 1
ATOM 3531 C C . ARG A 1 442 ? -18.539 13.318 12.941 1.00 83.06 442 ARG A C 1
ATOM 3533 O O . ARG A 1 442 ? -18.139 14.179 12.160 1.00 83.06 442 ARG A O 1
ATOM 3540 N N . VAL A 1 443 ? -18.241 13.347 14.236 1.00 89.31 443 VAL A N 1
ATOM 3541 C CA . VAL A 1 443 ? -17.374 14.361 14.840 1.00 89.31 443 VAL A CA 1
ATOM 3542 C C . VAL A 1 443 ? -16.177 13.660 15.442 1.00 89.31 443 VAL A C 1
ATOM 3544 O O . VAL A 1 443 ? -16.332 12.755 16.247 1.00 89.31 443 VAL A O 1
ATOM 3547 N N . LYS A 1 444 ? -14.970 14.085 15.095 1.00 89.19 444 LYS A N 1
ATOM 3548 C CA . LYS A 1 444 ? -13.746 13.556 15.688 1.00 89.19 444 LYS A CA 1
ATOM 3549 C C . LYS A 1 444 ? -12.997 14.655 16.391 1.00 89.19 444 LYS A C 1
ATOM 3551 O O . LYS A 1 444 ? -12.831 15.740 15.843 1.00 89.19 444 LYS A O 1
ATOM 3556 N N . VAL A 1 445 ? -12.530 14.357 17.592 1.00 94.12 445 VAL A N 1
ATOM 3557 C CA . VAL A 1 445 ? -11.672 15.248 18.370 1.00 94.12 445 VAL A CA 1
ATOM 3558 C C . VAL A 1 445 ? -10.332 14.565 18.517 1.00 94.12 445 VAL A C 1
ATOM 3560 O O . VAL A 1 445 ? -10.273 13.400 18.903 1.00 94.12 445 VAL A O 1
ATOM 3563 N N . PHE A 1 446 ? -9.258 15.274 18.202 1.00 94.44 446 PHE A N 1
ATOM 3564 C CA . PHE A 1 446 ? -7.909 14.748 18.342 1.00 94.44 446 PHE A CA 1
ATOM 3565 C C . PHE A 1 446 ? -7.013 15.732 19.079 1.00 94.44 446 PHE A C 1
ATOM 3567 O O . PHE A 1 446 ? -7.204 16.949 19.013 1.00 94.44 446 PHE A O 1
ATOM 3574 N N . ALA A 1 447 ? -6.014 15.185 19.760 1.00 96.25 447 ALA A N 1
ATOM 3575 C CA . ALA A 1 447 ? -4.977 15.940 20.438 1.00 96.25 447 ALA A CA 1
ATOM 3576 C C . ALA A 1 447 ? -3.644 15.199 20.334 1.00 96.25 447 ALA A C 1
ATOM 3578 O O . ALA A 1 447 ? -3.596 13.975 20.439 1.00 96.25 447 ALA A O 1
ATOM 3579 N N . PHE A 1 448 ? -2.569 15.956 20.157 1.00 96.88 448 PHE A N 1
ATOM 3580 C CA . PHE A 1 448 ? -1.200 15.494 19.998 1.00 96.88 448 PHE A CA 1
ATOM 3581 C C . PHE A 1 448 ? -0.280 16.235 20.966 1.00 96.88 448 PHE A C 1
ATOM 3583 O O . PHE A 1 448 ? -0.423 17.445 21.151 1.00 96.88 448 PHE A O 1
ATOM 3590 N N . ALA A 1 449 ? 0.713 15.534 21.505 1.00 97.56 449 ALA A N 1
ATOM 3591 C CA . ALA A 1 449 ? 1.956 16.153 21.940 1.00 97.56 449 ALA A CA 1
ATOM 3592 C C . ALA A 1 449 ? 2.851 16.304 20.704 1.00 97.56 449 ALA A C 1
ATOM 3594 O O . ALA A 1 449 ? 3.195 15.309 20.061 1.00 97.56 449 ALA A O 1
ATOM 3595 N N . ASN A 1 450 ? 3.182 17.540 20.338 1.00 97.31 450 ASN A N 1
ATOM 3596 C CA . ASN A 1 450 ? 3.905 17.859 19.113 1.00 97.31 450 ASN A CA 1
ATOM 3597 C C . ASN A 1 450 ? 5.276 18.462 19.426 1.00 97.31 450 ASN A C 1
ATOM 3599 O O . ASN A 1 450 ? 5.407 19.313 20.303 1.00 97.31 450 ASN A O 1
ATOM 3603 N N . ALA A 1 451 ? 6.272 18.052 18.647 1.00 97.25 451 ALA A N 1
ATOM 3604 C CA . ALA A 1 451 ? 7.575 18.687 18.554 1.00 97.25 451 ALA A CA 1
ATOM 3605 C C . ALA A 1 451 ? 7.782 19.204 17.125 1.00 97.25 451 ALA A C 1
ATOM 3607 O O . ALA A 1 451 ? 7.412 18.539 16.151 1.00 97.25 451 ALA A O 1
ATOM 3608 N N . ALA A 1 452 ? 8.380 20.382 17.000 1.00 95.19 452 ALA A N 1
ATOM 3609 C CA . ALA A 1 452 ? 8.715 20.983 15.723 1.00 95.19 452 ALA A CA 1
ATOM 3610 C C . ALA A 1 452 ? 10.149 21.509 15.745 1.00 95.19 452 ALA A C 1
ATOM 3612 O O . ALA A 1 452 ? 10.576 22.157 16.696 1.00 95.19 452 ALA A O 1
ATOM 3613 N N . LEU A 1 453 ? 10.883 21.239 14.673 1.00 94.50 453 LEU A N 1
ATOM 3614 C CA . LEU A 1 453 ? 12.189 21.815 14.395 1.00 94.50 453 LEU A CA 1
ATOM 3615 C C . LEU A 1 453 ? 12.069 22.663 13.141 1.00 94.50 453 LEU A C 1
ATOM 3617 O O . LEU A 1 453 ? 11.556 22.207 12.112 1.00 94.50 453 LEU A O 1
ATOM 3621 N N . ARG A 1 454 ? 12.535 23.902 13.233 1.00 92.88 454 ARG A N 1
ATOM 3622 C CA . ARG A 1 454 ? 12.590 24.856 12.134 1.00 92.88 454 ARG A CA 1
ATOM 3623 C C . ARG A 1 454 ? 14.019 25.301 11.920 1.00 92.88 454 ARG A C 1
ATOM 3625 O O . ARG A 1 454 ? 14.739 25.505 12.889 1.00 92.88 454 ARG A O 1
ATOM 3632 N N . ALA A 1 455 ? 14.421 25.473 10.670 1.00 91.81 455 ALA A N 1
ATOM 3633 C CA . ALA A 1 455 ? 15.739 25.985 10.329 1.00 91.81 455 ALA A CA 1
ATOM 3634 C C . ALA A 1 455 ? 15.665 26.947 9.146 1.00 91.81 455 ALA A C 1
ATOM 3636 O O . ALA A 1 455 ? 14.817 26.804 8.267 1.00 91.81 455 ALA A O 1
ATOM 3637 N N . GLY A 1 456 ? 16.553 27.932 9.110 1.00 87.94 456 GLY A N 1
ATOM 3638 C CA . GLY A 1 456 ? 16.628 28.893 8.018 1.00 87.94 456 GLY A CA 1
ATOM 3639 C C . GLY A 1 456 ? 17.200 30.246 8.438 1.00 87.94 456 GLY A C 1
ATOM 3640 O O . GLY A 1 456 ? 17.275 30.547 9.630 1.00 87.94 456 GLY A O 1
ATOM 3641 N N . PRO A 1 457 ? 17.551 31.095 7.455 1.00 81.94 457 PRO A N 1
ATOM 3642 C CA . PRO A 1 457 ? 18.177 32.404 7.683 1.00 81.94 457 PRO A CA 1
ATOM 3643 C C . PRO A 1 457 ? 17.262 33.403 8.400 1.00 81.94 457 PRO A C 1
ATOM 3645 O O . PRO A 1 457 ? 17.686 34.491 8.775 1.00 81.94 457 PRO A O 1
ATOM 3648 N N . ALA A 1 458 ? 15.992 33.050 8.570 1.00 77.75 458 ALA A N 1
ATOM 3649 C CA . ALA A 1 458 ? 15.024 33.880 9.250 1.00 77.75 458 ALA A CA 1
ATOM 3650 C C . ALA A 1 458 ? 15.198 33.860 10.787 1.00 77.75 458 ALA A C 1
ATOM 3652 O O . ALA A 1 458 ? 14.896 34.858 11.439 1.00 77.75 458 ALA A O 1
ATOM 3653 N N . PHE A 1 459 ? 15.737 32.780 11.372 1.00 82.31 459 PHE A N 1
ATOM 3654 C CA . PHE A 1 459 ? 15.870 32.632 12.828 1.00 82.31 459 PHE A CA 1
ATOM 3655 C C . PHE A 1 459 ? 17.135 33.315 13.372 1.00 82.31 459 PHE A C 1
ATOM 3657 O O . PHE A 1 459 ? 18.260 32.904 13.076 1.00 82.31 459 PHE A O 1
ATOM 3664 N N . ARG A 1 460 ? 16.962 34.340 14.219 1.00 69.94 460 ARG A N 1
ATOM 3665 C CA . ARG A 1 460 ? 18.073 35.064 14.869 1.00 69.94 460 ARG A CA 1
ATOM 3666 C C . ARG A 1 460 ? 18.779 34.185 15.914 1.00 69.94 460 ARG A C 1
ATOM 3668 O O . ARG A 1 460 ? 18.119 33.502 16.684 1.00 69.94 460 ARG A O 1
ATOM 3675 N N . GLY A 1 461 ? 20.113 34.250 15.981 1.00 65.50 461 GLY A N 1
ATOM 3676 C CA . GLY A 1 461 ? 20.902 33.668 17.084 1.00 65.50 461 GLY A CA 1
ATOM 3677 C C . GLY A 1 461 ? 21.264 32.181 16.969 1.00 65.50 461 GLY A C 1
ATOM 3678 O O . GLY A 1 461 ? 21.793 31.623 17.923 1.00 65.50 461 GLY A O 1
ATOM 3679 N N . GLY A 1 462 ? 21.023 31.541 15.819 1.00 63.47 462 GLY A N 1
ATOM 3680 C CA . GLY A 1 462 ? 21.396 30.134 15.617 1.00 63.47 462 GLY A CA 1
ATOM 3681 C C . GLY A 1 462 ? 20.875 29.469 14.340 1.00 63.47 462 GLY A C 1
ATOM 3682 O O . GLY A 1 462 ? 21.191 28.310 14.111 1.00 63.47 462 GLY A O 1
ATOM 3683 N N . ASN A 1 463 ? 20.106 30.170 13.493 1.00 82.81 463 ASN A N 1
ATOM 3684 C CA . ASN A 1 463 ? 19.472 29.634 12.276 1.00 82.81 463 ASN A CA 1
ATOM 3685 C C . ASN A 1 463 ? 18.487 28.472 12.509 1.00 82.81 463 ASN A C 1
ATOM 3687 O O . ASN A 1 463 ? 18.087 27.825 11.539 1.00 82.81 463 ASN A O 1
ATOM 3691 N N . PHE A 1 464 ? 18.067 28.208 13.752 1.00 89.88 464 PHE A N 1
ATOM 3692 C CA . PHE A 1 464 ? 17.046 27.210 14.067 1.00 89.88 464 PHE A CA 1
ATOM 3693 C C . PHE A 1 464 ? 16.130 27.638 15.222 1.00 89.88 464 PHE A C 1
ATOM 3695 O O . PHE A 1 464 ? 16.493 28.479 16.041 1.00 89.88 464 PHE A O 1
ATOM 3702 N N . GLN A 1 465 ? 14.948 27.029 15.280 1.00 90.81 465 GLN A N 1
ATOM 3703 C CA . GLN A 1 465 ? 13.981 27.104 16.374 1.00 90.81 465 GLN A CA 1
ATOM 3704 C C . GLN A 1 465 ? 13.479 25.689 16.680 1.00 90.81 465 GLN A C 1
ATOM 3706 O O . GLN A 1 465 ? 13.278 24.884 15.768 1.00 90.81 465 GLN A O 1
ATOM 3711 N N . ALA A 1 466 ? 13.273 25.393 17.961 1.00 93.31 466 ALA A N 1
ATOM 3712 C CA . ALA A 1 466 ? 12.634 24.168 18.417 1.00 93.31 466 ALA A CA 1
ATOM 3713 C C . ALA A 1 466 ? 11.399 24.523 19.250 1.00 93.31 466 ALA A C 1
ATOM 3715 O O . ALA A 1 466 ? 11.506 25.301 20.196 1.00 93.31 466 ALA A O 1
ATOM 3716 N N . ASP A 1 467 ? 10.255 23.936 18.911 1.00 92.88 467 ASP A N 1
ATOM 3717 C CA . ASP A 1 467 ? 8.989 24.135 19.611 1.00 92.88 467 ASP A CA 1
ATOM 3718 C C . ASP A 1 467 ? 8.468 22.800 20.148 1.00 92.88 467 ASP A C 1
ATOM 3720 O O . ASP A 1 467 ? 8.573 21.761 19.489 1.00 92.88 467 ASP A O 1
ATOM 3724 N N . PHE A 1 468 ? 7.857 22.833 21.330 1.00 96.50 468 PHE A N 1
ATOM 3725 C CA . PHE A 1 468 ? 7.130 21.706 21.903 1.00 96.50 468 PHE A CA 1
ATOM 3726 C C . PHE A 1 468 ? 5.805 22.196 22.476 1.00 96.50 468 PHE A C 1
ATOM 3728 O O . PHE A 1 468 ? 5.765 23.202 23.184 1.00 96.50 468 PHE A O 1
ATOM 3735 N N . GLY A 1 469 ? 4.713 21.496 22.185 1.00 96.31 469 GLY A N 1
ATOM 3736 C CA . GLY A 1 469 ? 3.414 21.878 22.718 1.00 96.31 469 GLY A CA 1
ATOM 3737 C C . GLY A 1 469 ? 2.261 21.000 22.248 1.00 96.31 469 GLY A C 1
ATOM 3738 O O . GLY A 1 469 ? 2.427 20.145 21.373 1.00 96.31 469 GLY A O 1
ATOM 3739 N N . PRO A 1 470 ? 1.072 21.196 22.836 1.00 96.56 470 PRO A N 1
ATOM 3740 C CA . PRO A 1 470 ? -0.118 20.483 22.421 1.00 96.56 470 PRO A CA 1
ATOM 3741 C C . PRO A 1 470 ? -0.634 21.011 21.078 1.00 96.56 470 PRO A C 1
ATOM 3743 O O . PRO A 1 470 ? -0.632 22.215 20.816 1.00 96.56 470 PRO A O 1
ATOM 3746 N N . ARG A 1 471 ? -1.156 20.112 20.245 1.00 95.69 471 ARG A N 1
ATOM 3747 C CA . ARG A 1 471 ? -1.926 20.456 19.045 1.00 95.69 471 ARG A CA 1
ATOM 3748 C C . ARG A 1 471 ? -3.195 19.627 19.020 1.00 95.69 471 ARG A C 1
ATOM 3750 O O . ARG A 1 471 ? -3.123 18.411 19.106 1.00 95.69 471 ARG A O 1
ATOM 3757 N N . GLY A 1 472 ? -4.346 20.262 18.854 1.00 94.75 472 GLY A N 1
ATOM 3758 C CA . GLY A 1 472 ? -5.617 19.554 18.746 1.00 94.75 472 GLY A CA 1
ATOM 3759 C C . GLY A 1 472 ? -6.511 20.137 17.672 1.00 94.75 472 GLY A C 1
ATOM 3760 O O . GLY A 1 472 ? -6.230 21.203 17.120 1.00 94.75 472 GLY A O 1
ATOM 3761 N N . GLY A 1 473 ? -7.579 19.417 17.363 1.00 94.06 473 GLY A N 1
ATOM 3762 C CA . GLY A 1 473 ? -8.559 19.846 16.383 1.00 94.06 473 GLY A CA 1
ATOM 3763 C C . GLY A 1 473 ? -9.843 19.040 16.458 1.00 94.06 473 GLY A C 1
ATOM 3764 O O . GLY A 1 473 ? -9.914 17.994 17.106 1.00 94.06 473 GLY A O 1
ATOM 3765 N N . VAL A 1 474 ? -10.855 19.565 15.776 1.00 92.94 474 VAL A N 1
ATOM 3766 C CA . VAL A 1 474 ? -12.147 18.915 15.583 1.00 92.94 474 VAL A CA 1
ATOM 3767 C C . VAL A 1 474 ? -12.357 18.742 14.086 1.00 92.94 474 VAL A C 1
ATOM 3769 O O . VAL A 1 474 ? -12.243 19.709 13.334 1.00 92.94 474 VAL A O 1
ATOM 3772 N N . LEU A 1 475 ? -12.648 17.518 13.657 1.00 89.31 475 LEU A N 1
ATOM 3773 C CA . LEU A 1 475 ? -13.049 17.201 12.293 1.00 89.31 475 LEU A CA 1
ATOM 3774 C C . LEU A 1 475 ? -14.530 16.838 12.299 1.00 89.31 475 LEU A C 1
ATOM 3776 O O . LEU A 1 475 ? -14.934 15.902 12.985 1.00 89.31 475 LEU A O 1
ATOM 3780 N N . TRP A 1 476 ? -15.333 17.570 11.536 1.00 88.62 476 TRP A N 1
ATOM 3781 C CA . TRP A 1 476 ? -16.744 17.262 11.340 1.00 88.62 476 TRP A CA 1
ATOM 3782 C C . TRP A 1 476 ? -16.970 16.790 9.906 1.00 88.62 476 TRP A C 1
ATOM 3784 O O . TRP A 1 476 ? -16.644 17.505 8.961 1.00 88.62 476 TRP A O 1
ATOM 3794 N N . MET A 1 477 ? -17.523 15.588 9.762 1.00 79.50 477 MET A N 1
ATOM 3795 C CA . MET A 1 477 ? -17.875 14.971 8.487 1.00 79.50 477 MET A CA 1
ATOM 3796 C C . MET A 1 477 ? -19.406 14.856 8.427 1.00 79.50 477 MET A C 1
ATOM 3798 O O . MET A 1 477 ? -19.987 14.001 9.100 1.00 79.50 477 MET A O 1
ATOM 3802 N N . PRO A 1 478 ? -20.090 15.760 7.697 1.00 70.12 478 PRO A N 1
ATOM 3803 C CA . PRO A 1 478 ? -21.553 15.799 7.648 1.00 70.12 478 PRO A CA 1
ATOM 3804 C C . PRO A 1 478 ? -22.162 14.612 6.890 1.00 70.12 478 PRO A C 1
ATOM 3806 O O . PRO A 1 478 ? -23.316 14.258 7.140 1.00 70.12 478 PRO A O 1
ATOM 3809 N N . HIS A 1 479 ? -21.381 13.988 6.008 1.00 61.50 479 HIS A N 1
ATOM 3810 C CA . HIS A 1 479 ? -21.735 12.794 5.253 1.00 61.50 479 HIS A CA 1
ATOM 3811 C C . HIS A 1 479 ? -20.696 11.718 5.560 1.00 61.50 479 HIS A C 1
ATOM 3813 O O . HIS A 1 479 ? -19.508 11.920 5.322 1.00 61.50 479 HIS A O 1
ATOM 3819 N N . GLY A 1 480 ? -21.158 10.628 6.157 1.00 52.19 480 GLY A N 1
ATOM 3820 C CA . GLY A 1 480 ? -20.398 9.439 6.510 1.00 52.19 480 GLY A CA 1
ATOM 3821 C C . GLY A 1 480 ? -21.358 8.275 6.639 1.00 52.19 480 GLY A C 1
ATOM 3822 O O . GLY A 1 480 ? -22.546 8.549 6.959 1.00 52.19 480 GLY A O 1
#

Radius of gyration: 26.9 Å; Cα contacts (8 Å, |Δi|>4): 981; chains: 1; bounding box: 58×78×62 Å

pLDDT: mean 89.5, std 7.95, range [52.19, 97.75]